Protein 1TV0 (pdb70)

Secondary structure (DSSP, 8-state):
----EEEES--SS-EE-SS-SSSSEEEE----

Sequence (32 aa):
GLLCYCRKGHCKRGERVRGTCGIRFLYCCPRRGLLCYCRKGHCKRGERVRGTCGIRFLYCCPRRGLLCYCRKGHCKRGERVRGTCGIRFLYCCPRRGLLCYCRKGHCKRGERVRGTCGIRFLYCCPRRGLLCYCRKGHCKRGERVRGTCGIRFLYCCPRRGLLCYCRKGHCKRGERVRGTCGIRFLYCCPRRGLLCYCRKGHCKRGERVRGTCGIRFLYCCPRRGLLCYCRKGHCKRGERVRGTCGIRFLYCCPRRGLLCYCRKGHCKRGERVRGTCGIRFLYCCPRRGLLCYCRKGHCKRGERVRGTCGIRFLYCCPRRGLLCYCRKGHCKRGERVRGTCGIRFLYCCPRRGLLCYCRKGHCKRGERVRGTCGIRFLYCCPRRGLLCYCRKGHCKRGERVRGTCGIRFLYCCPRRGLLCYCRKGHCKRGERVRGTCGIRFLYCCPRRGLLCYCRKGHCKRGERVRGTCGIRFLYCCPRRGLLCYCRKGHCKRGERVRGTCGIRFLYCCPRRGLLCYCRKGHCKRGERVRGTCGIRFLYCCPRRGLLCYCRKGHCKRGERVRGTCGIRFLYCCPRRGLLCYCRKGHCKRGERVRGTCGIRFLYCCPRRGLLCYCRKGHCKRGERVRGTCGIRFLYCCPRR

Radius of gyration: 8.49 Å; Cα contacts (8 Å, |Δi|>4): 56; chains: 1; bounding box: 18×26×10 Å

Nearest PDB structures (foldseek):
  1tv0-assembly1_A  TM=8.802E-01  e=4.789E-04  Mus musculus
  2gw9-assembly1_A  TM=6.509E-01  e=2.465E-03  Mus musculus
  7rc8-assembly1_A  TM=6.996E-01  e=4.346E-03  Mus musculus
  2gwp-assembly1_A  TM=5.949E-01  e=1.799E-03  Mus musculus
  7rc7-assembly1_A  TM=6.716E-01  e=7.195E-03  Mus musculus

Solvent-accessible surface area: 3096 Å² total; per-residue (Å²): 112,152,87,23,127,61,88,115,58,132,18,163,174,27,103,110,109,157,35,85,55,36,180,162,84,22,55,4,17,42,245,259

InterPro domains:
  IPR002366 Alpha-defensin, N-terminal [PF00879] (1-50)
  IPR002366 Alpha-defensin, N-terminal [SM01418] (1-51)
  IPR006080 Beta/alpha-defensin, C-terminal [SM00048] (64-89)
  IPR016327 Alpha-defensin [PIRSF001875] (1-89)
  IPR016327 Alpha-defensin [PTHR11876] (1-90)

Structure (mmCIF, N/CA/C/O backbone):
data_1TV0
#
_entry.id   1TV0
#
loop_
_atom_site.group_PDB
_atom_site.id
_atom_site.type_symbol
_atom_site.label_atom_id
_atom_site.label_alt_id
_atom_site.label_comp_id
_atom_site.label_asym_id
_atom_site.label_entity_id
_atom_site.label_seq_id
_atom_site.pdbx_PDB_ins_code
_atom_site.Cartn_x
_atom_site.Cartn_y
_atom_site.Cartn_z
_atom_site.occupancy
_atom_site.B_iso_or_equiv
_atom_site.auth_seq_id
_atom_site.auth_comp_id
_atom_site.auth_asym_id
_atom_site.auth_atom_id
_atom_site.pdbx_PDB_model_num
ATOM 1 N N . GLY A 1 1 ? -10.444 10.452 -3.625 1.00 0.00 1 GLY A N 1
ATOM 2 C CA . GLY A 1 1 ? -10.153 10.137 -2.199 1.00 0.00 1 GLY A CA 1
ATOM 3 C C . GLY A 1 1 ? -9.422 8.818 -2.034 1.00 0.00 1 GLY A C 1
ATOM 4 O O . GLY A 1 1 ? -8.392 8.751 -1.361 1.00 0.00 1 GLY A O 1
ATOM 10 N N . LEU A 1 2 ? -9.957 7.767 -2.648 1.00 0.00 2 LEU A N 1
ATOM 11 C CA . LEU A 1 2 ? -9.351 6.443 -2.568 1.00 0.00 2 LEU A CA 1
ATOM 12 C C . LEU A 1 2 ? -8.177 6.326 -3.537 1.00 0.00 2 LEU A C 1
ATOM 13 O O . LEU A 1 2 ? -8.313 5.772 -4.629 1.00 0.00 2 LEU A O 1
ATOM 29 N N . LEU A 1 3 ? -7.026 6.850 -3.129 1.00 0.00 3 LEU A N 1
ATOM 30 C CA . LEU A 1 3 ? -5.828 6.811 -3.960 1.00 0.00 3 LEU A CA 1
ATOM 31 C C . LEU A 1 3 ? -4.887 5.696 -3.510 1.00 0.00 3 LEU A C 1
ATOM 32 O O . LEU A 1 3 ? -3.697 5.923 -3.291 1.00 0.00 3 LEU A O 1
ATOM 48 N N . CYS A 1 4 ? -5.429 4.489 -3.374 1.00 0.00 4 CYS A N 1
ATOM 49 C CA . CYS A 1 4 ? -4.641 3.339 -2.949 1.00 0.00 4 CYS A CA 1
ATOM 50 C C . CYS A 1 4 ? -4.224 2.489 -4.149 1.00 0.00 4 CYS A C 1
ATOM 51 O O . CYS A 1 4 ? -4.871 2.520 -5.196 1.00 0.00 4 CYS A O 1
ATOM 58 N N . TYR A 1 5 ? -3.143 1.729 -3.988 1.00 0.00 5 TYR A N 1
ATOM 59 C CA . TYR A 1 5 ? -2.637 0.871 -5.057 1.00 0.00 5 TYR A CA 1
ATOM 60 C C . TYR A 1 5 ? -2.031 -0.410 -4.489 1.00 0.00 5 TYR A C 1
ATOM 61 O O . TYR A 1 5 ? -1.497 -0.417 -3.381 1.00 0.00 5 TYR A O 1
ATOM 79 N N . CYS A 1 6 ? -2.116 -1.492 -5.259 1.00 0.00 6 CYS A N 1
ATOM 80 C CA . CYS A 1 6 ? -1.564 -2.776 -4.838 1.00 0.00 6 CYS A CA 1
ATOM 81 C C . CYS A 1 6 ? -0.064 -2.830 -5.108 1.00 0.00 6 CYS A C 1
ATOM 82 O O . CYS A 1 6 ? 0.385 -2.559 -6.221 1.00 0.00 6 CYS A O 1
ATOM 89 N N . ARG A 1 7 ? 0.704 -3.183 -4.083 1.00 0.00 7 ARG A N 1
ATOM 90 C CA . ARG A 1 7 ? 2.154 -3.271 -4.209 1.00 0.00 7 ARG A CA 1
ATOM 91 C C . ARG A 1 7 ? 2.652 -4.667 -3.851 1.00 0.00 7 ARG A C 1
ATOM 92 O O . ARG A 1 7 ? 1.915 -5.474 -3.284 1.00 0.00 7 ARG A O 1
ATOM 113 N N . LYS A 1 8 ? 3.908 -4.943 -4.190 1.00 0.00 8 LYS A N 1
ATOM 114 C CA . LYS A 1 8 ? 4.514 -6.240 -3.906 1.00 0.00 8 LYS A CA 1
ATOM 115 C C . LYS A 1 8 ? 5.755 -6.077 -3.035 1.00 0.00 8 LYS A C 1
ATOM 116 O O . LYS A 1 8 ? 6.726 -5.437 -3.435 1.00 0.00 8 LYS A O 1
ATOM 135 N N . GLY A 1 9 ? 5.714 -6.663 -1.842 1.00 0.00 9 GLY A N 1
ATOM 136 C CA . GLY A 1 9 ? 6.839 -6.571 -0.930 1.00 0.00 9 GLY A CA 1
ATOM 137 C C . GLY A 1 9 ? 6.825 -5.287 -0.124 1.00 0.00 9 GLY A C 1
ATOM 138 O O . GLY A 1 9 ? 6.705 -5.318 1.101 1.00 0.00 9 GLY A O 1
ATOM 142 N N . HIS A 1 10 ? 6.948 -4.155 -0.812 1.00 0.00 10 HIS A N 1
ATOM 143 C CA . HIS A 1 10 ? 6.949 -2.855 -0.153 1.00 0.00 10 HIS A CA 1
ATOM 144 C C . HIS A 1 10 ? 6.485 -1.756 -1.105 1.00 0.00 10 HIS A C 1
ATOM 145 O O . HIS A 1 10 ? 6.264 -2.001 -2.290 1.00 0.00 10 HIS A O 1
ATOM 160 N N . CYS A 1 11 ? 6.336 -0.546 -0.573 1.00 0.00 11 CYS A N 1
ATOM 161 C CA . CYS A 1 11 ? 5.897 0.594 -1.370 1.00 0.00 11 CYS A CA 1
ATOM 162 C C . CYS A 1 11 ? 6.841 1.779 -1.179 1.00 0.00 11 CYS A C 1
ATOM 163 O O . CYS A 1 11 ? 7.651 1.794 -0.253 1.00 0.00 11 CYS A O 1
ATOM 170 N N . LYS A 1 12 ? 6.728 2.768 -2.059 1.00 0.00 12 LYS A N 1
ATOM 171 C CA . LYS A 1 12 ? 7.575 3.955 -1.987 1.00 0.00 12 LYS A CA 1
ATOM 172 C C . LYS A 1 12 ? 7.122 4.878 -0.865 1.00 0.00 12 LYS A C 1
ATOM 173 O O . LYS A 1 12 ? 7.935 5.561 -0.244 1.00 0.00 12 LYS A O 1
ATOM 192 N N . ARG A 1 13 ? 5.819 4.886 -0.607 1.00 0.00 13 ARG A N 1
ATOM 193 C CA . ARG A 1 13 ? 5.258 5.725 0.442 1.00 0.00 13 ARG A CA 1
ATOM 194 C C . ARG A 1 13 ? 3.780 5.412 0.656 1.00 0.00 13 ARG A C 1
ATOM 195 O O . ARG A 1 13 ? 2.975 5.489 -0.274 1.00 0.00 13 ARG A O 1
ATOM 216 N N . GLY A 1 14 ? 3.430 5.048 1.886 1.00 0.00 14 GLY A N 1
ATOM 217 C CA . GLY A 1 14 ? 2.050 4.727 2.200 1.00 0.00 14 GLY A CA 1
ATOM 218 C C . GLY A 1 14 ? 1.836 3.244 2.435 1.00 0.00 14 GLY A C 1
ATOM 219 O O . GLY A 1 14 ? 0.727 2.736 2.265 1.00 0.00 14 GLY A O 1
ATOM 223 N N . GLU A 1 15 ? 2.901 2.548 2.824 1.00 0.00 15 GLU A N 1
ATOM 224 C CA . GLU A 1 15 ? 2.828 1.114 3.086 1.00 0.00 15 GLU A CA 1
ATOM 225 C C . GLU A 1 15 ? 1.808 0.811 4.179 1.00 0.00 15 GLU A C 1
ATOM 226 O O . GLU A 1 15 ? 1.980 1.212 5.330 1.00 0.00 15 GLU A O 1
ATOM 238 N N . ARG A 1 16 ? 0.743 0.099 3.814 1.00 0.00 16 ARG A N 1
ATOM 239 C CA . ARG A 1 16 ? -0.306 -0.254 4.766 1.00 0.00 16 ARG A CA 1
ATOM 240 C C . ARG A 1 16 ? -0.799 -1.683 4.538 1.00 0.00 16 ARG A C 1
ATOM 241 O O . ARG A 1 16 ? -0.471 -2.314 3.531 1.00 0.00 16 ARG A O 1
ATOM 262 N N . VAL A 1 17 ? -1.588 -2.186 5.484 1.00 0.00 17 VAL A N 1
ATOM 263 C CA . VAL A 1 17 ? -2.129 -3.535 5.389 1.00 0.00 17 VAL A CA 1
ATOM 264 C C . VAL A 1 17 ? -3.612 -3.554 5.744 1.00 0.00 17 VAL A C 1
ATOM 265 O O . VAL A 1 17 ? -4.073 -4.414 6.497 1.00 0.00 17 VAL A O 1
ATOM 278 N N . ARG A 1 18 ? -4.357 -2.596 5.204 1.00 0.00 18 ARG A N 1
ATOM 279 C CA . ARG A 1 18 ? -5.790 -2.511 5.458 1.00 0.00 18 ARG A CA 1
ATOM 280 C C . ARG A 1 18 ? -6.511 -3.662 4.770 1.00 0.00 18 ARG A C 1
ATOM 281 O O . ARG A 1 18 ? -7.203 -4.452 5.412 1.00 0.00 18 ARG A O 1
ATOM 302 N N . GLY A 1 19 ? -6.336 -3.746 3.457 1.00 0.00 19 GLY A N 1
ATOM 303 C CA . GLY A 1 19 ? -6.954 -4.804 2.682 1.00 0.00 19 GLY A CA 1
ATOM 304 C C . GLY A 1 19 ? -5.949 -5.503 1.791 1.00 0.00 19 GLY A C 1
ATOM 305 O O . GLY A 1 19 ? -5.751 -5.106 0.644 1.00 0.00 19 GLY A O 1
ATOM 309 N N . THR A 1 20 ? -5.312 -6.542 2.325 1.00 0.00 20 THR A N 1
ATOM 310 C CA . THR A 1 20 ? -4.306 -7.298 1.585 1.00 0.00 20 THR A CA 1
ATOM 311 C C . THR A 1 20 ? -4.752 -7.582 0.155 1.00 0.00 20 THR A C 1
ATOM 312 O O . THR A 1 20 ? -5.792 -8.201 -0.074 1.00 0.00 20 THR A O 1
ATOM 323 N N . CYS A 1 21 ? -3.954 -7.121 -0.803 1.00 0.00 21 CYS A N 1
ATOM 324 C CA . CYS A 1 21 ? -4.255 -7.315 -2.216 1.00 0.00 21 CYS A CA 1
ATOM 325 C C . CYS A 1 21 ? -3.765 -8.681 -2.691 1.00 0.00 21 CYS A C 1
ATOM 326 O O . CYS A 1 21 ? -3.694 -8.944 -3.892 1.00 0.00 21 CYS A O 1
ATOM 333 N N . GLY A 1 22 ? -3.428 -9.544 -1.738 1.00 0.00 22 GLY A N 1
ATOM 334 C CA . GLY A 1 22 ? -2.950 -10.873 -2.070 1.00 0.00 22 GLY A CA 1
ATOM 335 C C . GLY A 1 22 ? -2.185 -11.512 -0.928 1.00 0.00 22 GLY A C 1
ATOM 336 O O . GLY A 1 22 ? -2.363 -11.138 0.232 1.00 0.00 22 GLY A O 1
ATOM 340 N N . ILE A 1 23 ? -1.333 -12.477 -1.255 1.00 0.00 23 ILE A N 1
ATOM 341 C CA . ILE A 1 23 ? -0.537 -13.170 -0.247 1.00 0.00 23 ILE A CA 1
ATOM 342 C C . ILE A 1 23 ? 0.810 -12.483 -0.050 1.00 0.00 23 ILE A C 1
ATOM 343 O O . ILE A 1 23 ? 1.119 -12.000 1.040 1.00 0.00 23 ILE A O 1
ATOM 359 N N . ARG A 1 24 ? 1.607 -12.443 -1.113 1.00 0.00 24 ARG A N 1
ATOM 360 C CA . ARG A 1 24 ? 2.922 -11.813 -1.063 1.00 0.00 24 ARG A CA 1
ATOM 361 C C . ARG A 1 24 ? 2.823 -10.329 -1.405 1.00 0.00 24 ARG A C 1
ATOM 362 O O . ARG A 1 24 ? 3.832 -9.672 -1.663 1.00 0.00 24 ARG A O 1
ATOM 383 N N . PHE A 1 25 ? 1.598 -9.809 -1.405 1.00 0.00 25 PHE A N 1
ATOM 384 C CA . PHE A 1 25 ? 1.364 -8.405 -1.720 1.00 0.00 25 PHE A CA 1
ATOM 385 C C . PHE A 1 25 ? 0.801 -7.655 -0.516 1.00 0.00 25 PHE A C 1
ATOM 386 O O . PHE A 1 25 ? 0.532 -8.246 0.530 1.00 0.00 25 PHE A O 1
ATOM 403 N N . LEU A 1 26 ? 0.627 -6.347 -0.678 1.00 0.00 26 LEU A N 1
ATOM 404 C CA . LEU A 1 26 ? 0.090 -5.496 0.377 1.00 0.00 26 LEU A CA 1
ATOM 405 C C . LEU A 1 26 ? -0.674 -4.327 -0.228 1.00 0.00 26 LEU A C 1
ATOM 406 O O . LEU A 1 26 ? -0.826 -4.244 -1.447 1.00 0.00 26 LEU A O 1
ATOM 422 N N . TYR A 1 27 ? -1.155 -3.423 0.621 1.00 0.00 27 TYR A N 1
ATOM 423 C CA . TYR A 1 27 ? -1.903 -2.269 0.145 1.00 0.00 27 TYR A CA 1
ATOM 424 C C . TYR A 1 27 ? -1.185 -0.970 0.490 1.00 0.00 27 TYR A C 1
ATOM 425 O O . TYR A 1 27 ? -0.908 -0.688 1.655 1.00 0.00 27 TYR A O 1
ATOM 443 N N . CYS A 1 28 ? -0.895 -0.177 -0.535 1.00 0.00 28 CYS A N 1
ATOM 444 C CA . CYS A 1 28 ? -0.199 1.092 -0.351 1.00 0.00 28 CYS A CA 1
ATOM 445 C C . CYS A 1 28 ? -1.109 2.268 -0.684 1.00 0.00 28 CYS A C 1
ATOM 446 O O . CYS A 1 28 ? -1.427 2.508 -1.848 1.00 0.00 28 CYS A O 1
ATOM 453 N N . CYS A 1 29 ? -1.522 3.001 0.345 1.00 0.00 29 CYS A N 1
ATOM 454 C CA . CYS A 1 29 ? -2.401 4.149 0.157 1.00 0.00 29 CYS A CA 1
ATOM 455 C C . CYS A 1 29 ? -1.846 5.385 0.867 1.00 0.00 29 CYS A C 1
ATOM 456 O O . CYS A 1 29 ? -1.981 5.518 2.083 1.00 0.00 29 CYS A O 1
ATOM 463 N N . PRO A 1 30 ? -1.208 6.307 0.117 1.00 0.00 30 PRO A N 1
ATOM 464 C CA . PRO A 1 30 ? -0.631 7.530 0.691 1.00 0.00 30 PRO A CA 1
ATOM 465 C C . PRO A 1 30 ? -1.684 8.427 1.334 1.00 0.00 30 PRO A C 1
ATOM 466 O O . PRO A 1 30 ? -2.885 8.194 1.192 1.00 0.00 30 PRO A O 1
ATOM 477 N N . ARG A 1 31 ? -1.222 9.456 2.040 1.00 0.00 31 ARG A N 1
ATOM 478 C CA . ARG A 1 31 ? -2.119 10.392 2.708 1.00 0.00 31 ARG A CA 1
ATOM 479 C C . ARG A 1 31 ? -2.230 11.694 1.920 1.00 0.00 31 ARG A C 1
ATOM 480 O O . ARG A 1 31 ? -2.757 12.691 2.415 1.00 0.00 31 ARG A O 1
ATOM 501 N N . ARG A 1 32 ? -1.729 11.678 0.688 1.00 0.00 32 ARG A N 1
ATOM 502 C CA . ARG A 1 32 ? -1.768 12.856 -0.171 1.00 0.00 32 ARG A CA 1
ATOM 503 C C . ARG A 1 32 ? -1.532 12.472 -1.629 1.00 0.00 32 ARG A C 1
ATOM 504 O O . ARG A 1 32 ? -0.354 12.371 -2.031 1.00 0.00 32 ARG A O 1
ATOM 526 N N . GLY A 1 1 ? -13.034 9.679 -2.987 1.00 0.00 1 GLY A N 2
ATOM 527 C CA . GLY A 1 1 ? -12.322 8.576 -2.284 1.00 0.00 1 GLY A CA 2
ATOM 528 C C . GLY A 1 1 ? -10.825 8.612 -2.518 1.00 0.00 1 GLY A C 2
ATOM 529 O O . GLY A 1 1 ? -10.321 9.487 -3.222 1.00 0.00 1 GLY A O 2
ATOM 535 N N . LEU A 1 2 ? -10.111 7.660 -1.926 1.00 0.00 2 LEU A N 2
ATOM 536 C CA . LEU A 1 2 ? -8.662 7.587 -2.075 1.00 0.00 2 LEU A CA 2
ATOM 537 C C . LEU A 1 2 ? -8.281 6.568 -3.144 1.00 0.00 2 LEU A C 2
ATOM 538 O O . LEU A 1 2 ? -8.944 5.543 -3.303 1.00 0.00 2 LEU A O 2
ATOM 554 N N . LEU A 1 3 ? -7.210 6.860 -3.874 1.00 0.00 3 LEU A N 2
ATOM 555 C CA . LEU A 1 3 ? -6.736 5.972 -4.929 1.00 0.00 3 LEU A CA 2
ATOM 556 C C . LEU A 1 3 ? -5.415 5.317 -4.535 1.00 0.00 3 LEU A C 2
ATOM 557 O O . LEU A 1 3 ? -4.340 5.810 -4.878 1.00 0.00 3 LEU A O 2
ATOM 573 N N . CYS A 1 4 ? -5.502 4.205 -3.811 1.00 0.00 4 CYS A N 2
ATOM 574 C CA . CYS A 1 4 ? -4.312 3.484 -3.375 1.00 0.00 4 CYS A CA 2
ATOM 575 C C . CYS A 1 4 ? -3.728 2.668 -4.524 1.00 0.00 4 CYS A C 2
ATOM 576 O O . CYS A 1 4 ? -4.225 2.725 -5.649 1.00 0.00 4 CYS A O 2
ATOM 583 N N . TYR A 1 5 ? -2.674 1.909 -4.237 1.00 0.00 5 TYR A N 2
ATOM 584 C CA . TYR A 1 5 ? -2.023 1.092 -5.257 1.00 0.00 5 TYR A CA 2
ATOM 585 C C . TYR A 1 5 ? -1.543 -0.237 -4.679 1.00 0.00 5 TYR A C 2
ATOM 586 O O . TYR A 1 5 ? -0.939 -0.279 -3.607 1.00 0.00 5 TYR A O 2
ATOM 604 N N . CYS A 1 6 ? -1.815 -1.319 -5.401 1.00 0.00 6 CYS A N 2
ATOM 605 C CA . CYS A 1 6 ? -1.405 -2.653 -4.975 1.00 0.00 6 CYS A CA 2
ATOM 606 C C . CYS A 1 6 ? 0.029 -2.937 -5.411 1.00 0.00 6 CYS A C 2
ATOM 607 O O . CYS A 1 6 ? 0.379 -2.747 -6.577 1.00 0.00 6 CYS A O 2
ATOM 614 N N . ARG A 1 7 ? 0.859 -3.389 -4.474 1.00 0.00 7 ARG A N 2
ATOM 615 C CA . ARG A 1 7 ? 2.256 -3.689 -4.778 1.00 0.00 7 ARG A CA 2
ATOM 616 C C . ARG A 1 7 ? 2.668 -5.050 -4.230 1.00 0.00 7 ARG A C 2
ATOM 617 O O . ARG A 1 7 ? 1.885 -5.731 -3.568 1.00 0.00 7 ARG A O 2
ATOM 638 N N . LYS A 1 8 ? 3.909 -5.439 -4.514 1.00 0.00 8 LYS A N 2
ATOM 639 C CA . LYS A 1 8 ? 4.443 -6.719 -4.061 1.00 0.00 8 LYS A CA 2
ATOM 640 C C . LYS A 1 8 ? 5.709 -6.518 -3.234 1.00 0.00 8 LYS A C 2
ATOM 641 O O . LYS A 1 8 ? 6.782 -6.260 -3.780 1.00 0.00 8 LYS A O 2
ATOM 660 N N . GLY A 1 9 ? 5.578 -6.638 -1.917 1.00 0.00 9 GLY A N 2
ATOM 661 C CA . GLY A 1 9 ? 6.723 -6.470 -1.042 1.00 0.00 9 GLY A CA 2
ATOM 662 C C . GLY A 1 9 ? 6.667 -5.183 -0.243 1.00 0.00 9 GLY A C 2
ATOM 663 O O . GLY A 1 9 ? 5.833 -5.035 0.650 1.00 0.00 9 GLY A O 2
ATOM 667 N N . HIS A 1 10 ? 7.557 -4.250 -0.566 1.00 0.00 10 HIS A N 2
ATOM 668 C CA . HIS A 1 10 ? 7.610 -2.973 0.134 1.00 0.00 10 HIS A CA 2
ATOM 669 C C . HIS A 1 10 ? 7.359 -1.813 -0.824 1.00 0.00 10 HIS A C 2
ATOM 670 O O . HIS A 1 10 ? 7.996 -1.711 -1.873 1.00 0.00 10 HIS A O 2
ATOM 685 N N . CYS A 1 11 ? 6.426 -0.940 -0.455 1.00 0.00 11 CYS A N 2
ATOM 686 C CA . CYS A 1 11 ? 6.087 0.216 -1.278 1.00 0.00 11 CYS A CA 2
ATOM 687 C C . CYS A 1 11 ? 7.107 1.335 -1.089 1.00 0.00 11 CYS A C 2
ATOM 688 O O . CYS A 1 11 ? 7.975 1.255 -0.221 1.00 0.00 11 CYS A O 2
ATOM 695 N N . LYS A 1 12 ? 6.997 2.377 -1.906 1.00 0.00 12 LYS A N 2
ATOM 696 C CA . LYS A 1 12 ? 7.912 3.510 -1.830 1.00 0.00 12 LYS A CA 2
ATOM 697 C C . LYS A 1 12 ? 7.594 4.388 -0.624 1.00 0.00 12 LYS A C 2
ATOM 698 O O . LYS A 1 12 ? 8.499 4.864 0.062 1.00 0.00 12 LYS A O 2
ATOM 717 N N . ARG A 1 13 ? 6.305 4.594 -0.368 1.00 0.00 13 ARG A N 2
ATOM 718 C CA . ARG A 1 13 ? 5.877 5.420 0.755 1.00 0.00 13 ARG A CA 2
ATOM 719 C C . ARG A 1 13 ? 4.376 5.278 0.999 1.00 0.00 13 ARG A C 2
ATOM 720 O O . ARG A 1 13 ? 3.594 5.145 0.057 1.00 0.00 13 ARG A O 2
ATOM 741 N N . GLY A 1 14 ? 3.982 5.310 2.269 1.00 0.00 14 GLY A N 2
ATOM 742 C CA . GLY A 1 14 ? 2.578 5.188 2.616 1.00 0.00 14 GLY A CA 2
ATOM 743 C C . GLY A 1 14 ? 2.072 3.761 2.514 1.00 0.00 14 GLY A C 2
ATOM 744 O O . GLY A 1 14 ? 1.085 3.493 1.826 1.00 0.00 14 GLY A O 2
ATOM 748 N N . GLU A 1 15 ? 2.747 2.845 3.204 1.00 0.00 15 GLU A N 2
ATOM 749 C CA . GLU A 1 15 ? 2.359 1.439 3.189 1.00 0.00 15 GLU A CA 2
ATOM 750 C C . GLU A 1 15 ? 1.231 1.187 4.183 1.00 0.00 15 GLU A C 2
ATOM 751 O O . GLU A 1 15 ? 1.037 1.962 5.120 1.00 0.00 15 GLU A O 2
ATOM 763 N N . ARG A 1 16 ? 0.490 0.104 3.976 1.00 0.00 16 ARG A N 2
ATOM 764 C CA . ARG A 1 16 ? -0.617 -0.236 4.862 1.00 0.00 16 ARG A CA 2
ATOM 765 C C . ARG A 1 16 ? -1.104 -1.661 4.618 1.00 0.00 16 ARG A C 2
ATOM 766 O O . ARG A 1 16 ? -0.909 -2.224 3.538 1.00 0.00 16 ARG A O 2
ATOM 787 N N . VAL A 1 17 ? -1.740 -2.238 5.634 1.00 0.00 17 VAL A N 2
ATOM 788 C CA . VAL A 1 17 ? -2.265 -3.594 5.537 1.00 0.00 17 VAL A CA 2
ATOM 789 C C . VAL A 1 17 ? -3.719 -3.642 6.000 1.00 0.00 17 VAL A C 2
ATOM 790 O O . VAL A 1 17 ? -4.127 -4.546 6.731 1.00 0.00 17 VAL A O 2
ATOM 803 N N . ARG A 1 18 ? -4.495 -2.655 5.568 1.00 0.00 18 ARG A N 2
ATOM 804 C CA . ARG A 1 18 ? -5.907 -2.576 5.926 1.00 0.00 18 ARG A CA 2
ATOM 805 C C . ARG A 1 18 ? -6.745 -3.360 4.923 1.00 0.00 18 ARG A C 2
ATOM 806 O O . ARG A 1 18 ? -7.836 -3.836 5.239 1.00 0.00 18 ARG A O 2
ATOM 827 N N . GLY A 1 19 ? -6.217 -3.485 3.711 1.00 0.00 19 GLY A N 2
ATOM 828 C CA . GLY A 1 19 ? -6.901 -4.216 2.664 1.00 0.00 19 GLY A CA 2
ATOM 829 C C . GLY A 1 19 ? -5.929 -5.000 1.808 1.00 0.00 19 GLY A C 2
ATOM 830 O O . GLY A 1 19 ? -5.678 -4.642 0.658 1.00 0.00 19 GLY A O 2
ATOM 834 N N . THR A 1 20 ? -5.379 -6.069 2.381 1.00 0.00 20 THR A N 2
ATOM 835 C CA . THR A 1 20 ? -4.411 -6.911 1.683 1.00 0.00 20 THR A CA 2
ATOM 836 C C . THR A 1 20 ? -4.819 -7.161 0.235 1.00 0.00 20 THR A C 2
ATOM 837 O O . THR A 1 20 ? -5.956 -7.537 -0.050 1.00 0.00 20 THR A O 2
ATOM 848 N N . CYS A 1 21 ? -3.874 -6.945 -0.675 1.00 0.00 21 CYS A N 2
ATOM 849 C CA . CYS A 1 21 ? -4.115 -7.136 -2.099 1.00 0.00 21 CYS A CA 2
ATOM 850 C C . CYS A 1 21 ? -3.965 -8.603 -2.490 1.00 0.00 21 CYS A C 2
ATOM 851 O O . CYS A 1 21 ? -4.563 -9.060 -3.464 1.00 0.00 21 CYS A O 2
ATOM 858 N N . GLY A 1 22 ? -3.165 -9.337 -1.723 1.00 0.00 22 GLY A N 2
ATOM 859 C CA . GLY A 1 22 ? -2.952 -10.744 -2.009 1.00 0.00 22 GLY A CA 2
ATOM 860 C C . GLY A 1 22 ? -2.137 -11.442 -0.937 1.00 0.00 22 GLY A C 2
ATOM 861 O O . GLY A 1 22 ? -2.024 -10.949 0.185 1.00 0.00 22 GLY A O 2
ATOM 865 N N . ILE A 1 23 ? -1.568 -12.591 -1.285 1.00 0.00 23 ILE A N 2
ATOM 866 C CA . ILE A 1 23 ? -0.760 -13.360 -0.346 1.00 0.00 23 ILE A CA 2
ATOM 867 C C . ILE A 1 23 ? 0.516 -12.608 0.024 1.00 0.00 23 ILE A C 2
ATOM 868 O O . ILE A 1 23 ? 0.719 -12.244 1.183 1.00 0.00 23 ILE A O 2
ATOM 884 N N . ARG A 1 24 ? 1.370 -12.380 -0.969 1.00 0.00 24 ARG A N 2
ATOM 885 C CA . ARG A 1 24 ? 2.628 -11.675 -0.752 1.00 0.00 24 ARG A CA 2
ATOM 886 C C . ARG A 1 24 ? 2.510 -10.209 -1.160 1.00 0.00 24 ARG A C 2
ATOM 887 O O . ARG A 1 24 ? 3.513 -9.501 -1.266 1.00 0.00 24 ARG A O 2
ATOM 908 N N . PHE A 1 25 ? 1.280 -9.759 -1.385 1.00 0.00 25 PHE A N 2
ATOM 909 C CA . PHE A 1 25 ? 1.029 -8.377 -1.783 1.00 0.00 25 PHE A CA 2
ATOM 910 C C . PHE A 1 25 ? 0.610 -7.530 -0.586 1.00 0.00 25 PHE A C 2
ATOM 911 O O . PHE A 1 25 ? 0.388 -8.050 0.508 1.00 0.00 25 PHE A O 2
ATOM 928 N N . LEU A 1 26 ? 0.504 -6.222 -0.802 1.00 0.00 26 LEU A N 2
ATOM 929 C CA . LEU A 1 26 ? 0.105 -5.299 0.255 1.00 0.00 26 LEU A CA 2
ATOM 930 C C . LEU A 1 26 ? -0.583 -4.073 -0.331 1.00 0.00 26 LEU A C 2
ATOM 931 O O . LEU A 1 26 ? -0.615 -3.889 -1.550 1.00 0.00 26 LEU A O 2
ATOM 947 N N . TYR A 1 27 ? -1.121 -3.231 0.547 1.00 0.00 27 TYR A N 2
ATOM 948 C CA . TYR A 1 27 ? -1.820 -2.030 0.117 1.00 0.00 27 TYR A CA 2
ATOM 949 C C . TYR A 1 27 ? -1.005 -0.779 0.426 1.00 0.00 27 TYR A C 2
ATOM 950 O O . TYR A 1 27 ? -0.587 -0.561 1.562 1.00 0.00 27 TYR A O 2
ATOM 968 N N . CYS A 1 28 ? -0.787 0.040 -0.597 1.00 0.00 28 CYS A N 2
ATOM 969 C CA . CYS A 1 28 ? -0.018 1.269 -0.444 1.00 0.00 28 CYS A CA 2
ATOM 970 C C . CYS A 1 28 ? -0.831 2.476 -0.904 1.00 0.00 28 CYS A C 2
ATOM 971 O O . CYS A 1 28 ? -1.040 2.675 -2.100 1.00 0.00 28 CYS A O 2
ATOM 978 N N . CYS A 1 29 ? -1.280 3.281 0.054 1.00 0.00 29 CYS A N 2
ATOM 979 C CA . CYS A 1 29 ? -2.079 4.462 -0.255 1.00 0.00 29 CYS A CA 2
ATOM 980 C C . CYS A 1 29 ? -1.229 5.730 -0.209 1.00 0.00 29 CYS A C 2
ATOM 981 O O . CYS A 1 29 ? -0.196 5.766 0.461 1.00 0.00 29 CYS A O 2
ATOM 988 N N . PRO A 1 30 ? -1.650 6.787 -0.931 1.00 0.00 30 PRO A N 2
ATOM 989 C CA . PRO A 1 30 ? -0.928 8.066 -0.966 1.00 0.00 30 PRO A CA 2
ATOM 990 C C . PRO A 1 30 ? -0.718 8.663 0.425 1.00 0.00 30 PRO A C 2
ATOM 991 O O . PRO A 1 30 ? -0.975 8.015 1.440 1.00 0.00 30 PRO A O 2
ATOM 1002 N N . ARG A 1 31 ? -0.253 9.908 0.461 1.00 0.00 31 ARG A N 2
ATOM 1003 C CA . ARG A 1 31 ? -0.002 10.598 1.723 1.00 0.00 31 ARG A CA 2
ATOM 1004 C C . ARG A 1 31 ? -1.295 10.784 2.515 1.00 0.00 31 ARG A C 2
ATOM 1005 O O . ARG A 1 31 ? -1.563 10.045 3.461 1.00 0.00 31 ARG A O 2
ATOM 1026 N N . ARG A 1 32 ? -2.091 11.775 2.122 1.00 0.00 32 ARG A N 2
ATOM 1027 C CA . ARG A 1 32 ? -3.353 12.057 2.798 1.00 0.00 32 ARG A CA 2
ATOM 1028 C C . ARG A 1 32 ? -4.420 12.489 1.797 1.00 0.00 32 ARG A C 2
ATOM 1029 O O . ARG A 1 32 ? -4.495 13.698 1.496 1.00 0.00 32 ARG A O 2
ATOM 1051 N N . GLY A 1 1 ? -8.298 10.775 -5.303 1.00 0.00 1 GLY A N 3
ATOM 1052 C CA . GLY A 1 1 ? -6.819 10.826 -5.142 1.00 0.00 1 GLY A CA 3
ATOM 1053 C C . GLY A 1 1 ? -6.351 10.141 -3.873 1.00 0.00 1 GLY A C 3
ATOM 1054 O O . GLY A 1 1 ? -5.159 10.132 -3.567 1.00 0.00 1 GLY A O 3
ATOM 1060 N N . LEU A 1 2 ? -7.294 9.564 -3.134 1.00 0.00 2 LEU A N 3
ATOM 1061 C CA . LEU A 1 2 ? -6.979 8.872 -1.889 1.00 0.00 2 LEU A CA 3
ATOM 1062 C C . LEU A 1 2 ? -7.184 7.366 -2.032 1.00 0.00 2 LEU A C 3
ATOM 1063 O O . LEU A 1 2 ? -7.503 6.678 -1.061 1.00 0.00 2 LEU A O 3
ATOM 1079 N N . LEU A 1 3 ? -6.998 6.864 -3.247 1.00 0.00 3 LEU A N 3
ATOM 1080 C CA . LEU A 1 3 ? -7.159 5.441 -3.523 1.00 0.00 3 LEU A CA 3
ATOM 1081 C C . LEU A 1 3 ? -5.833 4.705 -3.364 1.00 0.00 3 LEU A C 3
ATOM 1082 O O . LEU A 1 3 ? -4.792 5.176 -3.822 1.00 0.00 3 LEU A O 3
ATOM 1098 N N . CYS A 1 4 ? -5.879 3.547 -2.712 1.00 0.00 4 CYS A N 3
ATOM 1099 C CA . CYS A 1 4 ? -4.681 2.748 -2.489 1.00 0.00 4 CYS A CA 3
ATOM 1100 C C . CYS A 1 4 ? -4.297 1.981 -3.751 1.00 0.00 4 CYS A C 3
ATOM 1101 O O . CYS A 1 4 ? -5.033 1.984 -4.739 1.00 0.00 4 CYS A O 3
ATOM 1108 N N . TYR A 1 5 ? -3.141 1.323 -3.712 1.00 0.00 5 TYR A N 3
ATOM 1109 C CA . TYR A 1 5 ? -2.660 0.548 -4.852 1.00 0.00 5 TYR A CA 3
ATOM 1110 C C . TYR A 1 5 ? -2.012 -0.753 -4.390 1.00 0.00 5 TYR A C 3
ATOM 1111 O O . TYR A 1 5 ? -1.308 -0.782 -3.380 1.00 0.00 5 TYR A O 3
ATOM 1129 N N . CYS A 1 6 ? -2.254 -1.825 -5.137 1.00 0.00 6 CYS A N 3
ATOM 1130 C CA . CYS A 1 6 ? -1.692 -3.131 -4.808 1.00 0.00 6 CYS A CA 3
ATOM 1131 C C . CYS A 1 6 ? -0.235 -3.215 -5.251 1.00 0.00 6 CYS A C 3
ATOM 1132 O O . CYS A 1 6 ? 0.072 -3.050 -6.431 1.00 0.00 6 CYS A O 3
ATOM 1139 N N . ARG A 1 7 ? 0.658 -3.475 -4.300 1.00 0.00 7 ARG A N 3
ATOM 1140 C CA . ARG A 1 7 ? 2.082 -3.577 -4.606 1.00 0.00 7 ARG A CA 3
ATOM 1141 C C . ARG A 1 7 ? 2.742 -4.683 -3.790 1.00 0.00 7 ARG A C 3
ATOM 1142 O O . ARG A 1 7 ? 2.102 -5.322 -2.956 1.00 0.00 7 ARG A O 3
ATOM 1163 N N . LYS A 1 8 ? 4.030 -4.903 -4.041 1.00 0.00 8 LYS A N 3
ATOM 1164 C CA . LYS A 1 8 ? 4.785 -5.929 -3.333 1.00 0.00 8 LYS A CA 3
ATOM 1165 C C . LYS A 1 8 ? 6.221 -5.474 -3.089 1.00 0.00 8 LYS A C 3
ATOM 1166 O O . LYS A 1 8 ? 6.931 -5.099 -4.023 1.00 0.00 8 LYS A O 3
ATOM 1185 N N . GLY A 1 9 ? 6.640 -5.511 -1.828 1.00 0.00 9 GLY A N 3
ATOM 1186 C CA . GLY A 1 9 ? 7.988 -5.098 -1.480 1.00 0.00 9 GLY A CA 3
ATOM 1187 C C . GLY A 1 9 ? 8.004 -3.831 -0.648 1.00 0.00 9 GLY A C 3
ATOM 1188 O O . GLY A 1 9 ? 7.979 -3.888 0.583 1.00 0.00 9 GLY A O 3
ATOM 1192 N N . HIS A 1 10 ? 8.049 -2.686 -1.319 1.00 0.00 10 HIS A N 3
ATOM 1193 C CA . HIS A 1 10 ? 8.063 -1.397 -0.636 1.00 0.00 10 HIS A CA 3
ATOM 1194 C C . HIS A 1 10 ? 7.442 -0.310 -1.508 1.00 0.00 10 HIS A C 3
ATOM 1195 O O . HIS A 1 10 ? 7.995 0.066 -2.542 1.00 0.00 10 HIS A O 3
ATOM 1210 N N . CYS A 1 11 ? 6.285 0.188 -1.085 1.00 0.00 11 CYS A N 3
ATOM 1211 C CA . CYS A 1 11 ? 5.583 1.231 -1.826 1.00 0.00 11 CYS A CA 3
ATOM 1212 C C . CYS A 1 11 ? 6.281 2.578 -1.662 1.00 0.00 11 CYS A C 3
ATOM 1213 O O . CYS A 1 11 ? 7.237 2.704 -0.894 1.00 0.00 11 CYS A O 3
ATOM 1220 N N . LYS A 1 12 ? 5.801 3.581 -2.387 1.00 0.00 12 LYS A N 3
ATOM 1221 C CA . LYS A 1 12 ? 6.377 4.918 -2.323 1.00 0.00 12 LYS A CA 3
ATOM 1222 C C . LYS A 1 12 ? 6.010 5.605 -1.014 1.00 0.00 12 LYS A C 3
ATOM 1223 O O . LYS A 1 12 ? 6.833 6.300 -0.416 1.00 0.00 12 LYS A O 3
ATOM 1242 N N . ARG A 1 13 ? 4.774 5.399 -0.570 1.00 0.00 13 ARG A N 3
ATOM 1243 C CA . ARG A 1 13 ? 4.297 6.002 0.667 1.00 0.00 13 ARG A CA 3
ATOM 1244 C C . ARG A 1 13 ? 2.897 5.500 1.012 1.00 0.00 13 ARG A C 3
ATOM 1245 O O . ARG A 1 13 ? 1.954 5.674 0.240 1.00 0.00 13 ARG A O 3
ATOM 1266 N N . GLY A 1 14 ? 2.770 4.872 2.177 1.00 0.00 14 GLY A N 3
ATOM 1267 C CA . GLY A 1 14 ? 1.482 4.357 2.605 1.00 0.00 14 GLY A CA 3
ATOM 1268 C C . GLY A 1 14 ? 1.462 2.846 2.721 1.00 0.00 14 GLY A C 3
ATOM 1269 O O . GLY A 1 14 ? 0.402 2.225 2.631 1.00 0.00 14 GLY A O 3
ATOM 1273 N N . GLU A 1 15 ? 2.636 2.251 2.920 1.00 0.00 15 GLU A N 3
ATOM 1274 C CA . GLU A 1 15 ? 2.747 0.802 3.052 1.00 0.00 15 GLU A CA 3
ATOM 1275 C C . GLU A 1 15 ? 1.973 0.309 4.271 1.00 0.00 15 GLU A C 3
ATOM 1276 O O . GLU A 1 15 ? 2.404 0.497 5.409 1.00 0.00 15 GLU A O 3
ATOM 1288 N N . ARG A 1 16 ? 0.829 -0.324 4.024 1.00 0.00 16 ARG A N 3
ATOM 1289 C CA . ARG A 1 16 ? -0.008 -0.841 5.101 1.00 0.00 16 ARG A CA 3
ATOM 1290 C C . ARG A 1 16 ? -0.593 -2.204 4.740 1.00 0.00 16 ARG A C 3
ATOM 1291 O O . ARG A 1 16 ? -0.449 -2.677 3.610 1.00 0.00 16 ARG A O 3
ATOM 1312 N N . VAL A 1 17 ? -1.250 -2.832 5.710 1.00 0.00 17 VAL A N 3
ATOM 1313 C CA . VAL A 1 17 ? -1.864 -4.137 5.499 1.00 0.00 17 VAL A CA 3
ATOM 1314 C C . VAL A 1 17 ? -3.267 -4.171 6.103 1.00 0.00 17 VAL A C 3
ATOM 1315 O O . VAL A 1 17 ? -3.634 -5.111 6.807 1.00 0.00 17 VAL A O 3
ATOM 1328 N N . ARG A 1 18 ? -4.043 -3.129 5.825 1.00 0.00 18 ARG A N 3
ATOM 1329 C CA . ARG A 1 18 ? -5.406 -3.033 6.335 1.00 0.00 18 ARG A CA 3
ATOM 1330 C C . ARG A 1 18 ? -6.355 -3.844 5.460 1.00 0.00 18 ARG A C 3
ATOM 1331 O O . ARG A 1 18 ? -7.464 -4.184 5.870 1.00 0.00 18 ARG A O 3
ATOM 1352 N N . GLY A 1 19 ? -5.900 -4.148 4.249 1.00 0.00 19 GLY A N 3
ATOM 1353 C CA . GLY A 1 19 ? -6.702 -4.919 3.320 1.00 0.00 19 GLY A CA 3
ATOM 1354 C C . GLY A 1 19 ? -5.851 -5.586 2.258 1.00 0.00 19 GLY A C 3
ATOM 1355 O O . GLY A 1 19 ? -5.681 -5.047 1.165 1.00 0.00 19 GLY A O 3
ATOM 1359 N N . THR A 1 20 ? -5.312 -6.758 2.585 1.00 0.00 20 THR A N 3
ATOM 1360 C CA . THR A 1 20 ? -4.464 -7.503 1.660 1.00 0.00 20 THR A CA 3
ATOM 1361 C C . THR A 1 20 ? -5.091 -7.585 0.272 1.00 0.00 20 THR A C 3
ATOM 1362 O O . THR A 1 20 ? -6.297 -7.792 0.134 1.00 0.00 20 THR A O 3
ATOM 1373 N N . CYS A 1 21 ? -4.261 -7.419 -0.752 1.00 0.00 21 CYS A N 3
ATOM 1374 C CA . CYS A 1 21 ? -4.727 -7.467 -2.133 1.00 0.00 21 CYS A CA 3
ATOM 1375 C C . CYS A 1 21 ? -4.517 -8.852 -2.736 1.00 0.00 21 CYS A C 3
ATOM 1376 O O . CYS A 1 21 ? -5.054 -9.164 -3.799 1.00 0.00 21 CYS A O 3
ATOM 1383 N N . GLY A 1 22 ? -3.734 -9.681 -2.050 1.00 0.00 22 GLY A N 3
ATOM 1384 C CA . GLY A 1 22 ? -3.469 -11.024 -2.537 1.00 0.00 22 GLY A CA 3
ATOM 1385 C C . GLY A 1 22 ? -2.853 -11.918 -1.480 1.00 0.00 22 GLY A C 3
ATOM 1386 O O . GLY A 1 22 ? -3.342 -11.985 -0.352 1.00 0.00 22 GLY A O 3
ATOM 1390 N N . ILE A 1 23 ? -1.777 -12.609 -1.847 1.00 0.00 23 ILE A N 3
ATOM 1391 C CA . ILE A 1 23 ? -1.093 -13.508 -0.925 1.00 0.00 23 ILE A CA 3
ATOM 1392 C C . ILE A 1 23 ? 0.066 -12.804 -0.227 1.00 0.00 23 ILE A C 3
ATOM 1393 O O . ILE A 1 23 ? 0.006 -12.527 0.972 1.00 0.00 23 ILE A O 3
ATOM 1409 N N . ARG A 1 24 ? 1.119 -12.516 -0.985 1.00 0.00 24 ARG A N 3
ATOM 1410 C CA . ARG A 1 24 ? 2.295 -11.847 -0.440 1.00 0.00 24 ARG A CA 3
ATOM 1411 C C . ARG A 1 24 ? 2.227 -10.342 -0.679 1.00 0.00 24 ARG A C 3
ATOM 1412 O O . ARG A 1 24 ? 3.006 -9.577 -0.111 1.00 0.00 24 ARG A O 3
ATOM 1433 N N . PHE A 1 25 ? 1.289 -9.923 -1.522 1.00 0.00 25 PHE A N 3
ATOM 1434 C CA . PHE A 1 25 ? 1.117 -8.509 -1.834 1.00 0.00 25 PHE A CA 3
ATOM 1435 C C . PHE A 1 25 ? 0.511 -7.758 -0.654 1.00 0.00 25 PHE A C 3
ATOM 1436 O O . PHE A 1 25 ? -0.095 -8.360 0.233 1.00 0.00 25 PHE A O 3
ATOM 1453 N N . LEU A 1 26 ? 0.675 -6.440 -0.655 1.00 0.00 26 LEU A N 3
ATOM 1454 C CA . LEU A 1 26 ? 0.143 -5.600 0.412 1.00 0.00 26 LEU A CA 3
ATOM 1455 C C . LEU A 1 26 ? -0.643 -4.430 -0.164 1.00 0.00 26 LEU A C 3
ATOM 1456 O O . LEU A 1 26 ? -0.699 -4.243 -1.382 1.00 0.00 26 LEU A O 3
ATOM 1472 N N . TYR A 1 27 ? -1.240 -3.640 0.722 1.00 0.00 27 TYR A N 3
ATOM 1473 C CA . TYR A 1 27 ? -2.036 -2.494 0.308 1.00 0.00 27 TYR A CA 3
ATOM 1474 C C . TYR A 1 27 ? -1.319 -1.188 0.630 1.00 0.00 27 TYR A C 3
ATOM 1475 O O . TYR A 1 27 ? -0.895 -0.964 1.763 1.00 0.00 27 TYR A O 3
ATOM 1493 N N . CYS A 1 28 ? -1.192 -0.327 -0.373 1.00 0.00 28 CYS A N 3
ATOM 1494 C CA . CYS A 1 28 ? -0.513 0.953 -0.199 1.00 0.00 28 CYS A CA 3
ATOM 1495 C C . CYS A 1 28 ? -1.477 2.120 -0.370 1.00 0.00 28 CYS A C 3
ATOM 1496 O O . CYS A 1 28 ? -1.777 2.532 -1.491 1.00 0.00 28 CYS A O 3
ATOM 1503 N N . CYS A 1 29 ? -1.957 2.656 0.748 1.00 0.00 29 CYS A N 3
ATOM 1504 C CA . CYS A 1 29 ? -2.883 3.781 0.718 1.00 0.00 29 CYS A CA 3
ATOM 1505 C C . CYS A 1 29 ? -2.137 5.100 0.919 1.00 0.00 29 CYS A C 3
ATOM 1506 O O . CYS A 1 29 ? -1.497 5.302 1.951 1.00 0.00 29 CYS A O 3
ATOM 1513 N N . PRO A 1 30 ? -2.207 6.022 -0.063 1.00 0.00 30 PRO A N 3
ATOM 1514 C CA . PRO A 1 30 ? -1.530 7.319 0.029 1.00 0.00 30 PRO A CA 3
ATOM 1515 C C . PRO A 1 30 ? -2.211 8.259 1.017 1.00 0.00 30 PRO A C 3
ATOM 1516 O O . PRO A 1 30 ? -3.438 8.358 1.051 1.00 0.00 30 PRO A O 3
ATOM 1527 N N . ARG A 1 31 ? -1.404 8.948 1.819 1.00 0.00 31 ARG A N 3
ATOM 1528 C CA . ARG A 1 31 ? -1.925 9.885 2.808 1.00 0.00 31 ARG A CA 3
ATOM 1529 C C . ARG A 1 31 ? -2.439 11.151 2.131 1.00 0.00 31 ARG A C 3
ATOM 1530 O O . ARG A 1 31 ? -3.286 11.859 2.677 1.00 0.00 31 ARG A O 3
ATOM 1551 N N . ARG A 1 32 ? -1.922 11.429 0.937 1.00 0.00 32 ARG A N 3
ATOM 1552 C CA . ARG A 1 32 ? -2.329 12.609 0.183 1.00 0.00 32 ARG A CA 3
ATOM 1553 C C . ARG A 1 32 ? -3.719 12.413 -0.416 1.00 0.00 32 ARG A C 3
ATOM 1554 O O . ARG A 1 32 ? -3.810 11.855 -1.530 1.00 0.00 32 ARG A O 3
ATOM 1576 N N . GLY A 1 1 ? -8.682 13.948 -3.421 1.00 0.00 1 GLY A N 4
ATOM 1577 C CA . GLY A 1 1 ? -9.034 12.609 -3.967 1.00 0.00 1 GLY A CA 4
ATOM 1578 C C . GLY A 1 1 ? -7.870 11.639 -3.922 1.00 0.00 1 GLY A C 4
ATOM 1579 O O . GLY A 1 1 ? -6.799 11.920 -4.462 1.00 0.00 1 GLY A O 4
ATOM 1585 N N . LEU A 1 2 ? -8.080 10.496 -3.278 1.00 0.00 2 LEU A N 4
ATOM 1586 C CA . LEU A 1 2 ? -7.039 9.481 -3.161 1.00 0.00 2 LEU A CA 4
ATOM 1587 C C . LEU A 1 2 ? -7.573 8.107 -3.553 1.00 0.00 2 LEU A C 4
ATOM 1588 O O . LEU A 1 2 ? -8.776 7.853 -3.479 1.00 0.00 2 LEU A O 4
ATOM 1604 N N . LEU A 1 3 ? -6.671 7.226 -3.970 1.00 0.00 3 LEU A N 4
ATOM 1605 C CA . LEU A 1 3 ? -7.045 5.877 -4.373 1.00 0.00 3 LEU A CA 4
ATOM 1606 C C . LEU A 1 3 ? -5.951 4.881 -4.001 1.00 0.00 3 LEU A C 4
ATOM 1607 O O . LEU A 1 3 ? -4.868 4.888 -4.585 1.00 0.00 3 LEU A O 4
ATOM 1623 N N . CYS A 1 4 ? -6.241 4.029 -3.023 1.00 0.00 4 CYS A N 4
ATOM 1624 C CA . CYS A 1 4 ? -5.284 3.028 -2.570 1.00 0.00 4 CYS A CA 4
ATOM 1625 C C . CYS A 1 4 ? -4.917 2.075 -3.704 1.00 0.00 4 CYS A C 4
ATOM 1626 O O . CYS A 1 4 ? -5.771 1.693 -4.505 1.00 0.00 4 CYS A O 4
ATOM 1633 N N . TYR A 1 5 ? -3.644 1.695 -3.768 1.00 0.00 5 TYR A N 4
ATOM 1634 C CA . TYR A 1 5 ? -3.168 0.788 -4.808 1.00 0.00 5 TYR A CA 4
ATOM 1635 C C . TYR A 1 5 ? -2.499 -0.442 -4.204 1.00 0.00 5 TYR A C 4
ATOM 1636 O O . TYR A 1 5 ? -2.066 -0.426 -3.052 1.00 0.00 5 TYR A O 4
ATOM 1654 N N . CYS A 1 6 ? -2.421 -1.506 -4.997 1.00 0.00 6 CYS A N 4
ATOM 1655 C CA . CYS A 1 6 ? -1.796 -2.751 -4.564 1.00 0.00 6 CYS A CA 4
ATOM 1656 C C . CYS A 1 6 ? -0.310 -2.745 -4.899 1.00 0.00 6 CYS A C 4
ATOM 1657 O O . CYS A 1 6 ? 0.081 -2.390 -6.012 1.00 0.00 6 CYS A O 4
ATOM 1664 N N . ARG A 1 7 ? 0.513 -3.141 -3.935 1.00 0.00 7 ARG A N 4
ATOM 1665 C CA . ARG A 1 7 ? 1.957 -3.174 -4.136 1.00 0.00 7 ARG A CA 4
ATOM 1666 C C . ARG A 1 7 ? 2.544 -4.509 -3.692 1.00 0.00 7 ARG A C 4
ATOM 1667 O O . ARG A 1 7 ? 2.000 -5.176 -2.811 1.00 0.00 7 ARG A O 4
ATOM 1688 N N . LYS A 1 8 ? 3.657 -4.891 -4.309 1.00 0.00 8 LYS A N 4
ATOM 1689 C CA . LYS A 1 8 ? 4.319 -6.147 -3.984 1.00 0.00 8 LYS A CA 4
ATOM 1690 C C . LYS A 1 8 ? 5.636 -5.895 -3.257 1.00 0.00 8 LYS A C 4
ATOM 1691 O O . LYS A 1 8 ? 6.585 -5.363 -3.835 1.00 0.00 8 LYS A O 4
ATOM 1710 N N . GLY A 1 9 ? 5.685 -6.279 -1.985 1.00 0.00 9 GLY A N 4
ATOM 1711 C CA . GLY A 1 9 ? 6.891 -6.091 -1.201 1.00 0.00 9 GLY A CA 4
ATOM 1712 C C . GLY A 1 9 ? 6.884 -4.789 -0.424 1.00 0.00 9 GLY A C 4
ATOM 1713 O O . GLY A 1 9 ? 6.618 -4.777 0.778 1.00 0.00 9 GLY A O 4
ATOM 1717 N N . HIS A 1 10 ? 7.175 -3.688 -1.112 1.00 0.00 10 HIS A N 4
ATOM 1718 C CA . HIS A 1 10 ? 7.209 -2.376 -0.477 1.00 0.00 10 HIS A CA 4
ATOM 1719 C C . HIS A 1 10 ? 6.634 -1.301 -1.395 1.00 0.00 10 HIS A C 4
ATOM 1720 O O . HIS A 1 10 ? 6.791 -1.362 -2.614 1.00 0.00 10 HIS A O 4
ATOM 1735 N N . CYS A 1 11 ? 5.968 -0.318 -0.797 1.00 0.00 11 CYS A N 4
ATOM 1736 C CA . CYS A 1 11 ? 5.368 0.776 -1.551 1.00 0.00 11 CYS A CA 4
ATOM 1737 C C . CYS A 1 11 ? 6.229 2.032 -1.459 1.00 0.00 11 CYS A C 4
ATOM 1738 O O . CYS A 1 11 ? 7.130 2.122 -0.625 1.00 0.00 11 CYS A O 4
ATOM 1745 N N . LYS A 1 12 ? 5.940 2.999 -2.324 1.00 0.00 12 LYS A N 4
ATOM 1746 C CA . LYS A 1 12 ? 6.680 4.254 -2.351 1.00 0.00 12 LYS A CA 4
ATOM 1747 C C . LYS A 1 12 ? 6.216 5.185 -1.240 1.00 0.00 12 LYS A C 4
ATOM 1748 O O . LYS A 1 12 ? 6.979 6.026 -0.764 1.00 0.00 12 LYS A O 4
ATOM 1767 N N . ARG A 1 13 ? 4.963 5.030 -0.830 1.00 0.00 13 ARG A N 4
ATOM 1768 C CA . ARG A 1 13 ? 4.401 5.863 0.223 1.00 0.00 13 ARG A CA 4
ATOM 1769 C C . ARG A 1 13 ? 3.004 5.382 0.615 1.00 0.00 13 ARG A C 4
ATOM 1770 O O . ARG A 1 13 ? 2.074 5.418 -0.190 1.00 0.00 13 ARG A O 4
ATOM 1791 N N . GLY A 1 14 ? 2.868 4.927 1.858 1.00 0.00 14 GLY A N 4
ATOM 1792 C CA . GLY A 1 14 ? 1.583 4.449 2.333 1.00 0.00 14 GLY A CA 4
ATOM 1793 C C . GLY A 1 14 ? 1.556 2.946 2.540 1.00 0.00 14 GLY A C 4
ATOM 1794 O O . GLY A 1 14 ? 0.510 2.314 2.394 1.00 0.00 14 GLY A O 4
ATOM 1798 N N . GLU A 1 15 ? 2.707 2.373 2.881 1.00 0.00 15 GLU A N 4
ATOM 1799 C CA . GLU A 1 15 ? 2.809 0.936 3.113 1.00 0.00 15 GLU A CA 4
ATOM 1800 C C . GLU A 1 15 ? 1.947 0.516 4.299 1.00 0.00 15 GLU A C 4
ATOM 1801 O O . GLU A 1 15 ? 2.286 0.796 5.450 1.00 0.00 15 GLU A O 4
ATOM 1813 N N . ARG A 1 16 ? 0.832 -0.154 4.017 1.00 0.00 16 ARG A N 4
ATOM 1814 C CA . ARG A 1 16 ? -0.068 -0.603 5.073 1.00 0.00 16 ARG A CA 4
ATOM 1815 C C . ARG A 1 16 ? -0.649 -1.981 4.768 1.00 0.00 16 ARG A C 4
ATOM 1816 O O . ARG A 1 16 ? -0.447 -2.536 3.684 1.00 0.00 16 ARG A O 4
ATOM 1837 N N . VAL A 1 17 ? -1.368 -2.528 5.741 1.00 0.00 17 VAL A N 4
ATOM 1838 C CA . VAL A 1 17 ? -1.993 -3.835 5.593 1.00 0.00 17 VAL A CA 4
ATOM 1839 C C . VAL A 1 17 ? -3.439 -3.791 6.078 1.00 0.00 17 VAL A C 4
ATOM 1840 O O . VAL A 1 17 ? -3.857 -4.603 6.904 1.00 0.00 17 VAL A O 4
ATOM 1853 N N . ARG A 1 18 ? -4.199 -2.830 5.559 1.00 0.00 18 ARG A N 4
ATOM 1854 C CA . ARG A 1 18 ? -5.600 -2.679 5.935 1.00 0.00 18 ARG A CA 4
ATOM 1855 C C . ARG A 1 18 ? -6.393 -3.872 5.430 1.00 0.00 18 ARG A C 4
ATOM 1856 O O . ARG A 1 18 ? -7.453 -4.209 5.957 1.00 0.00 18 ARG A O 4
ATOM 1877 N N . GLY A 1 19 ? -5.852 -4.501 4.397 1.00 0.00 19 GLY A N 4
ATOM 1878 C CA . GLY A 1 19 ? -6.472 -5.665 3.809 1.00 0.00 19 GLY A CA 4
ATOM 1879 C C . GLY A 1 19 ? -5.434 -6.601 3.236 1.00 0.00 19 GLY A C 4
ATOM 1880 O O . GLY A 1 19 ? -4.650 -7.193 3.978 1.00 0.00 19 GLY A O 4
ATOM 1884 N N . THR A 1 20 ? -5.421 -6.727 1.915 1.00 0.00 20 THR A N 4
ATOM 1885 C CA . THR A 1 20 ? -4.458 -7.585 1.240 1.00 0.00 20 THR A CA 4
ATOM 1886 C C . THR A 1 20 ? -4.665 -7.561 -0.269 1.00 0.00 20 THR A C 4
ATOM 1887 O O . THR A 1 20 ? -5.705 -7.120 -0.757 1.00 0.00 20 THR A O 4
ATOM 1898 N N . CYS A 1 21 ? -3.666 -8.040 -1.001 1.00 0.00 21 CYS A N 4
ATOM 1899 C CA . CYS A 1 21 ? -3.730 -8.074 -2.456 1.00 0.00 21 CYS A CA 4
ATOM 1900 C C . CYS A 1 21 ? -3.313 -9.444 -2.985 1.00 0.00 21 CYS A C 4
ATOM 1901 O O . CYS A 1 21 ? -3.504 -9.751 -4.162 1.00 0.00 21 CYS A O 4
ATOM 1908 N N . GLY A 1 22 ? -2.744 -10.264 -2.104 1.00 0.00 22 GLY A N 4
ATOM 1909 C CA . GLY A 1 22 ? -2.309 -11.592 -2.499 1.00 0.00 22 GLY A CA 4
ATOM 1910 C C . GLY A 1 22 ? -1.537 -12.302 -1.404 1.00 0.00 22 GLY A C 4
ATOM 1911 O O . GLY A 1 22 ? -1.802 -12.102 -0.218 1.00 0.00 22 GLY A O 4
ATOM 1915 N N . ILE A 1 23 ? -0.581 -13.135 -1.804 1.00 0.00 23 ILE A N 4
ATOM 1916 C CA . ILE A 1 23 ? 0.234 -13.882 -0.852 1.00 0.00 23 ILE A CA 4
ATOM 1917 C C . ILE A 1 23 ? 1.089 -12.942 -0.008 1.00 0.00 23 ILE A C 4
ATOM 1918 O O . ILE A 1 23 ? 0.777 -12.678 1.153 1.00 0.00 23 ILE A O 4
ATOM 1934 N N . ARG A 1 24 ? 2.167 -12.439 -0.602 1.00 0.00 24 ARG A N 4
ATOM 1935 C CA . ARG A 1 24 ? 3.065 -11.524 0.092 1.00 0.00 24 ARG A CA 4
ATOM 1936 C C . ARG A 1 24 ? 2.714 -10.076 -0.234 1.00 0.00 24 ARG A C 4
ATOM 1937 O O . ARG A 1 24 ? 3.318 -9.145 0.299 1.00 0.00 24 ARG A O 4
ATOM 1958 N N . PHE A 1 25 ? 1.733 -9.898 -1.111 1.00 0.00 25 PHE A N 4
ATOM 1959 C CA . PHE A 1 25 ? 1.296 -8.567 -1.514 1.00 0.00 25 PHE A CA 4
ATOM 1960 C C . PHE A 1 25 ? 0.656 -7.826 -0.346 1.00 0.00 25 PHE A C 4
ATOM 1961 O O . PHE A 1 25 ? 0.141 -8.443 0.587 1.00 0.00 25 PHE A O 4
ATOM 1978 N N . LEU A 1 26 ? 0.692 -6.499 -0.406 1.00 0.00 26 LEU A N 4
ATOM 1979 C CA . LEU A 1 26 ? 0.112 -5.668 0.641 1.00 0.00 26 LEU A CA 4
ATOM 1980 C C . LEU A 1 26 ? -0.716 -4.546 0.038 1.00 0.00 26 LEU A C 4
ATOM 1981 O O . LEU A 1 26 ? -0.796 -4.408 -1.184 1.00 0.00 26 LEU A O 4
ATOM 1997 N N . TYR A 1 27 ? -1.330 -3.740 0.900 1.00 0.00 27 TYR A N 4
ATOM 1998 C CA . TYR A 1 27 ? -2.165 -2.646 0.435 1.00 0.00 27 TYR A CA 4
ATOM 1999 C C . TYR A 1 27 ? -1.550 -1.290 0.759 1.00 0.00 27 TYR A C 4
ATOM 2000 O O . TYR A 1 27 ? -1.317 -0.955 1.920 1.00 0.00 27 TYR A O 4
ATOM 2018 N N . CYS A 1 28 ? -1.294 -0.514 -0.288 1.00 0.00 28 CYS A N 4
ATOM 2019 C CA . CYS A 1 28 ? -0.709 0.810 -0.138 1.00 0.00 28 CYS A CA 4
ATOM 2020 C C . CYS A 1 28 ? -1.748 1.885 -0.431 1.00 0.00 28 CYS A C 4
ATOM 2021 O O . CYS A 1 28 ? -2.723 1.640 -1.141 1.00 0.00 28 CYS A O 4
ATOM 2028 N N . CYS A 1 29 ? -1.538 3.074 0.121 1.00 0.00 29 CYS A N 4
ATOM 2029 C CA . CYS A 1 29 ? -2.464 4.179 -0.090 1.00 0.00 29 CYS A CA 4
ATOM 2030 C C . CYS A 1 29 ? -1.799 5.514 0.247 1.00 0.00 29 CYS A C 4
ATOM 2031 O O . CYS A 1 29 ? -1.199 5.661 1.311 1.00 0.00 29 CYS A O 4
ATOM 2038 N N . PRO A 1 30 ? -1.899 6.511 -0.656 1.00 0.00 30 PRO A N 4
ATOM 2039 C CA . PRO A 1 30 ? -1.298 7.831 -0.439 1.00 0.00 30 PRO A CA 4
ATOM 2040 C C . PRO A 1 30 ? -1.788 8.483 0.849 1.00 0.00 30 PRO A C 4
ATOM 2041 O O . PRO A 1 30 ? -2.989 8.665 1.045 1.00 0.00 30 PRO A O 4
ATOM 2052 N N . ARG A 1 31 ? -0.848 8.834 1.720 1.00 0.00 31 ARG A N 4
ATOM 2053 C CA . ARG A 1 31 ? -1.181 9.466 2.992 1.00 0.00 31 ARG A CA 4
ATOM 2054 C C . ARG A 1 31 ? -1.362 10.971 2.824 1.00 0.00 31 ARG A C 4
ATOM 2055 O O . ARG A 1 31 ? -1.053 11.749 3.727 1.00 0.00 31 ARG A O 4
ATOM 2076 N N . ARG A 1 32 ? -1.868 11.375 1.662 1.00 0.00 32 ARG A N 4
ATOM 2077 C CA . ARG A 1 32 ? -2.093 12.787 1.373 1.00 0.00 32 ARG A CA 4
ATOM 2078 C C . ARG A 1 32 ? -3.017 12.953 0.172 1.00 0.00 32 ARG A C 4
ATOM 2079 O O . ARG A 1 32 ? -4.243 13.070 0.382 1.00 0.00 32 ARG A O 4
ATOM 2101 N N . GLY A 1 1 ? -10.867 11.161 -6.090 1.00 0.00 1 GLY A N 5
ATOM 2102 C CA . GLY A 1 1 ? -9.545 11.646 -5.607 1.00 0.00 1 GLY A CA 5
ATOM 2103 C C . GLY A 1 1 ? -8.497 10.551 -5.581 1.00 0.00 1 GLY A C 5
ATOM 2104 O O . GLY A 1 1 ? -8.445 9.709 -6.478 1.00 0.00 1 GLY A O 5
ATOM 2110 N N . LEU A 1 2 ? -7.662 10.561 -4.546 1.00 0.00 2 LEU A N 5
ATOM 2111 C CA . LEU A 1 2 ? -6.610 9.563 -4.401 1.00 0.00 2 LEU A CA 5
ATOM 2112 C C . LEU A 1 2 ? -7.025 8.476 -3.415 1.00 0.00 2 LEU A C 5
ATOM 2113 O O . LEU A 1 2 ? -7.198 8.739 -2.224 1.00 0.00 2 LEU A O 5
ATOM 2129 N N . LEU A 1 3 ? -7.185 7.256 -3.918 1.00 0.00 3 LEU A N 5
ATOM 2130 C CA . LEU A 1 3 ? -7.577 6.131 -3.077 1.00 0.00 3 LEU A CA 5
ATOM 2131 C C . LEU A 1 3 ? -6.411 5.165 -2.886 1.00 0.00 3 LEU A C 5
ATOM 2132 O O . LEU A 1 3 ? -5.369 5.302 -3.528 1.00 0.00 3 LEU A O 5
ATOM 2148 N N . CYS A 1 4 ? -6.595 4.190 -2.003 1.00 0.00 4 CYS A N 5
ATOM 2149 C CA . CYS A 1 4 ? -5.557 3.203 -1.725 1.00 0.00 4 CYS A CA 5
ATOM 2150 C C . CYS A 1 4 ? -5.259 2.359 -2.962 1.00 0.00 4 CYS A C 5
ATOM 2151 O O . CYS A 1 4 ? -6.085 2.260 -3.869 1.00 0.00 4 CYS A O 5
ATOM 2158 N N . TYR A 1 5 ? -4.073 1.756 -2.991 1.00 0.00 5 TYR A N 5
ATOM 2159 C CA . TYR A 1 5 ? -3.667 0.924 -4.121 1.00 0.00 5 TYR A CA 5
ATOM 2160 C C . TYR A 1 5 ? -3.072 -0.400 -3.648 1.00 0.00 5 TYR A C 5
ATOM 2161 O O . TYR A 1 5 ? -2.992 -0.666 -2.448 1.00 0.00 5 TYR A O 5
ATOM 2179 N N . CYS A 1 6 ? -2.653 -1.221 -4.606 1.00 0.00 6 CYS A N 5
ATOM 2180 C CA . CYS A 1 6 ? -2.067 -2.525 -4.311 1.00 0.00 6 CYS A CA 5
ATOM 2181 C C . CYS A 1 6 ? -0.678 -2.655 -4.930 1.00 0.00 6 CYS A C 5
ATOM 2182 O O . CYS A 1 6 ? -0.490 -2.391 -6.117 1.00 0.00 6 CYS A O 5
ATOM 2189 N N . ARG A 1 7 ? 0.290 -3.067 -4.116 1.00 0.00 7 ARG A N 5
ATOM 2190 C CA . ARG A 1 7 ? 1.663 -3.238 -4.583 1.00 0.00 7 ARG A CA 5
ATOM 2191 C C . ARG A 1 7 ? 2.262 -4.529 -4.035 1.00 0.00 7 ARG A C 5
ATOM 2192 O O . ARG A 1 7 ? 1.575 -5.309 -3.375 1.00 0.00 7 ARG A O 5
ATOM 2213 N N . LYS A 1 8 ? 3.543 -4.751 -4.311 1.00 0.00 8 LYS A N 5
ATOM 2214 C CA . LYS A 1 8 ? 4.223 -5.955 -3.847 1.00 0.00 8 LYS A CA 5
ATOM 2215 C C . LYS A 1 8 ? 5.560 -5.618 -3.192 1.00 0.00 8 LYS A C 5
ATOM 2216 O O . LYS A 1 8 ? 6.437 -5.020 -3.818 1.00 0.00 8 LYS A O 5
ATOM 2235 N N . GLY A 1 9 ? 5.706 -6.007 -1.928 1.00 0.00 9 GLY A N 5
ATOM 2236 C CA . GLY A 1 9 ? 6.939 -5.750 -1.206 1.00 0.00 9 GLY A CA 5
ATOM 2237 C C . GLY A 1 9 ? 7.109 -4.296 -0.816 1.00 0.00 9 GLY A C 5
ATOM 2238 O O . GLY A 1 9 ? 6.695 -3.884 0.268 1.00 0.00 9 GLY A O 5
ATOM 2242 N N . HIS A 1 10 ? 7.722 -3.517 -1.702 1.00 0.00 10 HIS A N 5
ATOM 2243 C CA . HIS A 1 10 ? 7.959 -2.102 -1.443 1.00 0.00 10 HIS A CA 5
ATOM 2244 C C . HIS A 1 10 ? 6.852 -1.237 -2.040 1.00 0.00 10 HIS A C 5
ATOM 2245 O O . HIS A 1 10 ? 6.165 -1.648 -2.975 1.00 0.00 10 HIS A O 5
ATOM 2260 N N . CYS A 1 11 ? 6.689 -0.036 -1.492 1.00 0.00 11 CYS A N 5
ATOM 2261 C CA . CYS A 1 11 ? 5.671 0.895 -1.965 1.00 0.00 11 CYS A CA 5
ATOM 2262 C C . CYS A 1 11 ? 6.243 2.300 -2.116 1.00 0.00 11 CYS A C 5
ATOM 2263 O O . CYS A 1 11 ? 7.444 2.512 -1.949 1.00 0.00 11 CYS A O 5
ATOM 2270 N N . LYS A 1 12 ? 5.377 3.256 -2.432 1.00 0.00 12 LYS A N 5
ATOM 2271 C CA . LYS A 1 12 ? 5.799 4.641 -2.600 1.00 0.00 12 LYS A CA 5
ATOM 2272 C C . LYS A 1 12 ? 5.763 5.387 -1.272 1.00 0.00 12 LYS A C 5
ATOM 2273 O O . LYS A 1 12 ? 6.711 6.091 -0.921 1.00 0.00 12 LYS A O 5
ATOM 2292 N N . ARG A 1 13 ? 4.669 5.223 -0.533 1.00 0.00 13 ARG A N 5
ATOM 2293 C CA . ARG A 1 13 ? 4.513 5.888 0.754 1.00 0.00 13 ARG A CA 5
ATOM 2294 C C . ARG A 1 13 ? 3.250 5.415 1.470 1.00 0.00 13 ARG A C 5
ATOM 2295 O O . ARG A 1 13 ? 2.175 5.344 0.874 1.00 0.00 13 ARG A O 5
ATOM 2316 N N . GLY A 1 14 ? 3.391 5.085 2.751 1.00 0.00 14 GLY A N 5
ATOM 2317 C CA . GLY A 1 14 ? 2.254 4.629 3.531 1.00 0.00 14 GLY A CA 5
ATOM 2318 C C . GLY A 1 14 ? 1.885 3.185 3.253 1.00 0.00 14 GLY A C 5
ATOM 2319 O O . GLY A 1 14 ? 0.948 2.912 2.502 1.00 0.00 14 GLY A O 5
ATOM 2323 N N . GLU A 1 15 ? 2.620 2.258 3.861 1.00 0.00 15 GLU A N 5
ATOM 2324 C CA . GLU A 1 15 ? 2.358 0.833 3.680 1.00 0.00 15 GLU A CA 5
ATOM 2325 C C . GLU A 1 15 ? 1.496 0.295 4.818 1.00 0.00 15 GLU A C 5
ATOM 2326 O O . GLU A 1 15 ? 1.738 0.596 5.988 1.00 0.00 15 GLU A O 5
ATOM 2338 N N . ARG A 1 16 ? 0.491 -0.504 4.470 1.00 0.00 16 ARG A N 5
ATOM 2339 C CA . ARG A 1 16 ? -0.413 -1.075 5.464 1.00 0.00 16 ARG A CA 5
ATOM 2340 C C . ARG A 1 16 ? -0.831 -2.495 5.086 1.00 0.00 16 ARG A C 5
ATOM 2341 O O . ARG A 1 16 ? -0.625 -2.940 3.954 1.00 0.00 16 ARG A O 5
ATOM 2362 N N . VAL A 1 17 ? -1.421 -3.201 6.047 1.00 0.00 17 VAL A N 5
ATOM 2363 C CA . VAL A 1 17 ? -1.878 -4.568 5.826 1.00 0.00 17 VAL A CA 5
ATOM 2364 C C . VAL A 1 17 ? -3.314 -4.742 6.316 1.00 0.00 17 VAL A C 5
ATOM 2365 O O . VAL A 1 17 ? -3.629 -5.690 7.038 1.00 0.00 17 VAL A O 5
ATOM 2378 N N . ARG A 1 18 ? -4.184 -3.815 5.925 1.00 0.00 18 ARG A N 5
ATOM 2379 C CA . ARG A 1 18 ? -5.586 -3.868 6.321 1.00 0.00 18 ARG A CA 5
ATOM 2380 C C . ARG A 1 18 ? -6.390 -4.673 5.307 1.00 0.00 18 ARG A C 5
ATOM 2381 O O . ARG A 1 18 ? -7.401 -5.290 5.644 1.00 0.00 18 ARG A O 5
ATOM 2402 N N . GLY A 1 19 ? -5.928 -4.657 4.063 1.00 0.00 19 GLY A N 5
ATOM 2403 C CA . GLY A 1 19 ? -6.595 -5.391 3.005 1.00 0.00 19 GLY A CA 5
ATOM 2404 C C . GLY A 1 19 ? -5.604 -6.011 2.042 1.00 0.00 19 GLY A C 5
ATOM 2405 O O . GLY A 1 19 ? -5.390 -5.494 0.946 1.00 0.00 19 GLY A O 5
ATOM 2409 N N . THR A 1 20 ? -4.996 -7.118 2.461 1.00 0.00 20 THR A N 5
ATOM 2410 C CA . THR A 1 20 ? -4.007 -7.813 1.643 1.00 0.00 20 THR A CA 5
ATOM 2411 C C . THR A 1 20 ? -4.472 -7.949 0.197 1.00 0.00 20 THR A C 5
ATOM 2412 O O . THR A 1 20 ? -5.616 -8.316 -0.070 1.00 0.00 20 THR A O 5
ATOM 2423 N N . CYS A 1 21 ? -3.568 -7.649 -0.729 1.00 0.00 21 CYS A N 5
ATOM 2424 C CA . CYS A 1 21 ? -3.869 -7.719 -2.153 1.00 0.00 21 CYS A CA 5
ATOM 2425 C C . CYS A 1 21 ? -3.591 -9.114 -2.707 1.00 0.00 21 CYS A C 5
ATOM 2426 O O . CYS A 1 21 ? -4.115 -9.491 -3.756 1.00 0.00 21 CYS A O 5
ATOM 2433 N N . GLY A 1 22 ? -2.765 -9.876 -1.997 1.00 0.00 22 GLY A N 5
ATOM 2434 C CA . GLY A 1 22 ? -2.434 -11.221 -2.432 1.00 0.00 22 GLY A CA 5
ATOM 2435 C C . GLY A 1 22 ? -1.759 -12.032 -1.345 1.00 0.00 22 GLY A C 5
ATOM 2436 O O . GLY A 1 22 ? -1.977 -11.792 -0.157 1.00 0.00 22 GLY A O 5
ATOM 2440 N N . ILE A 1 23 ? -0.936 -12.994 -1.750 1.00 0.00 23 ILE A N 5
ATOM 2441 C CA . ILE A 1 23 ? -0.225 -13.842 -0.801 1.00 0.00 23 ILE A CA 5
ATOM 2442 C C . ILE A 1 23 ? 0.978 -13.112 -0.209 1.00 0.00 23 ILE A C 5
ATOM 2443 O O . ILE A 1 23 ? 1.160 -13.083 1.008 1.00 0.00 23 ILE A O 5
ATOM 2459 N N . ARG A 1 24 ? 1.795 -12.526 -1.079 1.00 0.00 24 ARG A N 5
ATOM 2460 C CA . ARG A 1 24 ? 2.981 -11.795 -0.645 1.00 0.00 24 ARG A CA 5
ATOM 2461 C C . ARG A 1 24 ? 2.829 -10.302 -0.915 1.00 0.00 24 ARG A C 5
ATOM 2462 O O . ARG A 1 24 ? 3.740 -9.516 -0.649 1.00 0.00 24 ARG A O 5
ATOM 2483 N N . PHE A 1 25 ? 1.673 -9.918 -1.446 1.00 0.00 25 PHE A N 5
ATOM 2484 C CA . PHE A 1 25 ? 1.395 -8.518 -1.751 1.00 0.00 25 PHE A CA 5
ATOM 2485 C C . PHE A 1 25 ? 0.942 -7.773 -0.500 1.00 0.00 25 PHE A C 5
ATOM 2486 O O . PHE A 1 25 ? 0.876 -8.349 0.586 1.00 0.00 25 PHE A O 5
ATOM 2503 N N . LEU A 1 26 ? 0.634 -6.489 -0.658 1.00 0.00 26 LEU A N 5
ATOM 2504 C CA . LEU A 1 26 ? 0.183 -5.670 0.459 1.00 0.00 26 LEU A CA 5
ATOM 2505 C C . LEU A 1 26 ? -0.629 -4.481 -0.027 1.00 0.00 26 LEU A C 5
ATOM 2506 O O . LEU A 1 26 ? -0.741 -4.242 -1.231 1.00 0.00 26 LEU A O 5
ATOM 2522 N N . TYR A 1 27 ? -1.189 -3.733 0.918 1.00 0.00 27 TYR A N 5
ATOM 2523 C CA . TYR A 1 27 ? -2.002 -2.575 0.584 1.00 0.00 27 TYR A CA 5
ATOM 2524 C C . TYR A 1 27 ? -1.349 -1.287 1.066 1.00 0.00 27 TYR A C 5
ATOM 2525 O O . TYR A 1 27 ? -1.074 -1.124 2.253 1.00 0.00 27 TYR A O 5
ATOM 2543 N N . CYS A 1 28 ? -1.115 -0.369 0.136 1.00 0.00 28 CYS A N 5
ATOM 2544 C CA . CYS A 1 28 ? -0.487 0.906 0.464 1.00 0.00 28 CYS A CA 5
ATOM 2545 C C . CYS A 1 28 ? -1.367 2.070 0.028 1.00 0.00 28 CYS A C 5
ATOM 2546 O O . CYS A 1 28 ? -1.787 2.147 -1.127 1.00 0.00 28 CYS A O 5
ATOM 2553 N N . CYS A 1 29 ? -1.642 2.976 0.962 1.00 0.00 29 CYS A N 5
ATOM 2554 C CA . CYS A 1 29 ? -2.489 4.129 0.682 1.00 0.00 29 CYS A CA 5
ATOM 2555 C C . CYS A 1 29 ? -1.696 5.434 0.791 1.00 0.00 29 CYS A C 5
ATOM 2556 O O . CYS A 1 29 ? -1.137 5.736 1.845 1.00 0.00 29 CYS A O 5
ATOM 2563 N N . PRO A 1 30 ? -1.632 6.230 -0.299 1.00 0.00 30 PRO A N 5
ATOM 2564 C CA . PRO A 1 30 ? -0.908 7.505 -0.300 1.00 0.00 30 PRO A CA 5
ATOM 2565 C C . PRO A 1 30 ? -1.646 8.586 0.483 1.00 0.00 30 PRO A C 5
ATOM 2566 O O . PRO A 1 30 ? -2.782 8.932 0.160 1.00 0.00 30 PRO A O 5
ATOM 2577 N N . ARG A 1 31 ? -0.994 9.116 1.513 1.00 0.00 31 ARG A N 5
ATOM 2578 C CA . ARG A 1 31 ? -1.595 10.156 2.343 1.00 0.00 31 ARG A CA 5
ATOM 2579 C C . ARG A 1 31 ? -1.438 11.530 1.699 1.00 0.00 31 ARG A C 5
ATOM 2580 O O . ARG A 1 31 ? -2.029 12.509 2.154 1.00 0.00 31 ARG A O 5
ATOM 2601 N N . ARG A 1 32 ? -0.639 11.596 0.638 1.00 0.00 32 ARG A N 5
ATOM 2602 C CA . ARG A 1 32 ? -0.407 12.853 -0.067 1.00 0.00 32 ARG A CA 5
ATOM 2603 C C . ARG A 1 32 ? -0.598 12.677 -1.570 1.00 0.00 32 ARG A C 5
ATOM 2604 O O . ARG A 1 32 ? -1.722 12.923 -2.055 1.00 0.00 32 ARG A O 5
ATOM 2626 N N . GLY A 1 1 ? -4.821 9.126 -6.784 1.00 0.00 1 GLY A N 6
ATOM 2627 C CA . GLY A 1 1 ? -6.215 9.648 -6.777 1.00 0.00 1 GLY A CA 6
ATOM 2628 C C . GLY A 1 1 ? -6.837 9.623 -5.395 1.00 0.00 1 GLY A C 6
ATOM 2629 O O . GLY A 1 1 ? -6.188 9.976 -4.410 1.00 0.00 1 GLY A O 6
ATOM 2635 N N . LEU A 1 2 ? -8.097 9.207 -5.323 1.00 0.00 2 LEU A N 6
ATOM 2636 C CA . LEU A 1 2 ? -8.807 9.137 -4.051 1.00 0.00 2 LEU A CA 6
ATOM 2637 C C . LEU A 1 2 ? -8.979 7.687 -3.606 1.00 0.00 2 LEU A C 6
ATOM 2638 O O . LEU A 1 2 ? -9.859 7.374 -2.804 1.00 0.00 2 LEU A O 6
ATOM 2654 N N . LEU A 1 3 ? -8.130 6.810 -4.132 1.00 0.00 3 LEU A N 6
ATOM 2655 C CA . LEU A 1 3 ? -8.180 5.392 -3.794 1.00 0.00 3 LEU A CA 6
ATOM 2656 C C . LEU A 1 3 ? -6.776 4.843 -3.563 1.00 0.00 3 LEU A C 6
ATOM 2657 O O . LEU A 1 3 ? -5.794 5.402 -4.052 1.00 0.00 3 LEU A O 6
ATOM 2673 N N . CYS A 1 4 ? -6.687 3.749 -2.814 1.00 0.00 4 CYS A N 6
ATOM 2674 C CA . CYS A 1 4 ? -5.400 3.128 -2.523 1.00 0.00 4 CYS A CA 6
ATOM 2675 C C . CYS A 1 4 ? -5.011 2.144 -3.621 1.00 0.00 4 CYS A C 6
ATOM 2676 O O . CYS A 1 4 ? -5.846 1.737 -4.430 1.00 0.00 4 CYS A O 6
ATOM 2683 N N . TYR A 1 5 ? -3.738 1.766 -3.641 1.00 0.00 5 TYR A N 6
ATOM 2684 C CA . TYR A 1 5 ? -3.230 0.824 -4.632 1.00 0.00 5 TYR A CA 6
ATOM 2685 C C . TYR A 1 5 ? -2.328 -0.208 -3.970 1.00 0.00 5 TYR A C 6
ATOM 2686 O O . TYR A 1 5 ? -1.394 0.146 -3.249 1.00 0.00 5 TYR A O 6
ATOM 2704 N N . CYS A 1 6 ? -2.607 -1.483 -4.212 1.00 0.00 6 CYS A N 6
ATOM 2705 C CA . CYS A 1 6 ? -1.805 -2.551 -3.634 1.00 0.00 6 CYS A CA 6
ATOM 2706 C C . CYS A 1 6 ? -0.610 -2.866 -4.523 1.00 0.00 6 CYS A C 6
ATOM 2707 O O . CYS A 1 6 ? -0.762 -3.156 -5.710 1.00 0.00 6 CYS A O 6
ATOM 2714 N N . ARG A 1 7 ? 0.581 -2.806 -3.937 1.00 0.00 7 ARG A N 6
ATOM 2715 C CA . ARG A 1 7 ? 1.812 -3.068 -4.673 1.00 0.00 7 ARG A CA 6
ATOM 2716 C C . ARG A 1 7 ? 2.500 -4.330 -4.160 1.00 0.00 7 ARG A C 6
ATOM 2717 O O . ARG A 1 7 ? 1.990 -5.011 -3.272 1.00 0.00 7 ARG A O 6
ATOM 2738 N N . LYS A 1 8 ? 3.663 -4.633 -4.731 1.00 0.00 8 LYS A N 6
ATOM 2739 C CA . LYS A 1 8 ? 4.426 -5.812 -4.336 1.00 0.00 8 LYS A CA 6
ATOM 2740 C C . LYS A 1 8 ? 5.712 -5.411 -3.619 1.00 0.00 8 LYS A C 6
ATOM 2741 O O . LYS A 1 8 ? 6.480 -4.587 -4.117 1.00 0.00 8 LYS A O 6
ATOM 2760 N N . GLY A 1 9 ? 5.939 -6.001 -2.450 1.00 0.00 9 GLY A N 6
ATOM 2761 C CA . GLY A 1 9 ? 7.133 -5.696 -1.683 1.00 0.00 9 GLY A CA 6
ATOM 2762 C C . GLY A 1 9 ? 6.992 -4.426 -0.868 1.00 0.00 9 GLY A C 6
ATOM 2763 O O . GLY A 1 9 ? 6.398 -4.435 0.210 1.00 0.00 9 GLY A O 6
ATOM 2767 N N . HIS A 1 10 ? 7.542 -3.331 -1.383 1.00 0.00 10 HIS A N 6
ATOM 2768 C CA . HIS A 1 10 ? 7.474 -2.044 -0.698 1.00 0.00 10 HIS A CA 6
ATOM 2769 C C . HIS A 1 10 ? 6.879 -0.974 -1.607 1.00 0.00 10 HIS A C 6
ATOM 2770 O O . HIS A 1 10 ? 7.039 -1.021 -2.826 1.00 0.00 10 HIS A O 6
ATOM 2785 N N . CYS A 1 11 ? 6.193 -0.008 -1.002 1.00 0.00 11 CYS A N 6
ATOM 2786 C CA . CYS A 1 11 ? 5.571 1.076 -1.755 1.00 0.00 11 CYS A CA 6
ATOM 2787 C C . CYS A 1 11 ? 6.326 2.385 -1.545 1.00 0.00 11 CYS A C 6
ATOM 2788 O O . CYS A 1 11 ? 7.228 2.465 -0.709 1.00 0.00 11 CYS A O 6
ATOM 2795 N N . LYS A 1 12 ? 5.952 3.409 -2.306 1.00 0.00 12 LYS A N 6
ATOM 2796 C CA . LYS A 1 12 ? 6.596 4.714 -2.201 1.00 0.00 12 LYS A CA 6
ATOM 2797 C C . LYS A 1 12 ? 6.148 5.453 -0.945 1.00 0.00 12 LYS A C 6
ATOM 2798 O O . LYS A 1 12 ? 6.932 6.176 -0.330 1.00 0.00 12 LYS A O 6
ATOM 2817 N N . ARG A 1 13 ? 4.888 5.265 -0.562 1.00 0.00 13 ARG A N 6
ATOM 2818 C CA . ARG A 1 13 ? 4.349 5.924 0.622 1.00 0.00 13 ARG A CA 6
ATOM 2819 C C . ARG A 1 13 ? 2.965 5.386 0.976 1.00 0.00 13 ARG A C 6
ATOM 2820 O O . ARG A 1 13 ? 2.074 5.327 0.128 1.00 0.00 13 ARG A O 6
ATOM 2841 N N . GLY A 1 14 ? 2.790 4.993 2.235 1.00 0.00 14 GLY A N 6
ATOM 2842 C CA . GLY A 1 14 ? 1.511 4.470 2.681 1.00 0.00 14 GLY A CA 6
ATOM 2843 C C . GLY A 1 14 ? 1.510 2.959 2.825 1.00 0.00 14 GLY A C 6
ATOM 2844 O O . GLY A 1 14 ? 0.455 2.326 2.757 1.00 0.00 14 GLY A O 6
ATOM 2848 N N . GLU A 1 15 ? 2.690 2.383 3.030 1.00 0.00 15 GLU A N 6
ATOM 2849 C CA . GLU A 1 15 ? 2.823 0.937 3.185 1.00 0.00 15 GLU A CA 6
ATOM 2850 C C . GLU A 1 15 ? 2.080 0.446 4.424 1.00 0.00 15 GLU A C 6
ATOM 2851 O O . GLU A 1 15 ? 2.527 0.657 5.551 1.00 0.00 15 GLU A O 6
ATOM 2863 N N . ARG A 1 16 ? 0.943 -0.210 4.206 1.00 0.00 16 ARG A N 6
ATOM 2864 C CA . ARG A 1 16 ? 0.135 -0.733 5.305 1.00 0.00 16 ARG A CA 6
ATOM 2865 C C . ARG A 1 16 ? -0.481 -2.082 4.940 1.00 0.00 16 ARG A C 6
ATOM 2866 O O . ARG A 1 16 ? -0.428 -2.513 3.785 1.00 0.00 16 ARG A O 6
ATOM 2887 N N . VAL A 1 17 ? -1.067 -2.746 5.933 1.00 0.00 17 VAL A N 6
ATOM 2888 C CA . VAL A 1 17 ? -1.691 -4.044 5.716 1.00 0.00 17 VAL A CA 6
ATOM 2889 C C . VAL A 1 17 ? -3.068 -4.113 6.383 1.00 0.00 17 VAL A C 6
ATOM 2890 O O . VAL A 1 17 ? -3.441 -5.119 6.987 1.00 0.00 17 VAL A O 6
ATOM 2903 N N . ARG A 1 18 ? -3.825 -3.030 6.253 1.00 0.00 18 ARG A N 6
ATOM 2904 C CA . ARG A 1 18 ? -5.162 -2.960 6.834 1.00 0.00 18 ARG A CA 6
ATOM 2905 C C . ARG A 1 18 ? -6.156 -3.715 5.959 1.00 0.00 18 ARG A C 6
ATOM 2906 O O . ARG A 1 18 ? -7.226 -4.121 6.414 1.00 0.00 18 ARG A O 6
ATOM 2927 N N . GLY A 1 19 ? -5.785 -3.899 4.697 1.00 0.00 19 GLY A N 6
ATOM 2928 C CA . GLY A 1 19 ? -6.632 -4.611 3.758 1.00 0.00 19 GLY A CA 6
ATOM 2929 C C . GLY A 1 19 ? -5.817 -5.293 2.678 1.00 0.00 19 GLY A C 6
ATOM 2930 O O . GLY A 1 19 ? -5.662 -4.758 1.581 1.00 0.00 19 GLY A O 6
ATOM 2934 N N . THR A 1 20 ? -5.295 -6.476 2.994 1.00 0.00 20 THR A N 6
ATOM 2935 C CA . THR A 1 20 ? -4.474 -7.237 2.057 1.00 0.00 20 THR A CA 6
ATOM 2936 C C . THR A 1 20 ? -5.083 -7.267 0.658 1.00 0.00 20 THR A C 6
ATOM 2937 O O . THR A 1 20 ? -6.301 -7.193 0.493 1.00 0.00 20 THR A O 6
ATOM 2948 N N . CYS A 1 21 ? -4.217 -7.381 -0.344 1.00 0.00 21 CYS A N 6
ATOM 2949 C CA . CYS A 1 21 ? -4.643 -7.411 -1.737 1.00 0.00 21 CYS A CA 6
ATOM 2950 C C . CYS A 1 21 ? -4.297 -8.749 -2.383 1.00 0.00 21 CYS A C 6
ATOM 2951 O O . CYS A 1 21 ? -4.832 -9.099 -3.436 1.00 0.00 21 CYS A O 6
ATOM 2958 N N . GLY A 1 22 ? -3.397 -9.488 -1.744 1.00 0.00 22 GLY A N 6
ATOM 2959 C CA . GLY A 1 22 ? -2.989 -10.780 -2.263 1.00 0.00 22 GLY A CA 6
ATOM 2960 C C . GLY A 1 22 ? -2.166 -11.570 -1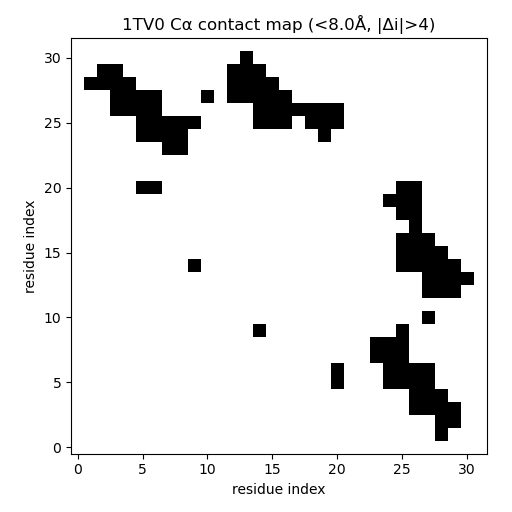.266 1.00 0.00 22 GLY A C 6
ATOM 2961 O O . GLY A 1 22 ? -2.386 -11.477 -0.058 1.00 0.00 22 GLY A O 6
ATOM 2965 N N . ILE A 1 23 ? -1.213 -12.348 -1.770 1.00 0.00 23 ILE A N 6
ATOM 2966 C CA . ILE A 1 23 ? -0.354 -13.158 -0.915 1.00 0.00 23 ILE A CA 6
ATOM 2967 C C . ILE A 1 23 ? 0.858 -12.360 -0.442 1.00 0.00 23 ILE A C 6
ATOM 2968 O O . ILE A 1 23 ? 0.977 -12.038 0.740 1.00 0.00 23 ILE A O 6
ATOM 2984 N N . ARG A 1 24 ? 1.753 -12.045 -1.372 1.00 0.00 24 ARG A N 6
ATOM 2985 C CA . ARG A 1 24 ? 2.954 -11.282 -1.049 1.00 0.00 24 ARG A CA 6
ATOM 2986 C C . ARG A 1 24 ? 2.744 -9.797 -1.323 1.00 0.00 24 ARG A C 6
ATOM 2987 O O . ARG A 1 24 ? 3.683 -9.004 -1.252 1.00 0.00 24 ARG A O 6
ATOM 3008 N N . PHE A 1 25 ? 1.506 -9.429 -1.636 1.00 0.00 25 PHE A N 6
ATOM 3009 C CA . PHE A 1 25 ? 1.171 -8.039 -1.922 1.00 0.00 25 PHE A CA 6
ATOM 3010 C C . PHE A 1 25 ? 0.662 -7.336 -0.668 1.00 0.00 25 PHE A C 6
ATOM 3011 O O . PHE A 1 25 ? 0.144 -7.976 0.247 1.00 0.00 25 PHE A O 6
ATOM 3028 N N . LEU A 1 26 ? 0.815 -6.017 -0.633 1.00 0.00 26 LEU A N 6
ATOM 3029 C CA . LEU A 1 26 ? 0.366 -5.225 0.506 1.00 0.00 26 LEU A CA 6
ATOM 3030 C C . LEU A 1 26 ? -0.421 -4.011 0.036 1.00 0.00 26 LEU A C 6
ATOM 3031 O O . LEU A 1 26 ? -0.356 -3.631 -1.135 1.00 0.00 26 LEU A O 6
ATOM 3047 N N . TYR A 1 27 ? -1.156 -3.401 0.959 1.00 0.00 27 TYR A N 6
ATOM 3048 C CA . TYR A 1 27 ? -1.975 -2.246 0.630 1.00 0.00 27 TYR A CA 6
ATOM 3049 C C . TYR A 1 27 ? -1.231 -0.943 0.884 1.00 0.00 27 TYR A C 6
ATOM 3050 O O . TYR A 1 27 ? -0.772 -0.681 1.993 1.00 0.00 27 TYR A O 6
ATOM 3068 N N . CYS A 1 28 ? -1.128 -0.126 -0.158 1.00 0.00 28 CYS A N 6
ATOM 3069 C CA . CYS A 1 28 ? -0.436 1.151 -0.065 1.00 0.00 28 CYS A CA 6
ATOM 3070 C C . CYS A 1 28 ? -1.366 2.306 -0.416 1.00 0.00 28 CYS A C 6
ATOM 3071 O O . CYS A 1 28 ? -1.737 2.485 -1.576 1.00 0.00 28 CYS A O 6
ATOM 3078 N N . CYS A 1 29 ? -1.738 3.090 0.592 1.00 0.00 29 CYS A N 6
ATOM 3079 C CA . CYS A 1 29 ? -2.621 4.232 0.382 1.00 0.00 29 CYS A CA 6
ATOM 3080 C C . CYS A 1 29 ? -1.812 5.520 0.220 1.00 0.00 29 CYS A C 6
ATOM 3081 O O . CYS A 1 29 ? -0.974 5.838 1.063 1.00 0.00 29 CYS A O 6
ATOM 3088 N N . PRO A 1 30 ? -2.048 6.284 -0.866 1.00 0.00 30 PRO A N 6
ATOM 3089 C CA . PRO A 1 30 ? -1.331 7.535 -1.116 1.00 0.00 30 PRO A CA 6
ATOM 3090 C C . PRO A 1 30 ? -1.910 8.704 -0.325 1.00 0.00 30 PRO A C 6
ATOM 3091 O O . PRO A 1 30 ? -2.116 9.792 -0.865 1.00 0.00 30 PRO A O 6
ATOM 3102 N N . ARG A 1 31 ? -2.169 8.473 0.959 1.00 0.00 31 ARG A N 6
ATOM 3103 C CA . ARG A 1 31 ? -2.724 9.504 1.828 1.00 0.00 31 ARG A CA 6
ATOM 3104 C C . ARG A 1 31 ? -1.675 10.003 2.817 1.00 0.00 31 ARG A C 6
ATOM 3105 O O . ARG A 1 31 ? -1.751 11.134 3.300 1.00 0.00 31 ARG A O 6
ATOM 3126 N N . ARG A 1 32 ? -0.697 9.152 3.113 1.00 0.00 32 ARG A N 6
ATOM 3127 C CA . ARG A 1 32 ? 0.369 9.502 4.045 1.00 0.00 32 ARG A CA 6
ATOM 3128 C C . ARG A 1 32 ? 1.742 9.286 3.414 1.00 0.00 32 ARG A C 6
ATOM 3129 O O . ARG A 1 32 ? 2.382 10.290 3.037 1.00 0.00 32 ARG A O 6
ATOM 3151 N N . GLY A 1 1 ? -9.232 12.634 -3.323 1.00 0.00 1 GLY A N 7
ATOM 3152 C CA . GLY A 1 1 ? -9.591 11.270 -3.800 1.00 0.00 1 GLY A CA 7
ATOM 3153 C C . GLY A 1 1 ? -8.436 10.293 -3.685 1.00 0.00 1 GLY A C 7
ATOM 3154 O O . GLY A 1 1 ? -7.641 10.151 -4.615 1.00 0.00 1 GLY A O 7
ATOM 3160 N N . LEU A 1 2 ? -8.343 9.622 -2.542 1.00 0.00 2 LEU A N 7
ATOM 3161 C CA . LEU A 1 2 ? -7.277 8.653 -2.308 1.00 0.00 2 LEU A CA 7
ATOM 3162 C C . LEU A 1 2 ? -7.423 7.451 -3.238 1.00 0.00 2 LEU A C 7
ATOM 3163 O O . LEU A 1 2 ? -8.532 6.982 -3.493 1.00 0.00 2 LEU A O 7
ATOM 3179 N N . LEU A 1 3 ? -6.295 6.962 -3.743 1.00 0.00 3 LEU A N 7
ATOM 3180 C CA . LEU A 1 3 ? -6.292 5.815 -4.645 1.00 0.00 3 LEU A CA 7
ATOM 3181 C C . LEU A 1 3 ? -5.230 4.803 -4.230 1.00 0.00 3 LEU A C 7
ATOM 3182 O O . LEU A 1 3 ? -4.033 5.049 -4.380 1.00 0.00 3 LEU A O 7
ATOM 3198 N N . CYS A 1 4 ? -5.674 3.663 -3.709 1.00 0.00 4 CYS A N 7
ATOM 3199 C CA . CYS A 1 4 ? -4.761 2.617 -3.268 1.00 0.00 4 CYS A CA 7
ATOM 3200 C C . CYS A 1 4 ? -4.300 1.762 -4.446 1.00 0.00 4 CYS A C 7
ATOM 3201 O O . CYS A 1 4 ? -5.025 1.596 -5.427 1.00 0.00 4 CYS A O 7
ATOM 3208 N N . TYR A 1 5 ? -3.089 1.219 -4.340 1.00 0.00 5 TYR A N 7
ATOM 3209 C CA . TYR A 1 5 ? -2.528 0.379 -5.392 1.00 0.00 5 TYR A CA 7
ATOM 3210 C C . TYR A 1 5 ? -1.904 -0.882 -4.805 1.00 0.00 5 TYR A C 7
ATOM 3211 O O . TYR A 1 5 ? -1.416 -0.876 -3.675 1.00 0.00 5 TYR A O 7
ATOM 3229 N N . CYS A 1 6 ? -1.922 -1.962 -5.581 1.00 0.00 6 CYS A N 7
ATOM 3230 C CA . CYS A 1 6 ? -1.358 -3.232 -5.137 1.00 0.00 6 CYS A CA 7
ATOM 3231 C C . CYS A 1 6 ? 0.142 -3.289 -5.413 1.00 0.00 6 CYS A C 7
ATOM 3232 O O . CYS A 1 6 ? 0.578 -3.181 -6.560 1.00 0.00 6 CYS A O 7
ATOM 3239 N N . ARG A 1 7 ? 0.923 -3.460 -4.352 1.00 0.00 7 ARG A N 7
ATOM 3240 C CA . ARG A 1 7 ? 2.376 -3.533 -4.469 1.00 0.00 7 ARG A CA 7
ATOM 3241 C C . ARG A 1 7 ? 2.932 -4.657 -3.601 1.00 0.00 7 ARG A C 7
ATOM 3242 O O . ARG A 1 7 ? 2.641 -4.732 -2.406 1.00 0.00 7 ARG A O 7
ATOM 3263 N N . LYS A 1 8 ? 3.735 -5.527 -4.206 1.00 0.00 8 LYS A N 7
ATOM 3264 C CA . LYS A 1 8 ? 4.328 -6.649 -3.487 1.00 0.00 8 LYS A CA 7
ATOM 3265 C C . LYS A 1 8 ? 5.663 -6.256 -2.865 1.00 0.00 8 LYS A C 7
ATOM 3266 O O . LYS A 1 8 ? 6.506 -5.640 -3.518 1.00 0.00 8 LYS A O 7
ATOM 3285 N N . GLY A 1 9 ? 5.848 -6.619 -1.600 1.00 0.00 9 GLY A N 7
ATOM 3286 C CA . GLY A 1 9 ? 7.084 -6.302 -0.907 1.00 0.00 9 GLY A CA 7
ATOM 3287 C C . GLY A 1 9 ? 6.987 -5.029 -0.090 1.00 0.00 9 GLY A C 7
ATOM 3288 O O . GLY A 1 9 ? 6.610 -5.061 1.082 1.00 0.00 9 GLY A O 7
ATOM 3292 N N . HIS A 1 10 ? 7.329 -3.904 -0.710 1.00 0.00 10 HIS A N 7
ATOM 3293 C CA . HIS A 1 10 ? 7.285 -2.610 -0.035 1.00 0.00 10 HIS A CA 7
ATOM 3294 C C . HIS A 1 10 ? 6.894 -1.499 -1.003 1.00 0.00 10 HIS A C 7
ATOM 3295 O O . HIS A 1 10 ? 7.289 -1.511 -2.169 1.00 0.00 10 HIS A O 7
ATOM 3310 N N . CYS A 1 11 ? 6.113 -0.540 -0.513 1.00 0.00 11 CYS A N 7
ATOM 3311 C CA . CYS A 1 11 ? 5.678 0.585 -1.333 1.00 0.00 11 CYS A CA 7
ATOM 3312 C C . CYS A 1 11 ? 6.513 1.825 -1.031 1.00 0.00 11 CYS A C 7
ATOM 3313 O O . CYS A 1 11 ? 7.133 1.925 0.027 1.00 0.00 11 CYS A O 7
ATOM 3320 N N . LYS A 1 12 ? 6.523 2.767 -1.967 1.00 0.00 12 LYS A N 7
ATOM 3321 C CA . LYS A 1 12 ? 7.280 4.002 -1.803 1.00 0.00 12 LYS A CA 7
ATOM 3322 C C . LYS A 1 12 ? 6.353 5.212 -1.795 1.00 0.00 12 LYS A C 7
ATOM 3323 O O . LYS A 1 12 ? 6.749 6.313 -2.176 1.00 0.00 12 LYS A O 7
ATOM 3342 N N . ARG A 1 13 ? 5.116 5.000 -1.355 1.00 0.00 13 ARG A N 7
ATOM 3343 C CA . ARG A 1 13 ? 4.130 6.074 -1.310 1.00 0.00 13 ARG A CA 7
ATOM 3344 C C . ARG A 1 13 ? 3.098 5.822 -0.214 1.00 0.00 13 ARG A C 7
ATOM 3345 O O . ARG A 1 13 ? 1.893 5.946 -0.440 1.00 0.00 13 ARG A O 7
ATOM 3366 N N . GLY A 1 14 ? 3.578 5.466 0.975 1.00 0.00 14 GLY A N 7
ATOM 3367 C CA . GLY A 1 14 ? 2.684 5.201 2.089 1.00 0.00 14 GLY A CA 7
ATOM 3368 C C . GLY A 1 14 ? 2.268 3.744 2.165 1.00 0.00 14 GLY A C 7
ATOM 3369 O O . GLY A 1 14 ? 1.163 3.386 1.757 1.00 0.00 14 GLY A O 7
ATOM 3373 N N . GLU A 1 15 ? 3.154 2.905 2.695 1.00 0.00 15 GLU A N 7
ATOM 3374 C CA . GLU A 1 15 ? 2.876 1.479 2.820 1.00 0.00 15 GLU A CA 7
ATOM 3375 C C . GLU A 1 15 ? 1.772 1.238 3.843 1.00 0.00 15 GLU A C 7
ATOM 3376 O O . GLU A 1 15 ? 1.608 2.012 4.786 1.00 0.00 15 GLU A O 7
ATOM 3388 N N . ARG A 1 16 ? 1.018 0.161 3.654 1.00 0.00 16 ARG A N 7
ATOM 3389 C CA . ARG A 1 16 ? -0.070 -0.172 4.563 1.00 0.00 16 ARG A CA 7
ATOM 3390 C C . ARG A 1 16 ? -0.425 -1.653 4.471 1.00 0.00 16 ARG A C 7
ATOM 3391 O O . ARG A 1 16 ? -0.146 -2.310 3.467 1.00 0.00 16 ARG A O 7
ATOM 3412 N N . VAL A 1 17 ? -1.038 -2.173 5.528 1.00 0.00 17 VAL A N 7
ATOM 3413 C CA . VAL A 1 17 ? -1.436 -3.572 5.569 1.00 0.00 17 VAL A CA 7
ATOM 3414 C C . VAL A 1 17 ? -2.849 -3.719 6.143 1.00 0.00 17 VAL A C 7
ATOM 3415 O O . VAL A 1 17 ? -3.113 -4.572 6.991 1.00 0.00 17 VAL A O 7
ATOM 3428 N N . ARG A 1 18 ? -3.761 -2.879 5.663 1.00 0.00 18 ARG A N 7
ATOM 3429 C CA . ARG A 1 18 ? -5.144 -2.912 6.126 1.00 0.00 18 ARG A CA 7
ATOM 3430 C C . ARG A 1 18 ? -5.962 -3.904 5.308 1.00 0.00 18 ARG A C 7
ATOM 3431 O O . ARG A 1 18 ? -6.984 -4.412 5.770 1.00 0.00 18 ARG A O 7
ATOM 3452 N N . GLY A 1 19 ? -5.504 -4.175 4.090 1.00 0.00 19 GLY A N 7
ATOM 3453 C CA . GLY A 1 19 ? -6.201 -5.106 3.222 1.00 0.00 19 GLY A CA 7
ATOM 3454 C C . GLY A 1 19 ? -5.311 -5.649 2.124 1.00 0.00 19 GLY A C 7
ATOM 3455 O O . GLY A 1 19 ? -5.244 -5.083 1.034 1.00 0.00 19 GLY A O 7
ATOM 3459 N N . THR A 1 20 ? -4.623 -6.751 2.416 1.00 0.00 20 THR A N 7
ATOM 3460 C CA . THR A 1 20 ? -3.727 -7.382 1.451 1.00 0.00 20 THR A CA 7
ATOM 3461 C C . THR A 1 20 ? -4.408 -7.573 0.099 1.00 0.00 20 THR A C 7
ATOM 3462 O O . THR A 1 20 ? -5.570 -7.976 0.028 1.00 0.00 20 THR A O 7
ATOM 3473 N N . CYS A 1 21 ? -3.675 -7.279 -0.971 1.00 0.00 21 CYS A N 7
ATOM 3474 C CA . CYS A 1 21 ? -4.203 -7.414 -2.324 1.00 0.00 21 CYS A CA 7
ATOM 3475 C C . CYS A 1 21 ? -4.078 -8.854 -2.814 1.00 0.00 21 CYS A C 7
ATOM 3476 O O . CYS A 1 21 ? -4.430 -9.168 -3.951 1.00 0.00 21 CYS A O 7
ATOM 3483 N N . GLY A 1 22 ? -3.575 -9.727 -1.946 1.00 0.00 22 GLY A N 7
ATOM 3484 C CA . GLY A 1 22 ? -3.413 -11.123 -2.305 1.00 0.00 22 GLY A CA 7
ATOM 3485 C C . GLY A 1 22 ? -2.887 -11.959 -1.154 1.00 0.00 22 GLY A C 7
ATOM 3486 O O . GLY A 1 22 ? -3.399 -11.881 -0.037 1.00 0.00 22 GLY A O 7
ATOM 3490 N N . ILE A 1 23 ? -1.860 -12.757 -1.427 1.00 0.00 23 ILE A N 7
ATOM 3491 C CA . ILE A 1 23 ? -1.263 -13.610 -0.408 1.00 0.00 23 ILE A CA 7
ATOM 3492 C C . ILE A 1 23 ? -0.041 -12.943 0.215 1.00 0.00 23 ILE A C 7
ATOM 3493 O O . ILE A 1 23 ? 0.063 -12.832 1.437 1.00 0.00 23 ILE A O 7
ATOM 3509 N N . ARG A 1 24 ? 0.881 -12.501 -0.634 1.00 0.00 24 ARG A N 7
ATOM 3510 C CA . ARG A 1 24 ? 2.098 -11.844 -0.170 1.00 0.00 24 ARG A CA 7
ATOM 3511 C C . ARG A 1 24 ? 2.137 -10.391 -0.633 1.00 0.00 24 ARG A C 7
ATOM 3512 O O . ARG A 1 24 ? 3.153 -9.711 -0.491 1.00 0.00 24 ARG A O 7
ATOM 3533 N N . PHE A 1 25 ? 1.023 -9.922 -1.186 1.00 0.00 25 PHE A N 7
ATOM 3534 C CA . PHE A 1 25 ? 0.929 -8.551 -1.673 1.00 0.00 25 PHE A CA 7
ATOM 3535 C C . PHE A 1 25 ? 0.485 -7.605 -0.563 1.00 0.00 25 PHE A C 7
ATOM 3536 O O . PHE A 1 25 ? -0.272 -7.989 0.329 1.00 0.00 25 PHE A O 7
ATOM 3553 N N . LEU A 1 26 ? 0.964 -6.368 -0.625 1.00 0.00 26 LEU A N 7
ATOM 3554 C CA . LEU A 1 26 ? 0.616 -5.360 0.370 1.00 0.00 26 LEU A CA 7
ATOM 3555 C C . LEU A 1 26 ? -0.253 -4.272 -0.247 1.00 0.00 26 LEU A C 7
ATOM 3556 O O . LEU A 1 26 ? -0.406 -4.206 -1.466 1.00 0.00 26 LEU A O 7
ATOM 3572 N N . TYR A 1 27 ? -0.818 -3.422 0.603 1.00 0.00 27 TYR A N 7
ATOM 3573 C CA . TYR A 1 27 ? -1.674 -2.342 0.137 1.00 0.00 27 TYR A CA 7
ATOM 3574 C C . TYR A 1 27 ? -1.049 -0.984 0.426 1.00 0.00 27 TYR A C 7
ATOM 3575 O O . TYR A 1 27 ? -0.656 -0.695 1.555 1.00 0.00 27 TYR A O 7
ATOM 3593 N N . CYS A 1 28 ? -0.965 -0.154 -0.604 1.00 0.00 28 CYS A N 7
ATOM 3594 C CA . CYS A 1 28 ? -0.386 1.176 -0.471 1.00 0.00 28 CYS A CA 7
ATOM 3595 C C . CYS A 1 28 ? -1.421 2.242 -0.808 1.00 0.00 28 CYS A C 7
ATOM 3596 O O . CYS A 1 28 ? -2.106 2.147 -1.825 1.00 0.00 28 CYS A O 7
ATOM 3603 N N . CYS A 1 29 ? -1.536 3.256 0.042 1.00 0.00 29 CYS A N 7
ATOM 3604 C CA . CYS A 1 29 ? -2.504 4.323 -0.186 1.00 0.00 29 CYS A CA 7
ATOM 3605 C C . CYS A 1 29 ? -2.068 5.626 0.485 1.00 0.00 29 CYS A C 7
ATOM 3606 O O . CYS A 1 29 ? -1.592 5.616 1.620 1.00 0.00 29 CYS A O 7
ATOM 3613 N N . PRO A 1 30 ? -2.225 6.773 -0.210 1.00 0.00 30 PRO A N 7
ATOM 3614 C CA . PRO A 1 30 ? -1.852 8.079 0.328 1.00 0.00 30 PRO A CA 7
ATOM 3615 C C . PRO A 1 30 ? -2.960 8.694 1.179 1.00 0.00 30 PRO A C 7
ATOM 3616 O O . PRO A 1 30 ? -4.045 8.993 0.678 1.00 0.00 30 PRO A O 7
ATOM 3627 N N . ARG A 1 31 ? -2.680 8.880 2.464 1.00 0.00 31 ARG A N 7
ATOM 3628 C CA . ARG A 1 31 ? -3.656 9.460 3.381 1.00 0.00 31 ARG A CA 7
ATOM 3629 C C . ARG A 1 31 ? -3.307 10.909 3.703 1.00 0.00 31 ARG A C 7
ATOM 3630 O O . ARG A 1 31 ? -3.826 11.484 4.660 1.00 0.00 31 ARG A O 7
ATOM 3651 N N . ARG A 1 32 ? -2.428 11.495 2.897 1.00 0.00 32 ARG A N 7
ATOM 3652 C CA . ARG A 1 32 ? -2.009 12.877 3.099 1.00 0.00 32 ARG A CA 7
ATOM 3653 C C . ARG A 1 32 ? -1.362 13.441 1.837 1.00 0.00 32 ARG A C 7
ATOM 3654 O O . ARG A 1 32 ? -2.081 14.086 1.043 1.00 0.00 32 ARG A O 7
ATOM 3676 N N . GLY A 1 1 ? -9.872 11.183 -4.449 1.00 0.00 1 GLY A N 8
ATOM 3677 C CA . GLY A 1 1 ? -8.520 11.383 -5.039 1.00 0.00 1 GLY A CA 8
ATOM 3678 C C . GLY A 1 1 ? -7.463 10.519 -4.380 1.00 0.00 1 GLY A C 8
ATOM 3679 O O . GLY A 1 1 ? -6.363 10.361 -4.911 1.00 0.00 1 GLY A O 8
ATOM 3685 N N . LEU A 1 2 ? -7.795 9.959 -3.221 1.00 0.00 2 LEU A N 8
ATOM 3686 C CA . LEU A 1 2 ? -6.864 9.107 -2.489 1.00 0.00 2 LEU A CA 8
ATOM 3687 C C . LEU A 1 2 ? -7.208 7.632 -2.684 1.00 0.00 2 LEU A C 8
ATOM 3688 O O . LEU A 1 2 ? -7.743 6.984 -1.783 1.00 0.00 2 LEU A O 8
ATOM 3704 N N . LEU A 1 3 ? -6.895 7.108 -3.866 1.00 0.00 3 LEU A N 8
ATOM 3705 C CA . LEU A 1 3 ? -7.169 5.711 -4.183 1.00 0.00 3 LEU A CA 8
ATOM 3706 C C . LEU A 1 3 ? -5.978 4.828 -3.822 1.00 0.00 3 LEU A C 8
ATOM 3707 O O . LEU A 1 3 ? -4.826 5.249 -3.930 1.00 0.00 3 LEU A O 8
ATOM 3723 N N . CYS A 1 4 ? -6.265 3.601 -3.394 1.00 0.00 4 CYS A N 8
ATOM 3724 C CA . CYS A 1 4 ? -5.216 2.660 -3.015 1.00 0.00 4 CYS A CA 8
ATOM 3725 C C . CYS A 1 4 ? -4.826 1.774 -4.196 1.00 0.00 4 CYS A C 8
ATOM 3726 O O . CYS A 1 4 ? -5.546 1.701 -5.192 1.00 0.00 4 CYS A O 8
ATOM 3733 N N . TYR A 1 5 ? -3.683 1.101 -4.076 1.00 0.00 5 TYR A N 8
ATOM 3734 C CA . TYR A 1 5 ? -3.194 0.222 -5.135 1.00 0.00 5 TYR A CA 8
ATOM 3735 C C . TYR A 1 5 ? -2.519 -1.017 -4.551 1.00 0.00 5 TYR A C 8
ATOM 3736 O O . TYR A 1 5 ? -1.963 -0.974 -3.453 1.00 0.00 5 TYR A O 8
ATOM 3754 N N . CYS A 1 6 ? -2.573 -2.117 -5.296 1.00 0.00 6 CYS A N 8
ATOM 3755 C CA . CYS A 1 6 ? -1.965 -3.372 -4.864 1.00 0.00 6 CYS A CA 8
ATOM 3756 C C . CYS A 1 6 ? -0.481 -3.404 -5.217 1.00 0.00 6 CYS A C 8
ATOM 3757 O O . CYS A 1 6 ? -0.115 -3.590 -6.378 1.00 0.00 6 CYS A O 8
ATOM 3764 N N . ARG A 1 7 ? 0.369 -3.222 -4.211 1.00 0.00 7 ARG A N 8
ATOM 3765 C CA . ARG A 1 7 ? 1.814 -3.228 -4.420 1.00 0.00 7 ARG A CA 8
ATOM 3766 C C . ARG A 1 7 ? 2.402 -4.609 -4.149 1.00 0.00 7 ARG A C 8
ATOM 3767 O O . ARG A 1 7 ? 1.739 -5.477 -3.579 1.00 0.00 7 ARG A O 8
ATOM 3788 N N . LYS A 1 8 ? 3.651 -4.805 -4.563 1.00 0.00 8 LYS A N 8
ATOM 3789 C CA . LYS A 1 8 ? 4.333 -6.081 -4.370 1.00 0.00 8 LYS A CA 8
ATOM 3790 C C . LYS A 1 8 ? 5.731 -5.872 -3.795 1.00 0.00 8 LYS A C 8
ATOM 3791 O O . LYS A 1 8 ? 6.687 -5.634 -4.535 1.00 0.00 8 LYS A O 8
ATOM 3810 N N . GLY A 1 9 ? 5.843 -5.960 -2.473 1.00 0.00 9 GLY A N 8
ATOM 3811 C CA . GLY A 1 9 ? 7.131 -5.785 -1.827 1.00 0.00 9 GLY A CA 8
ATOM 3812 C C . GLY A 1 9 ? 7.203 -4.520 -0.992 1.00 0.00 9 GLY A C 8
ATOM 3813 O O . GLY A 1 9 ? 7.046 -4.566 0.227 1.00 0.00 9 GLY A O 8
ATOM 3817 N N . HIS A 1 10 ? 7.440 -3.389 -1.652 1.00 0.00 10 HIS A N 8
ATOM 3818 C CA . HIS A 1 10 ? 7.544 -2.110 -0.959 1.00 0.00 10 HIS A CA 8
ATOM 3819 C C . HIS A 1 10 ? 6.911 -0.990 -1.783 1.00 0.00 10 HIS A C 8
ATOM 3820 O O . HIS A 1 10 ? 7.147 -0.885 -2.987 1.00 0.00 10 HIS A O 8
ATOM 3835 N N . CYS A 1 11 ? 6.109 -0.156 -1.125 1.00 0.00 11 CYS A N 8
ATOM 3836 C CA . CYS A 1 11 ? 5.443 0.956 -1.797 1.00 0.00 11 CYS A CA 8
ATOM 3837 C C . CYS A 1 11 ? 6.175 2.271 -1.536 1.00 0.00 11 CYS A C 8
ATOM 3838 O O . CYS A 1 11 ? 7.090 2.332 -0.715 1.00 0.00 11 CYS A O 8
ATOM 3845 N N . LYS A 1 12 ? 5.764 3.321 -2.239 1.00 0.00 12 LYS A N 8
ATOM 3846 C CA . LYS A 1 12 ? 6.377 4.636 -2.085 1.00 0.00 12 LYS A CA 8
ATOM 3847 C C . LYS A 1 12 ? 6.129 5.199 -0.688 1.00 0.00 12 LYS A C 8
ATOM 3848 O O . LYS A 1 12 ? 6.958 5.033 0.208 1.00 0.00 12 LYS A O 8
ATOM 3867 N N . ARG A 1 13 ? 4.992 5.863 -0.500 1.00 0.00 13 ARG A N 8
ATOM 3868 C CA . ARG A 1 13 ? 4.660 6.441 0.795 1.00 0.00 13 ARG A CA 8
ATOM 3869 C C . ARG A 1 13 ? 3.219 6.122 1.185 1.00 0.00 13 ARG A C 8
ATOM 3870 O O . ARG A 1 13 ? 2.285 6.800 0.753 1.00 0.00 13 ARG A O 8
ATOM 3891 N N . GLY A 1 14 ? 3.046 5.088 2.004 1.00 0.00 14 GLY A N 8
ATOM 3892 C CA . GLY A 1 14 ? 1.716 4.702 2.441 1.00 0.00 14 GLY A CA 8
ATOM 3893 C C . GLY A 1 14 ? 1.513 3.199 2.444 1.00 0.00 14 GLY A C 8
ATOM 3894 O O . GLY A 1 14 ? 0.535 2.698 1.893 1.00 0.00 14 GLY A O 8
ATOM 3898 N N . GLU A 1 15 ? 2.440 2.479 3.070 1.00 0.00 15 GLU A N 8
ATOM 3899 C CA . GLU A 1 15 ? 2.357 1.023 3.145 1.00 0.00 15 GLU A CA 8
ATOM 3900 C C . GLU A 1 15 ? 1.476 0.587 4.311 1.00 0.00 15 GLU A C 8
ATOM 3901 O O . GLU A 1 15 ? 1.754 0.911 5.465 1.00 0.00 15 GLU A O 8
ATOM 3913 N N . ARG A 1 16 ? 0.410 -0.150 4.001 1.00 0.00 16 ARG A N 8
ATOM 3914 C CA . ARG A 1 16 ? -0.513 -0.628 5.026 1.00 0.00 16 ARG A CA 8
ATOM 3915 C C . ARG A 1 16 ? -1.052 -2.013 4.679 1.00 0.00 16 ARG A C 8
ATOM 3916 O O . ARG A 1 16 ? -0.819 -2.531 3.584 1.00 0.00 16 ARG A O 8
ATOM 3937 N N . VAL A 1 17 ? -1.775 -2.609 5.622 1.00 0.00 17 VAL A N 8
ATOM 3938 C CA . VAL A 1 17 ? -2.352 -3.930 5.420 1.00 0.00 17 VAL A CA 8
ATOM 3939 C C . VAL A 1 17 ? -3.827 -3.948 5.825 1.00 0.00 17 VAL A C 8
ATOM 3940 O O . VAL A 1 17 ? -4.331 -4.925 6.379 1.00 0.00 17 VAL A O 8
ATOM 3953 N N . ARG A 1 18 ? -4.513 -2.855 5.527 1.00 0.00 18 ARG A N 8
ATOM 3954 C CA . ARG A 1 18 ? -5.932 -2.734 5.843 1.00 0.00 18 ARG A CA 8
ATOM 3955 C C . ARG A 1 18 ? -6.733 -3.733 5.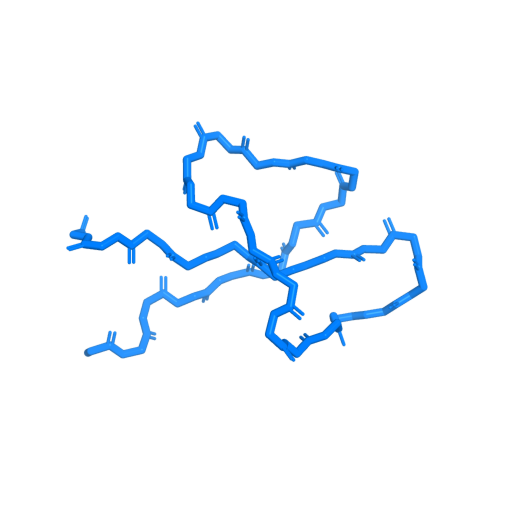019 1.00 0.00 18 ARG A C 8
ATOM 3956 O O . ARG A 1 18 ? -7.773 -4.228 5.451 1.00 0.00 18 ARG A O 8
ATOM 3977 N N . GLY A 1 19 ? -6.227 -4.021 3.825 1.00 0.00 19 GLY A N 8
ATOM 3978 C CA . GLY A 1 19 ? -6.877 -4.965 2.939 1.00 0.00 19 GLY A CA 8
ATOM 3979 C C . GLY A 1 19 ? -5.872 -5.721 2.095 1.00 0.00 19 GLY A C 8
ATOM 3980 O O . GLY A 1 19 ? -5.681 -5.405 0.921 1.00 0.00 19 GLY A O 8
ATOM 3984 N N . THR A 1 20 ? -5.225 -6.714 2.702 1.00 0.00 20 THR A N 8
ATOM 3985 C CA . THR A 1 20 ? -4.218 -7.517 2.016 1.00 0.00 20 THR A CA 8
ATOM 3986 C C . THR A 1 20 ? -4.645 -7.865 0.592 1.00 0.00 20 THR A C 8
ATOM 3987 O O . THR A 1 20 ? -5.782 -8.272 0.351 1.00 0.00 20 THR A O 8
ATOM 3998 N N . CYS A 1 21 ? -3.718 -7.695 -0.346 1.00 0.00 21 CYS A N 8
ATOM 3999 C CA . CYS A 1 21 ? -3.978 -7.976 -1.753 1.00 0.00 21 CYS A CA 8
ATOM 4000 C C . CYS A 1 21 ? -3.651 -9.429 -2.090 1.00 0.00 21 CYS A C 8
ATOM 4001 O O . CYS A 1 21 ? -4.071 -9.946 -3.125 1.00 0.00 21 CYS A O 8
ATOM 4008 N N . GLY A 1 22 ? -2.899 -10.081 -1.207 1.00 0.00 22 GLY A N 8
ATOM 4009 C CA . GLY A 1 22 ? -2.528 -11.467 -1.428 1.00 0.00 22 GLY A CA 8
ATOM 4010 C C . GLY A 1 22 ? -1.662 -12.020 -0.313 1.00 0.00 22 GLY A C 8
ATOM 4011 O O . GLY A 1 22 ? -1.863 -11.695 0.857 1.00 0.00 22 GLY A O 8
ATOM 4015 N N . ILE A 1 23 ? -0.698 -12.860 -0.676 1.00 0.00 23 ILE A N 8
ATOM 4016 C CA . ILE A 1 23 ? 0.204 -13.458 0.303 1.00 0.00 23 ILE A CA 8
ATOM 4017 C C . ILE A 1 23 ? 1.504 -12.666 0.391 1.00 0.00 23 ILE A C 8
ATOM 4018 O O . ILE A 1 23 ? 2.012 -12.402 1.480 1.00 0.00 23 ILE A O 8
ATOM 4034 N N . ARG A 1 24 ? 2.035 -12.290 -0.769 1.00 0.00 24 ARG A N 8
ATOM 4035 C CA . ARG A 1 24 ? 3.273 -11.525 -0.835 1.00 0.00 24 ARG A CA 8
ATOM 4036 C C . ARG A 1 24 ? 2.990 -10.075 -1.213 1.00 0.00 24 ARG A C 8
ATOM 4037 O O . ARG A 1 24 ? 3.907 -9.263 -1.342 1.00 0.00 24 ARG A O 8
ATOM 4058 N N . PHE A 1 25 ? 1.709 -9.758 -1.389 1.00 0.00 25 PHE A N 8
ATOM 4059 C CA . PHE A 1 25 ? 1.297 -8.406 -1.754 1.00 0.00 25 PHE A CA 8
ATOM 4060 C C . PHE A 1 25 ? 0.826 -7.629 -0.530 1.00 0.00 25 PHE A C 8
ATOM 4061 O O . PHE A 1 25 ? 0.755 -8.170 0.575 1.00 0.00 25 PHE A O 8
ATOM 4078 N N . LEU A 1 26 ? 0.507 -6.355 -0.736 1.00 0.00 26 LEU A N 8
ATOM 4079 C CA . LEU A 1 26 ? 0.036 -5.493 0.343 1.00 0.00 26 LEU A CA 8
ATOM 4080 C C . LEU A 1 26 ? -0.789 -4.340 -0.215 1.00 0.00 26 LEU A C 8
ATOM 4081 O O . LEU A 1 26 ? -0.851 -4.140 -1.429 1.00 0.00 26 LEU A O 8
ATOM 4097 N N . TYR A 1 27 ? -1.417 -3.580 0.678 1.00 0.00 27 TYR A N 8
ATOM 4098 C CA . TYR A 1 27 ? -2.247 -2.459 0.263 1.00 0.00 27 TYR A CA 8
ATOM 4099 C C . TYR A 1 27 ? -1.564 -1.132 0.563 1.00 0.00 27 TYR A C 8
ATOM 4100 O O . TYR A 1 27 ? -1.159 -0.870 1.694 1.00 0.00 27 TYR A O 8
ATOM 4118 N N . CYS A 1 28 ? -1.447 -0.296 -0.461 1.00 0.00 28 CYS A N 8
ATOM 4119 C CA . CYS A 1 28 ? -0.801 1.002 -0.318 1.00 0.00 28 CYS A CA 8
ATOM 4120 C C . CYS A 1 28 ? -1.743 2.129 -0.722 1.00 0.00 28 CYS A C 8
ATOM 4121 O O . CYS A 1 28 ? -2.454 2.029 -1.720 1.00 0.00 28 CYS A O 8
ATOM 4128 N N . CYS A 1 29 ? -1.744 3.203 0.061 1.00 0.00 29 CYS A N 8
ATOM 4129 C CA . CYS A 1 29 ? -2.600 4.348 -0.219 1.00 0.00 29 CYS A CA 8
ATOM 4130 C C . CYS A 1 29 ? -1.905 5.651 0.176 1.00 0.00 29 CYS A C 8
ATOM 4131 O O . CYS A 1 29 ? -1.175 5.692 1.166 1.00 0.00 29 CYS A O 8
ATOM 4138 N N . PRO A 1 30 ? -2.121 6.736 -0.594 1.00 0.00 30 PRO A N 8
ATOM 4139 C CA . PRO A 1 30 ? -1.505 8.038 -0.309 1.00 0.00 30 PRO A CA 8
ATOM 4140 C C . PRO A 1 30 ? -1.981 8.626 1.015 1.00 0.00 30 PRO A C 8
ATOM 4141 O O . PRO A 1 30 ? -3.013 9.293 1.075 1.00 0.00 30 PRO A O 8
ATOM 4152 N N . ARG A 1 31 ? -1.218 8.372 2.075 1.00 0.00 31 ARG A N 8
ATOM 4153 C CA . ARG A 1 31 ? -1.554 8.874 3.401 1.00 0.00 31 ARG A CA 8
ATOM 4154 C C . ARG A 1 31 ? -1.307 10.376 3.494 1.00 0.00 31 ARG A C 8
ATOM 4155 O O . ARG A 1 31 ? -1.874 11.057 4.348 1.00 0.00 31 ARG A O 8
ATOM 4176 N N . ARG A 1 32 ? -0.457 10.884 2.608 1.00 0.00 32 ARG A N 8
ATOM 4177 C CA . ARG A 1 32 ? -0.131 12.306 2.587 1.00 0.00 32 ARG A CA 8
ATOM 4178 C C . ARG A 1 32 ? -1.249 13.110 1.929 1.00 0.00 32 ARG A C 8
ATOM 4179 O O . ARG A 1 32 ? -1.209 13.276 0.692 1.00 0.00 32 ARG A O 8
ATOM 4201 N N . GLY A 1 1 ? -3.702 11.521 -3.124 1.00 0.00 1 GLY A N 9
ATOM 4202 C CA . GLY A 1 1 ? -4.216 11.886 -4.473 1.00 0.00 1 GLY A CA 9
ATOM 4203 C C . GLY A 1 1 ? -5.434 11.076 -4.870 1.00 0.00 1 GLY A C 9
ATOM 4204 O O . GLY A 1 1 ? -6.557 11.579 -4.842 1.00 0.00 1 GLY A O 9
ATOM 4210 N N . LEU A 1 2 ? -5.212 9.819 -5.240 1.00 0.00 2 LEU A N 9
ATOM 4211 C CA . LEU A 1 2 ? -6.300 8.938 -5.647 1.00 0.00 2 LEU A CA 9
ATOM 4212 C C . LEU A 1 2 ? -6.536 7.847 -4.605 1.00 0.00 2 LEU A C 9
ATOM 4213 O O . LEU A 1 2 ? -6.025 7.923 -3.487 1.00 0.00 2 LEU A O 9
ATOM 4229 N N . LEU A 1 3 ? -7.312 6.835 -4.980 1.00 0.00 3 LEU A N 9
ATOM 4230 C CA . LEU A 1 3 ? -7.617 5.728 -4.079 1.00 0.00 3 LEU A CA 9
ATOM 4231 C C . LEU A 1 3 ? -6.363 4.913 -3.773 1.00 0.00 3 LEU A C 9
ATOM 4232 O O . LEU A 1 3 ? -5.268 5.246 -4.227 1.00 0.00 3 LEU A O 9
ATOM 4248 N N . CYS A 1 4 ? -6.528 3.845 -2.997 1.00 0.00 4 CYS A N 9
ATOM 4249 C CA . CYS A 1 4 ? -5.410 2.984 -2.631 1.00 0.00 4 CYS A CA 9
ATOM 4250 C C . CYS A 1 4 ? -4.898 2.218 -3.848 1.00 0.00 4 CYS A C 9
ATOM 4251 O O . CYS A 1 4 ? -5.441 2.345 -4.946 1.00 0.00 4 CYS A O 9
ATOM 4258 N N . TYR A 1 5 ? -3.847 1.424 -3.649 1.00 0.00 5 TYR A N 9
ATOM 4259 C CA . TYR A 1 5 ? -3.264 0.645 -4.737 1.00 0.00 5 TYR A CA 9
ATOM 4260 C C . TYR A 1 5 ? -2.739 -0.700 -4.243 1.00 0.00 5 TYR A C 9
ATOM 4261 O O . TYR A 1 5 ? -2.264 -0.816 -3.114 1.00 0.00 5 TYR A O 9
ATOM 4279 N N . CYS A 1 6 ? -2.829 -1.711 -5.100 1.00 0.00 6 CYS A N 9
ATOM 4280 C CA . CYS A 1 6 ? -2.356 -3.051 -4.768 1.00 0.00 6 CYS A CA 9
ATOM 4281 C C . CYS A 1 6 ? -0.956 -3.272 -5.329 1.00 0.00 6 CYS A C 9
ATOM 4282 O O . CYS A 1 6 ? -0.782 -3.436 -6.538 1.00 0.00 6 CYS A O 9
ATOM 4289 N N . ARG A 1 7 ? 0.038 -3.277 -4.448 1.00 0.00 7 ARG A N 9
ATOM 4290 C CA . ARG A 1 7 ? 1.424 -3.468 -4.861 1.00 0.00 7 ARG A CA 9
ATOM 4291 C C . ARG A 1 7 ? 1.998 -4.757 -4.284 1.00 0.00 7 ARG A C 9
ATOM 4292 O O . ARG A 1 7 ? 1.295 -5.521 -3.624 1.00 0.00 7 ARG A O 9
ATOM 4313 N N . LYS A 1 8 ? 3.282 -4.992 -4.541 1.00 0.00 8 LYS A N 9
ATOM 4314 C CA . LYS A 1 8 ? 3.954 -6.191 -4.052 1.00 0.00 8 LYS A CA 9
ATOM 4315 C C . LYS A 1 8 ? 5.319 -5.854 -3.462 1.00 0.00 8 LYS A C 9
ATOM 4316 O O . LYS A 1 8 ? 6.146 -5.213 -4.111 1.00 0.00 8 LYS A O 9
ATOM 4335 N N . GLY A 1 9 ? 5.547 -6.291 -2.227 1.00 0.00 9 GLY A N 9
ATOM 4336 C CA . GLY A 1 9 ? 6.814 -6.031 -1.569 1.00 0.00 9 GLY A CA 9
ATOM 4337 C C . GLY A 1 9 ? 6.767 -4.814 -0.666 1.00 0.00 9 GLY A C 9
ATOM 4338 O O . GLY A 1 9 ? 6.337 -4.903 0.485 1.00 0.00 9 GLY A O 9
ATOM 4342 N N . HIS A 1 10 ? 7.211 -3.674 -1.188 1.00 0.00 10 HIS A N 9
ATOM 4343 C CA . HIS A 1 10 ? 7.223 -2.433 -0.423 1.00 0.00 10 HIS A CA 9
ATOM 4344 C C . HIS A 1 10 ? 6.809 -1.255 -1.300 1.00 0.00 10 HIS A C 9
ATOM 4345 O O . HIS A 1 10 ? 7.352 -1.060 -2.388 1.00 0.00 10 HIS A O 9
ATOM 4360 N N . CYS A 1 11 ? 5.844 -0.472 -0.823 1.00 0.00 11 CYS A N 9
ATOM 4361 C CA . CYS A 1 11 ? 5.361 0.684 -1.571 1.00 0.00 11 CYS A CA 9
ATOM 4362 C C . CYS A 1 11 ? 6.294 1.877 -1.392 1.00 0.00 11 CYS A C 9
ATOM 4363 O O . CYS A 1 11 ? 7.104 1.915 -0.467 1.00 0.00 11 CYS A O 9
ATOM 4370 N N . LYS A 1 12 ? 6.170 2.852 -2.286 1.00 0.00 12 LYS A N 9
ATOM 4371 C CA . LYS A 1 12 ? 7.004 4.049 -2.244 1.00 0.00 12 LYS A CA 9
ATOM 4372 C C . LYS A 1 12 ? 6.492 5.047 -1.215 1.00 0.00 12 LYS A C 9
ATOM 4373 O O . LYS A 1 12 ? 7.254 5.876 -0.716 1.00 0.00 12 LYS A O 9
ATOM 4392 N N . ARG A 1 13 ? 5.205 4.964 -0.898 1.00 0.00 13 ARG A N 9
ATOM 4393 C CA . ARG A 1 13 ? 4.607 5.869 0.073 1.00 0.00 13 ARG A CA 9
ATOM 4394 C C . ARG A 1 13 ? 3.174 5.458 0.407 1.00 0.00 13 ARG A C 9
ATOM 4395 O O . ARG A 1 13 ? 2.291 5.485 -0.450 1.00 0.00 13 ARG A O 9
ATOM 4416 N N . GLY A 1 14 ? 2.954 5.071 1.660 1.00 0.00 14 GLY A N 9
ATOM 4417 C CA . GLY A 1 14 ? 1.629 4.662 2.089 1.00 0.00 14 GLY A CA 9
ATOM 4418 C C . GLY A 1 14 ? 1.532 3.173 2.359 1.00 0.00 14 GLY A C 9
ATOM 4419 O O . GLY A 1 14 ? 0.454 2.587 2.251 1.00 0.00 14 GLY A O 9
ATOM 4423 N N . GLU A 1 15 ? 2.658 2.559 2.716 1.00 0.00 15 GLU A N 9
ATOM 4424 C CA . GLU A 1 15 ? 2.690 1.129 3.003 1.00 0.00 15 GLU A CA 9
ATOM 4425 C C . GLU A 1 15 ? 1.724 0.786 4.135 1.00 0.00 15 GLU A C 9
ATOM 4426 O O . GLU A 1 15 ? 1.892 1.245 5.265 1.00 0.00 15 GLU A O 9
ATOM 4438 N N . ARG A 1 16 ? 0.715 -0.024 3.825 1.00 0.00 16 ARG A N 9
ATOM 4439 C CA . ARG A 1 16 ? -0.281 -0.418 4.817 1.00 0.00 16 ARG A CA 9
ATOM 4440 C C . ARG A 1 16 ? -0.677 -1.884 4.658 1.00 0.00 16 ARG A C 9
ATOM 4441 O O . ARG A 1 16 ? -0.549 -2.465 3.577 1.00 0.00 16 ARG A O 9
ATOM 4462 N N . VAL A 1 17 ? -1.159 -2.477 5.747 1.00 0.00 17 VAL A N 9
ATOM 4463 C CA . VAL A 1 17 ? -1.575 -3.873 5.736 1.00 0.00 17 VAL A CA 9
ATOM 4464 C C . VAL A 1 17 ? -2.921 -4.046 6.436 1.00 0.00 17 VAL A C 9
ATOM 4465 O O . VAL A 1 17 ? -3.102 -4.952 7.251 1.00 0.00 17 VAL A O 9
ATOM 4478 N N . ARG A 1 18 ? -3.863 -3.166 6.115 1.00 0.00 18 ARG A N 9
ATOM 4479 C CA . ARG A 1 18 ? -5.197 -3.222 6.703 1.00 0.00 18 ARG A CA 9
ATOM 4480 C C . ARG A 1 18 ? -6.120 -4.058 5.825 1.00 0.00 18 ARG A C 9
ATOM 4481 O O . ARG A 1 18 ? -7.145 -4.566 6.280 1.00 0.00 18 ARG A O 9
ATOM 4502 N N . GLY A 1 19 ? -5.737 -4.191 4.561 1.00 0.00 19 GLY A N 9
ATOM 4503 C CA . GLY A 1 19 ? -6.510 -4.970 3.614 1.00 0.00 19 GLY A CA 9
ATOM 4504 C C . GLY A 1 19 ? -5.618 -5.659 2.602 1.00 0.00 19 GLY A C 9
ATOM 4505 O O . GLY A 1 19 ? -5.542 -5.241 1.446 1.00 0.00 19 GLY A O 9
ATOM 4509 N N . THR A 1 20 ? -4.935 -6.712 3.048 1.00 0.00 20 THR A N 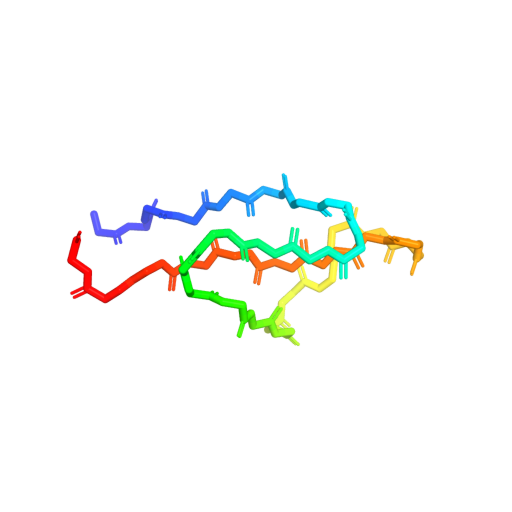9
ATOM 4510 C CA . THR A 1 20 ? -4.023 -7.464 2.190 1.00 0.00 20 THR A CA 9
ATOM 4511 C C . THR A 1 20 ? -4.633 -7.739 0.820 1.00 0.00 20 THR A C 9
ATOM 4512 O O . THR A 1 20 ? -5.799 -8.118 0.708 1.00 0.00 20 THR A O 9
ATOM 4523 N N . CYS A 1 21 ? -3.828 -7.541 -0.218 1.00 0.00 21 CYS A N 9
ATOM 4524 C CA . CYS A 1 21 ? -4.271 -7.756 -1.589 1.00 0.00 21 CYS A CA 9
ATOM 4525 C C . CYS A 1 21 ? -3.878 -9.149 -2.075 1.00 0.00 21 CYS A C 9
ATOM 4526 O O . CYS A 1 21 ? -4.391 -9.632 -3.083 1.00 0.00 21 CYS A O 9
ATOM 4533 N N . GLY A 1 22 ? -2.966 -9.787 -1.348 1.00 0.00 22 GLY A N 9
ATOM 4534 C CA . GLY A 1 22 ? -2.517 -11.118 -1.717 1.00 0.00 22 GLY A CA 9
ATOM 4535 C C . GLY A 1 22 ? -1.578 -11.719 -0.690 1.00 0.00 22 GLY A C 9
ATOM 4536 O O . GLY A 1 22 ? -1.601 -11.335 0.479 1.00 0.00 22 GLY A O 9
ATOM 4540 N N . ILE A 1 23 ? -0.750 -12.664 -1.126 1.00 0.00 23 ILE A N 9
ATOM 4541 C CA . ILE A 1 23 ? 0.202 -13.317 -0.235 1.00 0.00 23 ILE A CA 9
ATOM 4542 C C . ILE A 1 23 ? 1.450 -12.459 -0.049 1.00 0.00 23 ILE A C 9
ATOM 4543 O O . ILE A 1 23 ? 1.781 -12.062 1.068 1.00 0.00 23 ILE A O 9
ATOM 4559 N N . ARG A 1 24 ? 2.136 -12.178 -1.152 1.00 0.00 24 ARG A N 9
ATOM 4560 C CA . ARG A 1 24 ? 3.345 -11.362 -1.115 1.00 0.00 24 ARG A CA 9
ATOM 4561 C C . ARG A 1 24 ? 3.019 -9.908 -1.436 1.00 0.00 24 ARG A C 9
ATOM 4562 O O . ARG A 1 24 ? 3.902 -9.051 -1.457 1.00 0.00 24 ARG A O 9
ATOM 4583 N N . PHE A 1 25 ? 1.741 -9.641 -1.687 1.00 0.00 25 PHE A N 9
ATOM 4584 C CA . PHE A 1 25 ? 1.285 -8.294 -2.010 1.00 0.00 25 PHE A CA 9
ATOM 4585 C C . PHE A 1 25 ? 0.917 -7.524 -0.746 1.00 0.00 25 PHE A C 9
ATOM 4586 O O . PHE A 1 25 ? 1.015 -8.048 0.364 1.00 0.00 25 PHE A O 9
ATOM 4603 N N . LEU A 1 26 ? 0.491 -6.278 -0.925 1.00 0.00 26 LEU A N 9
ATOM 4604 C CA . LEU A 1 26 ? 0.105 -5.430 0.197 1.00 0.00 26 LEU A CA 9
ATOM 4605 C C . LEU A 1 26 ? -0.753 -4.264 -0.278 1.00 0.00 26 LEU A C 9
ATOM 4606 O O . LEU A 1 26 ? -0.940 -4.067 -1.480 1.00 0.00 26 LEU A O 9
ATOM 4622 N N . TYR A 1 27 ? -1.262 -3.486 0.672 1.00 0.00 27 TYR A N 9
ATOM 4623 C CA . TYR A 1 27 ? -2.111 -2.351 0.347 1.00 0.00 27 TYR A CA 9
ATOM 4624 C C . TYR A 1 27 ? -1.392 -1.034 0.607 1.00 0.00 27 TYR A C 9
ATOM 4625 O O . TYR A 1 27 ? -0.908 -0.786 1.711 1.00 0.00 27 TYR A O 9
ATOM 4643 N N . CYS A 1 28 ? -1.332 -0.189 -0.415 1.00 0.00 28 CYS A N 9
ATOM 4644 C CA . CYS A 1 28 ? -0.665 1.102 -0.298 1.00 0.00 28 CYS A CA 9
ATOM 4645 C C . CYS A 1 28 ? -1.625 2.242 -0.608 1.00 0.00 28 CYS A C 9
ATOM 4646 O O . CYS A 1 28 ? -2.019 2.440 -1.757 1.00 0.00 28 CYS A O 9
ATOM 4653 N N . CYS A 1 29 ? -1.994 2.990 0.424 1.00 0.00 29 CYS A N 9
ATOM 4654 C CA . CYS A 1 29 ? -2.911 4.110 0.266 1.00 0.00 29 CYS A CA 9
ATOM 4655 C C . CYS A 1 29 ? -2.260 5.410 0.742 1.00 0.00 29 CYS A C 9
ATOM 4656 O O . CYS A 1 29 ? -1.736 5.471 1.855 1.00 0.00 29 CYS A O 9
ATOM 4663 N N . PRO A 1 30 ? -2.281 6.469 -0.091 1.00 0.00 30 PRO A N 9
ATOM 4664 C CA . PRO A 1 30 ? -1.682 7.761 0.266 1.00 0.00 30 PRO A CA 9
ATOM 4665 C C . PRO A 1 30 ? -2.376 8.410 1.459 1.00 0.00 30 PRO A C 9
ATOM 4666 O O . PRO A 1 30 ? -3.590 8.609 1.451 1.00 0.00 30 PRO A O 9
ATOM 4677 N N . ARG A 1 31 ? -1.593 8.736 2.484 1.00 0.00 31 ARG A N 9
ATOM 4678 C CA . ARG A 1 31 ? -2.130 9.366 3.685 1.00 0.00 31 ARG A CA 9
ATOM 4679 C C . ARG A 1 31 ? -2.661 10.761 3.375 1.00 0.00 31 ARG A C 9
ATOM 4680 O O . ARG A 1 31 ? -1.918 11.743 3.407 1.00 0.00 31 ARG A O 9
ATOM 4701 N N . ARG A 1 32 ? -3.954 10.840 3.074 1.00 0.00 32 ARG A N 9
ATOM 4702 C CA . ARG A 1 32 ? -4.589 12.115 2.758 1.00 0.00 32 ARG A CA 9
ATOM 4703 C C . ARG A 1 32 ? -5.177 12.758 4.012 1.00 0.00 32 ARG A C 9
ATOM 4704 O O . ARG A 1 32 ? -6.219 12.272 4.500 1.00 0.00 32 ARG A O 9
ATOM 4726 N N . GLY A 1 1 ? -8.801 11.899 -1.965 1.00 0.00 1 GLY A N 10
ATOM 4727 C CA . GLY A 1 1 ? -7.610 11.037 -2.201 1.00 0.00 1 GLY A CA 10
ATOM 4728 C C . GLY A 1 1 ? -7.799 9.632 -1.667 1.00 0.00 1 GLY A C 10
ATOM 4729 O O . GLY A 1 1 ? -7.065 9.194 -0.780 1.00 0.00 1 GLY A O 10
ATOM 4735 N N . LEU A 1 2 ? -8.785 8.923 -2.207 1.00 0.00 2 LEU A N 10
ATOM 4736 C CA . LEU A 1 2 ? -9.071 7.559 -1.780 1.00 0.00 2 LEU A CA 10
ATOM 4737 C C . LEU A 1 2 ? -8.705 6.560 -2.874 1.00 0.00 2 LEU A C 10
ATOM 4738 O O . LEU A 1 2 ? -9.427 5.592 -3.115 1.00 0.00 2 LEU A O 10
ATOM 4754 N N . LEU A 1 3 ? -7.576 6.802 -3.534 1.00 0.00 3 LEU A N 10
ATOM 4755 C CA . LEU A 1 3 ? -7.107 5.927 -4.602 1.00 0.00 3 LEU A CA 10
ATOM 4756 C C . LEU A 1 3 ? -5.938 5.069 -4.128 1.00 0.00 3 LEU A C 10
ATOM 4757 O O . LEU A 1 3 ? -4.781 5.482 -4.209 1.00 0.00 3 LEU A O 10
ATOM 4773 N N . CYS A 1 4 ? -6.247 3.874 -3.637 1.00 0.00 4 CYS A N 10
ATOM 4774 C CA . CYS A 1 4 ? -5.220 2.961 -3.148 1.00 0.00 4 CYS A CA 10
ATOM 4775 C C . CYS A 1 4 ? -4.716 2.061 -4.273 1.00 0.00 4 CYS A C 10
ATOM 4776 O O . CYS A 1 4 ? -5.481 1.665 -5.153 1.00 0.00 4 CYS A O 10
ATOM 4783 N N . TYR A 1 5 ? -3.424 1.741 -4.240 1.00 0.00 5 TYR A N 10
ATOM 4784 C CA . TYR A 1 5 ? -2.819 0.890 -5.260 1.00 0.00 5 TYR A CA 10
ATOM 4785 C C . TYR A 1 5 ? -2.185 -0.352 -4.639 1.00 0.00 5 TYR A C 10
ATOM 4786 O O . TYR A 1 5 ? -1.745 -0.330 -3.490 1.00 0.00 5 TYR A O 10
ATOM 4804 N N . CYS A 1 6 ? -2.145 -1.434 -5.412 1.00 0.00 6 CYS A N 10
ATOM 4805 C CA . CYS A 1 6 ? -1.565 -2.692 -4.950 1.00 0.00 6 CYS A CA 10
ATOM 4806 C C . CYS A 1 6 ? -0.091 -2.793 -5.325 1.00 0.00 6 CYS A C 10
ATOM 4807 O O . CYS A 1 6 ? 0.304 -2.435 -6.436 1.00 0.00 6 CYS A O 10
ATOM 4814 N N . ARG A 1 7 ? 0.720 -3.286 -4.393 1.00 0.00 7 ARG A N 10
ATOM 4815 C CA . ARG A 1 7 ? 2.150 -3.446 -4.628 1.00 0.00 7 ARG A CA 10
ATOM 4816 C C . ARG A 1 7 ? 2.662 -4.731 -3.985 1.00 0.00 7 ARG A C 10
ATOM 4817 O O . ARG A 1 7 ? 1.968 -5.348 -3.176 1.00 0.00 7 ARG A O 10
ATOM 4838 N N . LYS A 1 8 ? 3.878 -5.130 -4.347 1.00 0.00 8 LYS A N 10
ATOM 4839 C CA . LYS A 1 8 ? 4.471 -6.348 -3.807 1.00 0.00 8 LYS A CA 10
ATOM 4840 C C . LYS A 1 8 ? 5.760 -6.045 -3.050 1.00 0.00 8 LYS A C 10
ATOM 4841 O O . LYS A 1 8 ? 6.716 -5.516 -3.618 1.00 0.00 8 LYS A O 10
ATOM 4860 N N . GLY A 1 9 ? 5.778 -6.385 -1.766 1.00 0.00 9 GLY A N 10
ATOM 4861 C CA . GLY A 1 9 ? 6.955 -6.152 -0.950 1.00 0.00 9 GLY A CA 10
ATOM 4862 C C . GLY A 1 9 ? 6.832 -4.920 -0.075 1.00 0.00 9 GLY A C 10
ATOM 4863 O O . GLY A 1 9 ? 6.537 -5.024 1.115 1.00 0.00 9 GLY A O 10
ATOM 4867 N N . HIS A 1 10 ? 7.058 -3.751 -0.667 1.00 0.00 10 HIS A N 10
ATOM 4868 C CA . HIS A 1 10 ? 6.982 -2.494 0.070 1.00 0.00 10 HIS A CA 10
ATOM 4869 C C . HIS A 1 10 ? 6.663 -1.335 -0.871 1.00 0.00 10 HIS A C 10
ATOM 4870 O O . HIS A 1 10 ? 7.273 -1.202 -1.932 1.00 0.00 10 HIS A O 10
ATOM 4885 N N . CYS A 1 11 ? 5.703 -0.499 -0.478 1.00 0.00 11 CYS A N 10
ATOM 4886 C CA . CYS A 1 11 ? 5.312 0.646 -1.294 1.00 0.00 11 CYS A CA 10
ATOM 4887 C C . CYS A 1 11 ? 6.398 1.718 -1.275 1.00 0.00 11 CYS A C 10
ATOM 4888 O O . CYS A 1 11 ? 7.353 1.632 -0.503 1.00 0.00 11 CYS A O 10
ATOM 4895 N N . LYS A 1 12 ? 6.245 2.728 -2.123 1.00 0.00 12 LYS A N 10
ATOM 4896 C CA . LYS A 1 12 ? 7.222 3.811 -2.210 1.00 0.00 12 LYS A CA 10
ATOM 4897 C C . LYS A 1 12 ? 7.145 4.732 -1.002 1.00 0.00 12 LYS A C 10
ATOM 4898 O O . LYS A 1 12 ? 8.174 5.155 -0.472 1.00 0.00 12 LYS A O 10
ATOM 4917 N N . ARG A 1 13 ? 5.929 5.035 -0.563 1.00 0.00 13 ARG A N 10
ATOM 4918 C CA . ARG A 1 13 ? 5.737 5.917 0.580 1.00 0.00 13 ARG A CA 10
ATOM 4919 C C . ARG A 1 13 ? 4.270 5.961 1.004 1.00 0.00 13 ARG A C 10
ATOM 4920 O O . ARG A 1 13 ? 3.653 7.026 1.043 1.00 0.00 13 ARG A O 10
ATOM 4941 N N . GLY A 1 14 ? 3.721 4.796 1.327 1.00 0.00 14 GLY A N 10
ATOM 4942 C CA . GLY A 1 14 ? 2.334 4.717 1.746 1.00 0.00 14 GLY A CA 10
ATOM 4943 C C . GLY A 1 14 ? 1.897 3.292 2.012 1.00 0.00 14 GLY A C 10
ATOM 4944 O O . GLY A 1 14 ? 0.743 2.934 1.775 1.00 0.00 14 GLY A O 10
ATOM 4948 N N . GLU A 1 15 ? 2.824 2.479 2.508 1.00 0.00 15 GLU A N 10
ATOM 4949 C CA . GLU A 1 15 ? 2.538 1.080 2.805 1.00 0.00 15 GLU A CA 10
ATOM 4950 C C . GLU A 1 15 ? 1.415 0.969 3.828 1.00 0.00 15 GLU A C 10
ATOM 4951 O O . GLU A 1 15 ? 1.310 1.793 4.737 1.00 0.00 15 GLU A O 10
ATOM 4963 N N . ARG A 1 16 ? 0.579 -0.050 3.677 1.00 0.00 16 ARG A N 10
ATOM 4964 C CA . ARG A 1 16 ? -0.537 -0.255 4.590 1.00 0.00 16 ARG A CA 10
ATOM 4965 C C . ARG A 1 16 ? -1.044 -1.693 4.529 1.00 0.00 16 ARG A C 10
ATOM 4966 O O . ARG A 1 16 ? -0.810 -2.411 3.553 1.00 0.00 16 ARG A O 10
ATOM 4987 N N . VAL A 1 17 ? -1.737 -2.106 5.585 1.00 0.00 17 VAL A N 10
ATOM 4988 C CA . VAL A 1 17 ? -2.286 -3.451 5.663 1.00 0.00 17 VAL A CA 10
ATOM 4989 C C . VAL A 1 17 ? -3.753 -3.405 6.081 1.00 0.00 17 VAL A C 10
ATOM 4990 O O . VAL A 1 17 ? -4.196 -4.168 6.941 1.00 0.00 17 VAL A O 10
ATOM 5003 N N . ARG A 1 18 ? -4.503 -2.496 5.464 1.00 0.00 18 ARG A N 10
ATOM 5004 C CA . ARG A 1 18 ? -5.923 -2.347 5.759 1.00 0.00 18 ARG A CA 10
ATOM 5005 C C . ARG A 1 18 ? -6.688 -3.513 5.154 1.00 0.00 18 ARG A C 10
ATOM 5006 O O . ARG A 1 18 ? -7.718 -3.943 5.673 1.00 0.00 18 ARG A O 10
ATOM 5027 N N . GLY A 1 19 ? -6.161 -4.010 4.045 1.00 0.00 19 GLY A N 10
ATOM 5028 C CA . GLY A 1 19 ? -6.759 -5.134 3.362 1.00 0.00 19 GLY A CA 10
ATOM 5029 C C . GLY A 1 19 ? -5.701 -6.103 2.889 1.00 0.00 19 GLY A C 10
ATOM 5030 O O . GLY A 1 19 ? -4.955 -6.655 3.698 1.00 0.00 19 GLY A O 10
ATOM 5034 N N . THR A 1 20 ? -5.628 -6.306 1.579 1.00 0.00 20 THR A N 10
ATOM 5035 C CA . THR A 1 20 ? -4.637 -7.203 1.000 1.00 0.00 20 THR A CA 10
ATOM 5036 C C . THR A 1 20 ? -4.776 -7.264 -0.517 1.00 0.00 20 THR A C 10
ATOM 5037 O O . THR A 1 20 ? -5.794 -6.852 -1.073 1.00 0.00 20 THR A O 10
ATOM 5048 N N . CYS A 1 21 ? -3.747 -7.780 -1.180 1.00 0.00 21 CYS A N 10
ATOM 5049 C CA . CYS A 1 21 ? -3.753 -7.893 -2.633 1.00 0.00 21 CYS A CA 10
ATOM 5050 C C . CYS A 1 21 ? -3.313 -9.287 -3.073 1.00 0.00 21 CYS A C 10
ATOM 5051 O O . CYS A 1 21 ? -3.494 -9.671 -4.228 1.00 0.00 21 CYS A O 10
ATOM 5058 N N . GLY A 1 22 ? -2.734 -10.038 -2.139 1.00 0.00 22 GLY A N 10
ATOM 5059 C CA . GLY A 1 22 ? -2.276 -11.382 -2.444 1.00 0.00 22 GLY A CA 10
ATOM 5060 C C . GLY A 1 22 ? -1.681 -12.078 -1.235 1.00 0.00 22 GLY A C 10
ATOM 5061 O O . GLY A 1 22 ? -1.987 -11.726 -0.096 1.00 0.00 22 GLY A O 10
ATOM 5065 N N . ILE A 1 23 ? -0.828 -13.068 -1.483 1.00 0.00 23 ILE A N 10
ATOM 5066 C CA . ILE A 1 23 ? -0.190 -13.816 -0.404 1.00 0.00 23 ILE A CA 10
ATOM 5067 C C . ILE A 1 23 ? 0.805 -12.940 0.353 1.00 0.00 23 ILE A C 10
ATOM 5068 O O . ILE A 1 23 ? 0.673 -12.734 1.559 1.00 0.00 23 ILE A O 10
ATOM 5084 N N . ARG A 1 24 ? 1.798 -12.426 -0.368 1.00 0.00 24 ARG A N 10
ATOM 5085 C CA . ARG A 1 24 ? 2.817 -11.571 0.230 1.00 0.00 24 ARG A CA 10
ATOM 5086 C C . ARG A 1 24 ? 2.642 -10.123 -0.218 1.00 0.00 24 ARG A C 10
ATOM 5087 O O . ARG A 1 24 ? 3.438 -9.254 0.136 1.00 0.00 24 ARG A O 10
ATOM 5108 N N . PHE A 1 25 ? 1.596 -9.873 -0.999 1.00 0.00 25 PHE A N 10
ATOM 5109 C CA . PHE A 1 25 ? 1.317 -8.531 -1.495 1.00 0.00 25 PHE A CA 10
ATOM 5110 C C . PHE A 1 25 ? 0.731 -7.656 -0.392 1.00 0.00 25 PHE A C 10
ATOM 5111 O O . PHE A 1 25 ? 0.075 -8.153 0.526 1.00 0.00 25 PHE A O 10
ATOM 5128 N N . LEU A 1 26 ? 0.972 -6.352 -0.486 1.00 0.00 26 LEU A N 10
ATOM 5129 C CA . LEU A 1 26 ? 0.468 -5.409 0.505 1.00 0.00 26 LEU A CA 10
ATOM 5130 C C . LEU A 1 26 ? -0.368 -4.326 -0.162 1.00 0.00 26 LEU A C 10
ATOM 5131 O O . LEU A 1 26 ? -0.340 -4.172 -1.385 1.00 0.00 26 LEU A O 10
ATOM 5147 N N . TYR A 1 27 ? -1.106 -3.573 0.647 1.00 0.00 27 TYR A N 10
ATOM 5148 C CA . TYR A 1 27 ? -1.958 -2.515 0.126 1.00 0.00 27 TYR A CA 10
ATOM 5149 C C . TYR A 1 27 ? -1.392 -1.136 0.444 1.00 0.00 27 TYR A C 10
ATOM 5150 O O . TYR A 1 27 ? -1.159 -0.798 1.604 1.00 0.00 27 TYR A O 10
ATOM 5168 N N . CYS A 1 28 ? -1.181 -0.344 -0.600 1.00 0.00 28 CYS A N 10
ATOM 5169 C CA . CYS A 1 28 ? -0.646 1.003 -0.446 1.00 0.00 28 CYS A CA 10
ATOM 5170 C C . CYS A 1 28 ? -1.717 2.038 -0.771 1.00 0.00 28 CYS A C 10
ATOM 5171 O O . CYS A 1 28 ? -2.644 1.760 -1.531 1.00 0.00 28 CYS A O 10
ATOM 5178 N N . CYS A 1 29 ? -1.590 3.229 -0.195 1.00 0.00 29 CYS A N 10
ATOM 5179 C CA . CYS A 1 29 ? -2.563 4.289 -0.432 1.00 0.00 29 CYS A CA 10
ATOM 5180 C C . CYS A 1 29 ? -2.010 5.650 -0.000 1.00 0.00 29 CYS A C 10
ATOM 5181 O O . CYS A 1 29 ? -1.430 5.775 1.078 1.00 0.00 29 CYS A O 10
ATOM 5188 N N . PRO A 1 30 ? -2.183 6.693 -0.841 1.00 0.00 30 PRO A N 10
ATOM 5189 C CA . PRO A 1 30 ? -1.697 8.045 -0.534 1.00 0.00 30 PRO A CA 10
ATOM 5190 C C . PRO A 1 30 ? -2.295 8.597 0.754 1.00 0.00 30 PRO A C 10
ATOM 5191 O O . PRO A 1 30 ? -3.505 8.528 0.969 1.00 0.00 30 PRO A O 10
ATOM 5202 N N . ARG A 1 31 ? -1.436 9.148 1.606 1.00 0.00 31 ARG A N 10
ATOM 5203 C CA . ARG A 1 31 ? -1.872 9.718 2.874 1.00 0.00 31 ARG A CA 10
ATOM 5204 C C . ARG A 1 31 ? -2.283 11.177 2.696 1.00 0.00 31 ARG A C 10
ATOM 5205 O O . ARG A 1 31 ? -3.273 11.630 3.271 1.00 0.00 31 ARG A O 10
ATOM 5226 N N . ARG A 1 32 ? -1.514 11.907 1.892 1.00 0.00 32 ARG A N 10
ATOM 5227 C CA . ARG A 1 32 ? -1.793 13.316 1.633 1.00 0.00 32 ARG A CA 10
ATOM 5228 C C . ARG A 1 32 ? -1.046 13.797 0.393 1.00 0.00 32 ARG A C 10
ATOM 5229 O O . ARG A 1 32 ? 0.136 14.179 0.526 1.00 0.00 32 ARG A O 10
ATOM 5251 N N . GLY A 1 1 ? -8.879 13.015 -4.058 1.00 0.00 1 GLY A N 11
ATOM 5252 C CA . GLY A 1 1 ? -9.386 11.803 -3.359 1.00 0.00 1 GLY A CA 11
ATOM 5253 C C . GLY A 1 1 ? -9.106 10.528 -4.130 1.00 0.00 1 GLY A C 11
ATOM 5254 O O . GLY A 1 1 ? -9.987 9.998 -4.808 1.00 0.00 1 GLY A O 11
ATOM 5260 N N . LEU A 1 2 ? -7.876 10.033 -4.025 1.00 0.00 2 LEU A N 11
ATOM 5261 C CA . LEU A 1 2 ? -7.479 8.812 -4.718 1.00 0.00 2 LEU A CA 11
ATOM 5262 C C . LEU A 1 2 ? -7.480 7.621 -3.764 1.00 0.00 2 LEU A C 11
ATOM 5263 O O . LEU A 1 2 ? -7.210 7.768 -2.572 1.00 0.00 2 LEU A O 11
ATOM 5279 N N . LEU A 1 3 ? -7.787 6.442 -4.298 1.00 0.00 3 LEU A N 11
ATOM 5280 C CA . LEU A 1 3 ? -7.823 5.223 -3.496 1.00 0.00 3 LEU A CA 11
ATOM 5281 C C . LEU A 1 3 ? -6.438 4.594 -3.407 1.00 0.00 3 LEU A C 11
ATOM 5282 O O . LEU A 1 3 ? -5.497 5.052 -4.056 1.00 0.00 3 LEU A O 11
ATOM 5298 N N . CYS A 1 4 ? -6.318 3.542 -2.602 1.00 0.00 4 CYS A N 11
ATOM 5299 C CA . CYS A 1 4 ? -5.043 2.855 -2.435 1.00 0.00 4 CYS A CA 11
ATOM 5300 C C . CYS A 1 4 ? -4.651 2.132 -3.721 1.00 0.00 4 CYS A C 11
ATOM 5301 O O . CYS A 1 4 ? -5.351 2.221 -4.730 1.00 0.00 4 CYS A O 11
ATOM 5308 N N . TYR A 1 5 ? -3.530 1.415 -3.681 1.00 0.00 5 TYR A N 11
ATOM 5309 C CA . TYR A 1 5 ? -3.047 0.688 -4.850 1.00 0.00 5 TYR A CA 11
ATOM 5310 C C . TYR A 1 5 ? -2.347 -0.608 -4.447 1.00 0.00 5 TYR A C 11
ATOM 5311 O O . TYR A 1 5 ? -1.561 -0.632 -3.501 1.00 0.00 5 TYR A O 11
ATOM 5329 N N . CYS A 1 6 ? -2.638 -1.680 -5.176 1.00 0.00 6 CYS A N 11
ATOM 5330 C CA . CYS A 1 6 ? -2.039 -2.983 -4.905 1.00 0.00 6 CYS A CA 11
ATOM 5331 C C . CYS A 1 6 ? -0.603 -3.036 -5.416 1.00 0.00 6 CYS A C 11
ATOM 5332 O O . CYS A 1 6 ? -0.328 -2.686 -6.565 1.00 0.00 6 CYS A O 11
ATOM 5339 N N . ARG A 1 7 ? 0.309 -3.477 -4.555 1.00 0.00 7 ARG A N 11
ATOM 5340 C CA . ARG A 1 7 ? 1.717 -3.579 -4.917 1.00 0.00 7 ARG A CA 11
ATOM 5341 C C . ARG A 1 7 ? 2.335 -4.857 -4.360 1.00 0.00 7 ARG A C 11
ATOM 5342 O O . ARG A 1 7 ? 1.709 -5.570 -3.576 1.00 0.00 7 ARG A O 11
ATOM 5363 N N . LYS A 1 8 ? 3.566 -5.140 -4.774 1.00 0.00 8 LYS A N 11
ATOM 5364 C CA . LYS A 1 8 ? 4.271 -6.335 -4.325 1.00 0.00 8 LYS A CA 11
ATOM 5365 C C . LYS A 1 8 ? 5.556 -5.968 -3.591 1.00 0.00 8 LYS A C 11
ATOM 5366 O O . LYS A 1 8 ? 6.428 -5.298 -4.144 1.00 0.00 8 LYS A O 11
ATOM 5385 N N . GLY A 1 9 ? 5.667 -6.412 -2.343 1.00 0.00 9 GLY A N 11
ATOM 5386 C CA . GLY A 1 9 ? 6.851 -6.125 -1.554 1.00 0.00 9 GLY A CA 11
ATOM 5387 C C . GLY A 1 9 ? 6.662 -4.940 -0.628 1.00 0.00 9 GLY A C 11
ATOM 5388 O O . GLY A 1 9 ? 6.421 -5.112 0.567 1.00 0.00 9 GLY A O 11
ATOM 5392 N N . HIS A 1 10 ? 6.770 -3.734 -1.179 1.00 0.00 10 HIS A N 11
ATOM 5393 C CA . HIS A 1 10 ? 6.614 -2.518 -0.389 1.00 0.00 10 HIS A CA 11
ATOM 5394 C C . HIS A 1 10 ? 6.308 -1.319 -1.283 1.00 0.00 10 HIS A C 11
ATOM 5395 O O . HIS A 1 10 ? 6.653 -1.306 -2.464 1.00 0.00 10 HIS A O 11
ATOM 5410 N N . CYS A 1 11 ? 5.655 -0.313 -0.707 1.00 0.00 11 CYS A N 11
ATOM 5411 C CA . CYS A 1 11 ? 5.303 0.896 -1.442 1.00 0.00 11 CYS A CA 11
ATOM 5412 C C . CYS A 1 11 ? 6.169 2.067 -0.992 1.00 0.00 11 CYS A C 11
ATOM 5413 O O . CYS A 1 11 ? 6.932 1.952 -0.033 1.00 0.00 11 CYS A O 11
ATOM 5420 N N . LYS A 1 12 ? 6.049 3.193 -1.687 1.00 0.00 12 LYS A N 11
ATOM 5421 C CA . LYS A 1 12 ? 6.828 4.381 -1.355 1.00 0.00 12 LYS A CA 11
ATOM 5422 C C . LYS A 1 12 ? 5.924 5.562 -1.026 1.00 0.00 12 LYS A C 11
ATOM 5423 O O . LYS A 1 12 ? 6.279 6.714 -1.280 1.00 0.00 12 LYS A O 11
ATOM 5442 N N . ARG A 1 13 ? 4.758 5.273 -0.451 1.00 0.00 13 ARG A N 11
ATOM 5443 C CA . ARG A 1 13 ? 3.810 6.319 -0.087 1.00 0.00 13 ARG A CA 11
ATOM 5444 C C . ARG A 1 13 ? 2.587 5.745 0.628 1.00 0.00 13 ARG A C 11
ATOM 5445 O O . ARG A 1 13 ? 1.489 5.705 0.070 1.00 0.00 13 ARG A O 11
ATOM 5466 N N . GLY A 1 14 ? 2.782 5.304 1.867 1.00 0.00 14 GLY A N 11
ATOM 5467 C CA . GLY A 1 14 ? 1.686 4.750 2.640 1.00 0.00 14 GLY A CA 11
ATOM 5468 C C . GLY A 1 14 ? 1.593 3.240 2.541 1.00 0.00 14 GLY A C 11
ATOM 5469 O O . GLY A 1 14 ? 0.671 2.708 1.919 1.00 0.00 14 GLY A O 11
ATOM 5473 N N . GLU A 1 15 ? 2.546 2.547 3.158 1.00 0.00 15 GLU A N 11
ATOM 5474 C CA . GLU A 1 15 ? 2.564 1.087 3.143 1.00 0.00 15 GLU A CA 11
ATOM 5475 C C . GLU A 1 15 ? 1.679 0.530 4.253 1.00 0.00 15 GLU A C 11
ATOM 5476 O O . GLU A 1 15 ? 2.123 0.372 5.391 1.00 0.00 15 GLU A O 11
ATOM 5488 N N . ARG A 1 16 ? 0.428 0.235 3.918 1.00 0.00 16 ARG A N 11
ATOM 5489 C CA . ARG A 1 16 ? -0.520 -0.295 4.893 1.00 0.00 16 ARG A CA 11
ATOM 5490 C C . ARG A 1 16 ? -0.872 -1.750 4.596 1.00 0.00 16 ARG A C 11
ATOM 5491 O O . ARG A 1 16 ? -0.650 -2.247 3.488 1.00 0.00 16 ARG A O 11
ATOM 5512 N N . VAL A 1 17 ? -1.421 -2.430 5.599 1.00 0.00 17 VAL A N 11
ATOM 5513 C CA . VAL A 1 17 ? -1.815 -3.825 5.452 1.00 0.00 17 VAL A CA 11
ATOM 5514 C C . VAL A 1 17 ? -3.265 -4.023 5.884 1.00 0.00 17 VAL A C 11
ATOM 5515 O O . VAL A 1 17 ? -3.595 -4.975 6.593 1.00 0.00 17 VAL A O 11
ATOM 5528 N N . ARG A 1 18 ? -4.127 -3.111 5.454 1.00 0.00 18 ARG A N 11
ATOM 5529 C CA . ARG A 1 18 ? -5.545 -3.178 5.786 1.00 0.00 18 ARG A CA 11
ATOM 5530 C C . ARG A 1 18 ? -6.236 -4.238 4.939 1.00 0.00 18 ARG A C 11
ATOM 5531 O O . ARG A 1 18 ? -6.966 -5.085 5.453 1.00 0.00 18 ARG A O 11
ATOM 5552 N N . GLY A 1 19 ? -5.996 -4.177 3.634 1.00 0.00 19 GLY A N 11
ATOM 5553 C CA . GLY A 1 19 ? -6.582 -5.136 2.719 1.00 0.00 19 GLY A CA 11
ATOM 5554 C C . GLY A 1 19 ? -5.532 -5.786 1.845 1.00 0.00 19 GLY A C 11
ATOM 5555 O O . GLY A 1 19 ? -5.354 -5.404 0.689 1.00 0.00 19 GLY A O 11
ATOM 5559 N N . THR A 1 20 ? -4.832 -6.768 2.406 1.00 0.00 20 THR A N 11
ATOM 5560 C CA . THR A 1 20 ? -3.777 -7.473 1.686 1.00 0.00 20 THR A CA 11
ATOM 5561 C C . THR A 1 20 ? -4.217 -7.858 0.279 1.00 0.00 20 THR A C 11
ATOM 5562 O O . THR A 1 20 ? -5.234 -8.526 0.092 1.00 0.00 20 THR A O 11
ATOM 5573 N N . CYS A 1 21 ? -3.438 -7.429 -0.708 1.00 0.00 21 CYS A N 11
ATOM 5574 C CA . CYS A 1 21 ? -3.732 -7.727 -2.105 1.00 0.00 21 CYS A CA 11
ATOM 5575 C C . CYS A 1 21 ? -3.390 -9.180 -2.420 1.00 0.00 21 CYS A C 11
ATOM 5576 O O . CYS A 1 21 ? -3.676 -9.677 -3.510 1.00 0.00 21 CYS A O 11
ATOM 5583 N N . GLY A 1 22 ? -2.779 -9.855 -1.452 1.00 0.00 22 GLY A N 11
ATOM 5584 C CA . GLY A 1 22 ? -2.400 -11.244 -1.628 1.00 0.00 22 GLY A CA 11
ATOM 5585 C C . GLY A 1 22 ? -1.630 -11.783 -0.439 1.00 0.00 22 GLY A C 11
ATOM 5586 O O . GLY A 1 22 ? -1.810 -11.318 0.687 1.00 0.00 22 GLY A O 11
ATOM 5590 N N . ILE A 1 23 ? -0.770 -12.767 -0.685 1.00 0.00 23 ILE A N 11
ATOM 5591 C CA . ILE A 1 23 ? 0.031 -13.362 0.380 1.00 0.00 23 ILE A CA 11
ATOM 5592 C C . ILE A 1 23 ? 1.342 -12.605 0.562 1.00 0.00 23 ILE A C 11
ATOM 5593 O O . ILE A 1 23 ? 1.743 -12.296 1.683 1.00 0.00 23 ILE A O 11
ATOM 5609 N N . ARG A 1 24 ? 2.003 -12.307 -0.552 1.00 0.00 24 ARG A N 11
ATOM 5610 C CA . ARG A 1 24 ? 3.267 -11.581 -0.522 1.00 0.00 24 ARG A CA 11
ATOM 5611 C C . ARG A 1 24 ? 3.064 -10.134 -0.965 1.00 0.00 24 ARG A C 11
ATOM 5612 O O . ARG A 1 24 ? 4.018 -9.360 -1.048 1.00 0.00 24 ARG A O 11
ATOM 5633 N N . PHE A 1 25 ? 1.814 -9.782 -1.246 1.00 0.00 25 PHE A N 11
ATOM 5634 C CA . PHE A 1 25 ? 1.474 -8.431 -1.680 1.00 0.00 25 PHE A CA 11
ATOM 5635 C C . PHE A 1 25 ? 1.025 -7.579 -0.500 1.00 0.00 25 PHE A C 11
ATOM 5636 O O . PHE A 1 25 ? 0.964 -8.053 0.635 1.00 0.00 25 PHE A O 11
ATOM 5653 N N . LEU A 1 26 ? 0.710 -6.317 -0.775 1.00 0.00 26 LEU A N 11
ATOM 5654 C CA . LEU A 1 26 ? 0.263 -5.394 0.261 1.00 0.00 26 LEU A CA 11
ATOM 5655 C C . LEU A 1 26 ? -0.602 -4.291 -0.332 1.00 0.00 26 LEU A C 11
ATOM 5656 O O . LEU A 1 26 ? -0.814 -4.239 -1.545 1.00 0.00 26 LEU A O 11
ATOM 5672 N N . TYR A 1 27 ? -1.095 -3.409 0.530 1.00 0.00 27 TYR A N 11
ATOM 5673 C CA . TYR A 1 27 ? -1.945 -2.314 0.094 1.00 0.00 27 TYR A CA 11
ATOM 5674 C C . TYR A 1 27 ? -1.274 -0.970 0.360 1.00 0.00 27 TYR A C 11
ATOM 5675 O O . TYR A 1 27 ? -0.833 -0.694 1.475 1.00 0.00 27 TYR A O 11
ATOM 5693 N N . CYS A 1 28 ? -1.202 -0.136 -0.672 1.00 0.00 28 CYS A N 11
ATOM 5694 C CA . CYS A 1 28 ? -0.570 1.173 -0.553 1.00 0.00 28 CYS A CA 11
ATOM 5695 C C . CYS A 1 28 ? -1.589 2.299 -0.674 1.00 0.00 28 CYS A C 11
ATOM 5696 O O . CYS A 1 28 ? -2.024 2.637 -1.773 1.00 0.00 28 CYS A O 11
ATOM 5703 N N . CYS A 1 29 ? -1.955 2.884 0.461 1.00 0.00 29 CYS A N 11
ATOM 5704 C CA . CYS A 1 29 ? -2.920 3.976 0.473 1.00 0.00 29 CYS A CA 11
ATOM 5705 C C . CYS A 1 29 ? -2.204 5.327 0.519 1.00 0.00 29 CYS A C 11
ATOM 5706 O O . CYS A 1 29 ? -1.328 5.540 1.357 1.00 0.00 29 CYS A O 11
ATOM 5713 N N . PRO A 1 30 ? -2.567 6.264 -0.384 1.00 0.00 30 PRO A N 11
ATOM 5714 C CA . PRO A 1 30 ? -1.942 7.591 -0.441 1.00 0.00 30 PRO A CA 11
ATOM 5715 C C . PRO A 1 30 ? -2.143 8.392 0.842 1.00 0.00 30 PRO A C 11
ATOM 5716 O O . PRO A 1 30 ? -3.274 8.675 1.239 1.00 0.00 30 PRO A O 11
ATOM 5727 N N . ARG A 1 31 ? -1.037 8.755 1.484 1.00 0.00 31 ARG A N 11
ATOM 5728 C CA . ARG A 1 31 ? -1.082 9.532 2.717 1.00 0.00 31 ARG A CA 11
ATOM 5729 C C . ARG A 1 31 ? 0.106 10.486 2.792 1.00 0.00 31 ARG A C 11
ATOM 5730 O O . ARG A 1 31 ? 1.158 10.142 3.331 1.00 0.00 31 ARG A O 11
ATOM 5751 N N . ARG A 1 32 ? -0.071 11.684 2.243 1.00 0.00 32 ARG A N 11
ATOM 5752 C CA . ARG A 1 32 ? 0.986 12.689 2.242 1.00 0.00 32 ARG A CA 11
ATOM 5753 C C . ARG A 1 32 ? 0.904 13.570 3.484 1.00 0.00 32 ARG A C 11
ATOM 5754 O O . ARG A 1 32 ? 0.172 14.581 3.445 1.00 0.00 32 ARG A O 11
ATOM 5776 N N . GLY A 1 1 ? -10.217 11.918 -6.206 1.00 0.00 1 GLY A N 12
ATOM 5777 C CA . GLY A 1 1 ? -9.189 12.126 -5.149 1.00 0.00 1 GLY A CA 12
ATOM 5778 C C . GLY A 1 1 ? -8.162 11.011 -5.111 1.00 0.00 1 GLY A C 12
ATOM 5779 O O . GLY A 1 1 ? -7.996 10.277 -6.086 1.00 0.00 1 GLY A O 12
ATOM 5785 N N . LEU A 1 2 ? -7.471 10.885 -3.981 1.00 0.00 2 LEU A N 12
ATOM 5786 C CA . LEU A 1 2 ? -6.452 9.854 -3.816 1.00 0.00 2 LEU A CA 12
ATOM 5787 C C . LEU A 1 2 ? -7.076 8.462 -3.837 1.00 0.00 2 LEU A C 12
ATOM 5788 O O . LEU A 1 2 ? -8.289 8.312 -3.684 1.00 0.00 2 LEU A O 12
ATOM 5804 N N . LEU A 1 3 ? -6.239 7.446 -4.024 1.00 0.00 3 LEU A N 12
ATOM 5805 C CA . LEU A 1 3 ? -6.708 6.064 -4.067 1.00 0.00 3 LEU A CA 12
ATOM 5806 C C . LEU A 1 3 ? -5.588 5.097 -3.694 1.00 0.00 3 LEU A C 12
ATOM 5807 O O . LEU A 1 3 ? -4.407 5.410 -3.849 1.00 0.00 3 LEU A O 12
ATOM 5823 N N . CYS A 1 4 ? -5.967 3.921 -3.202 1.00 0.00 4 CYS A N 12
ATOM 5824 C CA . CYS A 1 4 ? -4.996 2.906 -2.808 1.00 0.00 4 CYS A CA 12
ATOM 5825 C C . CYS A 1 4 ? -4.840 1.858 -3.907 1.00 0.00 4 CYS A C 12
ATOM 5826 O O . CYS A 1 4 ? -5.809 1.498 -4.574 1.00 0.00 4 CYS A O 12
ATOM 5833 N N . TYR A 1 5 ? -3.616 1.369 -4.088 1.00 0.00 5 TYR A N 12
ATOM 5834 C CA . TYR A 1 5 ? -3.338 0.365 -5.111 1.00 0.00 5 TYR A CA 12
ATOM 5835 C C . TYR A 1 5 ? -2.645 -0.856 -4.512 1.00 0.00 5 TYR A C 12
ATOM 5836 O O . TYR A 1 5 ? -2.213 -0.836 -3.359 1.00 0.00 5 TYR A O 12
ATOM 5854 N N . CYS A 1 6 ? -2.544 -1.919 -5.307 1.00 0.00 6 CYS A N 12
ATOM 5855 C CA . CYS A 1 6 ? -1.905 -3.155 -4.864 1.00 0.00 6 CYS A CA 12
ATOM 5856 C C . CYS A 1 6 ? -0.451 -3.211 -5.323 1.00 0.00 6 CYS A C 12
ATOM 5857 O O . CYS A 1 6 ? -0.146 -2.921 -6.480 1.00 0.00 6 CYS A O 12
ATOM 5864 N N . ARG A 1 7 ? 0.441 -3.589 -4.411 1.00 0.00 7 ARG A N 12
ATOM 5865 C CA . ARG A 1 7 ? 1.862 -3.683 -4.729 1.00 0.00 7 ARG A CA 12
ATOM 5866 C C . ARG A 1 7 ? 2.487 -4.916 -4.084 1.00 0.00 7 ARG A C 12
ATOM 5867 O O . ARG A 1 7 ? 1.822 -5.653 -3.355 1.00 0.00 7 ARG A O 12
ATOM 5888 N N . LYS A 1 8 ? 3.770 -5.133 -4.358 1.00 0.00 8 LYS A N 12
ATOM 5889 C CA . LYS A 1 8 ? 4.490 -6.277 -3.809 1.00 0.00 8 LYS A CA 12
ATOM 5890 C C . LYS A 1 8 ? 5.748 -5.827 -3.074 1.00 0.00 8 LYS A C 12
ATOM 5891 O O . LYS A 1 8 ? 6.445 -4.915 -3.519 1.00 0.00 8 LYS A O 12
ATOM 5910 N N . GLY A 1 9 ? 6.033 -6.473 -1.948 1.00 0.00 9 GLY A N 12
ATOM 5911 C CA . GLY A 1 9 ? 7.206 -6.127 -1.168 1.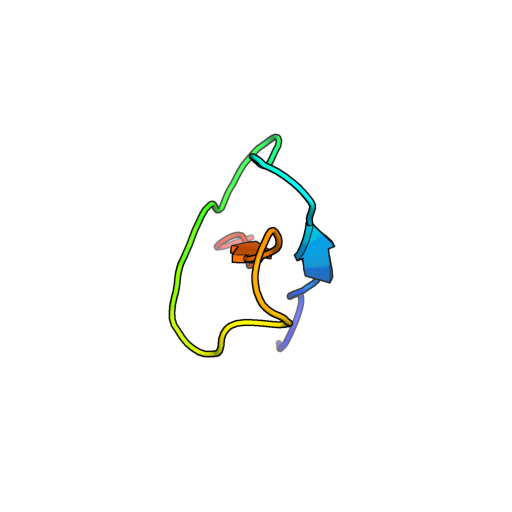00 0.00 9 GLY A CA 12
ATOM 5912 C C . GLY A 1 9 ? 7.029 -4.834 -0.397 1.00 0.00 9 GLY A C 12
ATOM 5913 O O . GLY A 1 9 ? 6.527 -4.837 0.727 1.00 0.00 9 GLY A O 12
ATOM 5917 N N . HIS A 1 10 ? 7.442 -3.727 -1.003 1.00 0.00 10 HIS A N 12
ATOM 5918 C CA . HIS A 1 10 ? 7.328 -2.419 -0.370 1.00 0.00 10 HIS A CA 12
ATOM 5919 C C . HIS A 1 10 ? 6.573 -1.442 -1.266 1.00 0.00 10 HIS A C 12
ATOM 5920 O O . HIS A 1 10 ? 6.345 -1.716 -2.445 1.00 0.00 10 HIS A O 12
ATOM 5935 N N . CYS A 1 11 ? 6.184 -0.305 -0.697 1.00 0.00 11 CYS A N 12
ATOM 5936 C CA . CYS A 1 11 ? 5.454 0.714 -1.443 1.00 0.00 11 CYS A CA 12
ATOM 5937 C C . CYS A 1 11 ? 6.356 1.902 -1.752 1.00 0.00 11 CYS A C 12
ATOM 5938 O O . CYS A 1 11 ? 7.562 1.862 -1.504 1.00 0.00 11 CYS A O 12
ATOM 5945 N N . LYS A 1 12 ? 5.764 2.961 -2.292 1.00 0.00 12 LYS A N 12
ATOM 5946 C CA . LYS A 1 12 ? 6.510 4.167 -2.628 1.00 0.00 12 LYS A CA 12
ATOM 5947 C C . LYS A 1 12 ? 6.300 5.240 -1.571 1.00 0.00 12 LYS A C 12
ATOM 5948 O O . LYS A 1 12 ? 7.141 6.123 -1.395 1.00 0.00 12 LYS A O 12
ATOM 5967 N N . ARG A 1 13 ? 5.177 5.151 -0.867 1.00 0.00 13 ARG A N 12
ATOM 5968 C CA . ARG A 1 13 ? 4.850 6.113 0.175 1.00 0.00 13 ARG A CA 12
ATOM 5969 C C . ARG A 1 13 ? 3.538 5.745 0.863 1.00 0.00 13 ARG A C 12
ATOM 5970 O O . ARG A 1 13 ? 2.463 5.839 0.269 1.00 0.00 13 ARG A O 12
ATOM 5991 N N . GLY A 1 14 ? 3.634 5.317 2.118 1.00 0.00 14 GLY A N 12
ATOM 5992 C CA . GLY A 1 14 ? 2.448 4.943 2.865 1.00 0.00 14 GLY A CA 12
ATOM 5993 C C . GLY A 1 14 ? 2.170 3.453 2.812 1.00 0.00 14 GLY A C 12
ATOM 5994 O O . GLY A 1 14 ? 1.107 3.029 2.354 1.00 0.00 14 GLY A O 12
ATOM 5998 N N . GLU A 1 15 ? 3.127 2.656 3.279 1.00 0.00 15 GLU A N 12
ATOM 5999 C CA . GLU A 1 15 ? 2.974 1.204 3.290 1.00 0.00 15 GLU A CA 12
ATOM 6000 C C . GLU A 1 15 ? 1.940 0.795 4.332 1.00 0.00 15 GLU A C 12
ATOM 6001 O O . GLU A 1 15 ? 2.051 1.163 5.503 1.00 0.00 15 GLU A O 12
ATOM 6013 N N . ARG A 1 16 ? 0.935 0.037 3.907 1.00 0.00 16 ARG A N 12
ATOM 6014 C CA . ARG A 1 16 ? -0.120 -0.398 4.817 1.00 0.00 16 ARG A CA 12
ATOM 6015 C C . ARG A 1 16 ? -0.537 -1.842 4.553 1.00 0.00 16 ARG A C 12
ATOM 6016 O O . ARG A 1 16 ? -0.299 -2.392 3.474 1.00 0.00 16 ARG A O 12
ATOM 6037 N N . VAL A 1 17 ? -1.164 -2.450 5.553 1.00 0.00 17 VAL A N 12
ATOM 6038 C CA . VAL A 1 17 ? -1.630 -3.824 5.447 1.00 0.00 17 VAL A CA 12
ATOM 6039 C C . VAL A 1 17 ? -3.049 -3.950 6.000 1.00 0.00 17 VAL A C 12
ATOM 6040 O O . VAL A 1 17 ? -3.411 -4.944 6.630 1.00 0.00 17 VAL A O 12
ATOM 6053 N N . ARG A 1 18 ? -3.853 -2.927 5.742 1.00 0.00 18 ARG A N 12
ATOM 6054 C CA . ARG A 1 18 ? -5.236 -2.901 6.204 1.00 0.00 18 ARG A CA 12
ATOM 6055 C C . ARG A 1 18 ? -6.065 -3.934 5.451 1.00 0.00 18 ARG A C 12
ATOM 6056 O O . ARG A 1 18 ? -6.901 -4.625 6.035 1.00 0.00 18 ARG A O 12
ATOM 6077 N N . GLY A 1 19 ? -5.821 -4.029 4.149 1.00 0.00 19 GLY A N 12
ATOM 6078 C CA . GLY A 1 19 ? -6.537 -4.979 3.321 1.00 0.00 19 GLY A CA 12
ATOM 6079 C C . GLY A 1 19 ? -5.628 -5.653 2.315 1.00 0.00 19 GLY A C 12
ATOM 6080 O O . GLY A 1 19 ? -5.520 -5.207 1.172 1.00 0.00 19 GLY A O 12
ATOM 6084 N N . THR A 1 20 ? -4.968 -6.727 2.744 1.00 0.00 20 THR A N 12
ATOM 6085 C CA . THR A 1 20 ? -4.053 -7.466 1.879 1.00 0.00 20 THR A CA 12
ATOM 6086 C C . THR A 1 20 ? -4.675 -7.739 0.515 1.00 0.00 20 THR A C 12
ATOM 6087 O O . THR A 1 20 ? -5.797 -8.237 0.420 1.00 0.00 20 THR A O 12
ATOM 6098 N N . CYS A 1 21 ? -3.934 -7.412 -0.538 1.00 0.00 21 CYS A N 12
ATOM 6099 C CA . CYS A 1 21 ? -4.406 -7.615 -1.901 1.00 0.00 21 CYS A CA 12
ATOM 6100 C C . CYS A 1 21 ? -3.997 -8.990 -2.419 1.00 0.00 21 CYS A C 12
ATOM 6101 O O . CYS A 1 21 ? -4.397 -9.398 -3.510 1.00 0.00 21 CYS A O 12
ATOM 6108 N N . GLY A 1 22 ? -3.197 -9.699 -1.628 1.00 0.00 22 GLY A N 12
ATOM 6109 C CA . GLY A 1 22 ? -2.744 -11.021 -2.020 1.00 0.00 22 GLY A CA 12
ATOM 6110 C C . GLY A 1 22 ? -2.005 -11.735 -0.905 1.00 0.00 22 GLY A C 12
ATOM 6111 O O . GLY A 1 22 ? -2.061 -11.317 0.252 1.00 0.00 22 GLY A O 12
ATOM 6115 N N . ILE A 1 23 ? -1.312 -12.815 -1.252 1.00 0.00 23 ILE A N 12
ATOM 6116 C CA . ILE A 1 23 ? -0.557 -13.587 -0.271 1.00 0.00 23 ILE A CA 12
ATOM 6117 C C . ILE A 1 23 ? 0.739 -12.876 0.105 1.00 0.00 23 ILE A C 12
ATOM 6118 O O . ILE A 1 23 ? 1.021 -12.660 1.283 1.00 0.00 23 ILE A O 12
ATOM 6134 N N . ARG A 1 24 ? 1.524 -12.517 -0.906 1.00 0.00 24 ARG A N 12
ATOM 6135 C CA . ARG A 1 24 ? 2.790 -11.829 -0.685 1.00 0.00 24 ARG A CA 12
ATOM 6136 C C . ARG A 1 24 ? 2.653 -10.340 -0.979 1.00 0.00 24 ARG A C 12
ATOM 6137 O O . ARG A 1 24 ? 3.582 -9.563 -0.754 1.00 0.00 24 ARG A O 12
ATOM 6158 N N . PHE A 1 25 ? 1.489 -9.949 -1.487 1.00 0.00 25 PHE A N 12
ATOM 6159 C CA . PHE A 1 25 ? 1.226 -8.553 -1.816 1.00 0.00 25 PHE A CA 12
ATOM 6160 C C . PHE A 1 25 ? 0.750 -7.779 -0.592 1.00 0.00 25 PHE A C 12
ATOM 6161 O O . PHE A 1 25 ? 0.519 -8.355 0.472 1.00 0.00 25 PHE A O 12
ATOM 6178 N N . LEU A 1 26 ? 0.606 -6.469 -0.756 1.00 0.00 26 LEU A N 12
ATOM 6179 C CA . LEU A 1 26 ? 0.156 -5.600 0.324 1.00 0.00 26 LEU A CA 12
ATOM 6180 C C . LEU A 1 26 ? -0.653 -4.437 -0.229 1.00 0.00 26 LEU A C 12
ATOM 6181 O O . LEU A 1 26 ? -0.818 -4.309 -1.444 1.00 0.00 26 LEU A O 12
ATOM 6197 N N . TYR A 1 27 ? -1.147 -3.583 0.661 1.00 0.00 27 TYR A N 12
ATOM 6198 C CA . TYR A 1 27 ? -1.948 -2.443 0.243 1.00 0.00 27 TYR A CA 12
ATOM 6199 C C . TYR A 1 27 ? -1.205 -1.134 0.473 1.00 0.00 27 TYR A C 12
ATOM 6200 O O . TYR A 1 27 ? -0.815 -0.814 1.594 1.00 0.00 27 TYR A O 12
ATOM 6218 N N . CYS A 1 28 ? -1.021 -0.378 -0.602 1.00 0.00 28 CYS A N 12
ATOM 6219 C CA . CYS A 1 28 ? -0.314 0.895 -0.530 1.00 0.00 28 CYS A CA 12
ATOM 6220 C C . CYS A 1 28 ? -1.264 2.052 -0.814 1.00 0.00 28 CYS A C 12
ATOM 6221 O O . CYS A 1 28 ? -2.009 2.029 -1.792 1.00 0.00 28 CYS A O 12
ATOM 6228 N N . CYS A 1 29 ? -1.235 3.063 0.049 1.00 0.00 29 CYS A N 12
ATOM 6229 C CA . CYS A 1 29 ? -2.104 4.221 -0.113 1.00 0.00 29 CYS A CA 12
ATOM 6230 C C . CYS A 1 29 ? -1.409 5.497 0.370 1.00 0.00 29 CYS A C 12
ATOM 6231 O O . CYS A 1 29 ? -0.654 5.465 1.341 1.00 0.00 29 CYS A O 12
ATOM 6238 N N . PRO A 1 30 ? -1.652 6.639 -0.307 1.00 0.00 30 PRO A N 12
ATOM 6239 C CA . PRO A 1 30 ? -1.044 7.925 0.063 1.00 0.00 30 PRO A CA 12
ATOM 6240 C C . PRO A 1 30 ? -1.340 8.324 1.506 1.00 0.00 30 PRO A C 12
ATOM 6241 O O . PRO A 1 30 ? -1.946 7.564 2.261 1.00 0.00 30 PRO A O 12
ATOM 6252 N N . ARG A 1 31 ? -0.907 9.526 1.880 1.00 0.00 31 ARG A N 12
ATOM 6253 C CA . ARG A 1 31 ? -1.117 10.035 3.232 1.00 0.00 31 ARG A CA 12
ATOM 6254 C C . ARG A 1 31 ? -2.588 9.948 3.634 1.00 0.00 31 ARG A C 12
ATOM 6255 O O . ARG A 1 31 ? -2.935 9.281 4.608 1.00 0.00 31 ARG A O 12
ATOM 6276 N N . ARG A 1 32 ? -3.446 10.626 2.879 1.00 0.00 32 ARG A N 12
ATOM 6277 C CA . ARG A 1 32 ? -4.877 10.622 3.161 1.00 0.00 32 ARG A CA 12
ATOM 6278 C C . ARG A 1 32 ? -5.612 9.654 2.238 1.00 0.00 32 ARG A C 12
ATOM 6279 O O . ARG A 1 32 ? -6.034 10.085 1.144 1.00 0.00 32 ARG A O 12
ATOM 6301 N N . GLY A 1 1 ? -9.358 10.386 -2.539 1.00 0.00 1 GLY A N 13
ATOM 6302 C CA . GLY A 1 1 ? -9.539 9.711 -1.224 1.00 0.00 1 GLY A CA 13
ATOM 6303 C C . GLY A 1 1 ? -9.124 8.254 -1.257 1.00 0.00 1 GLY A C 13
ATOM 6304 O O . GLY A 1 1 ? -8.121 7.874 -0.652 1.00 0.00 1 GLY A O 13
ATOM 6310 N N . LEU A 1 2 ? -9.897 7.437 -1.965 1.00 0.00 2 LEU A N 13
ATOM 6311 C CA . LEU A 1 2 ? -9.605 6.013 -2.075 1.00 0.00 2 LEU A CA 13
ATOM 6312 C C . LEU A 1 2 ? -8.975 5.697 -3.430 1.00 0.00 2 LEU A C 13
ATOM 6313 O O . LEU A 1 2 ? -9.650 5.228 -4.346 1.00 0.00 2 LEU A O 13
ATOM 6329 N N . LEU A 1 3 ? -7.678 5.963 -3.546 1.00 0.00 3 LEU A N 13
ATOM 6330 C CA . LEU A 1 3 ? -6.950 5.707 -4.785 1.00 0.00 3 LEU A CA 13
ATOM 6331 C C . LEU A 1 3 ? -5.582 5.100 -4.490 1.00 0.00 3 LEU A C 13
ATOM 6332 O O . LEU A 1 3 ? -4.548 5.719 -4.743 1.00 0.00 3 LEU A O 13
ATOM 6348 N N . CYS A 1 4 ? -5.587 3.885 -3.953 1.00 0.00 4 CYS A N 13
ATOM 6349 C CA . CYS A 1 4 ? -4.348 3.192 -3.618 1.00 0.00 4 CYS A CA 13
ATOM 6350 C C . CYS A 1 4 ? -3.902 2.288 -4.764 1.00 0.00 4 CYS A C 13
ATOM 6351 O O . CYS A 1 4 ? -4.582 2.185 -5.786 1.00 0.00 4 CYS A O 13
ATOM 6358 N N . TYR A 1 5 ? -2.758 1.635 -4.584 1.00 0.00 5 TYR A N 13
ATOM 6359 C CA . TYR A 1 5 ? -2.216 0.740 -5.600 1.00 0.00 5 TYR A CA 13
ATOM 6360 C C . TYR A 1 5 ? -1.668 -0.534 -4.963 1.00 0.00 5 TYR A C 13
ATOM 6361 O O . TYR A 1 5 ? -1.067 -0.494 -3.890 1.00 0.00 5 TYR A O 13
ATOM 6379 N N . CYS A 1 6 ? -1.883 -1.663 -5.633 1.00 0.00 6 CYS A N 13
ATOM 6380 C CA . CYS A 1 6 ? -1.412 -2.953 -5.135 1.00 0.00 6 CYS A CA 13
ATOM 6381 C C . CYS A 1 6 ? 0.060 -3.164 -5.475 1.00 0.00 6 CYS A C 13
ATOM 6382 O O . CYS A 1 6 ? 0.445 -3.137 -6.644 1.00 0.00 6 CYS A O 13
ATOM 6389 N N . ARG A 1 7 ? 0.878 -3.377 -4.448 1.00 0.00 7 ARG A N 13
ATOM 6390 C CA . ARG A 1 7 ? 2.308 -3.599 -4.644 1.00 0.00 7 ARG A CA 13
ATOM 6391 C C . ARG A 1 7 ? 2.762 -4.876 -3.945 1.00 0.00 7 ARG A C 13
ATOM 6392 O O . ARG A 1 7 ? 1.948 -5.611 -3.385 1.00 0.00 7 ARG A O 13
ATOM 6413 N N . LYS A 1 8 ? 4.066 -5.134 -3.984 1.00 0.00 8 LYS A N 13
ATOM 6414 C CA . LYS A 1 8 ? 4.631 -6.321 -3.355 1.00 0.00 8 LYS A CA 13
ATOM 6415 C C . LYS A 1 8 ? 5.985 -6.010 -2.725 1.00 0.00 8 LYS A C 13
ATOM 6416 O O . LYS A 1 8 ? 6.852 -5.409 -3.361 1.00 0.00 8 LYS A O 13
ATOM 6435 N N . GLY A 1 9 ? 6.160 -6.423 -1.474 1.00 0.00 9 GLY A N 13
ATOM 6436 C CA . GLY A 1 9 ? 7.410 -6.180 -0.780 1.00 0.00 9 GLY A CA 13
ATOM 6437 C C . GLY A 1 9 ? 7.320 -5.010 0.180 1.00 0.00 9 GLY A C 13
ATOM 6438 O O . GLY A 1 9 ? 7.324 -5.197 1.397 1.00 0.00 9 GLY A O 13
ATOM 6442 N N . HIS A 1 10 ? 7.239 -3.802 -0.368 1.00 0.00 10 HIS A N 13
ATOM 6443 C CA . HIS A 1 10 ? 7.147 -2.596 0.447 1.00 0.00 10 HIS A CA 13
ATOM 6444 C C . HIS A 1 10 ? 6.691 -1.409 -0.398 1.00 0.00 10 HIS A C 13
ATOM 6445 O O . HIS A 1 10 ? 6.979 -1.340 -1.593 1.00 0.00 10 HIS A O 13
ATOM 6460 N N . CYS A 1 11 ? 5.980 -0.477 0.230 1.00 0.00 11 CYS A N 13
ATOM 6461 C CA . CYS A 1 11 ? 5.481 0.704 -0.469 1.00 0.00 11 CYS A CA 13
ATOM 6462 C C . CYS A 1 11 ? 6.476 1.857 -0.381 1.00 0.00 11 CYS A C 13
ATOM 6463 O O . CYS A 1 11 ? 7.164 2.021 0.627 1.00 0.00 11 CYS A O 13
ATOM 6470 N N . LYS A 1 12 ? 6.541 2.655 -1.442 1.00 0.00 12 LYS A N 13
ATOM 6471 C CA . LYS A 1 12 ? 7.449 3.795 -1.489 1.00 0.00 12 LYS A CA 13
ATOM 6472 C C . LYS A 1 12 ? 6.798 5.024 -0.868 1.00 0.00 12 LYS A C 13
ATOM 6473 O O . LYS A 1 12 ? 7.476 5.997 -0.534 1.00 0.00 12 LYS A O 13
ATOM 6492 N N . ARG A 1 13 ? 5.480 4.973 -0.720 1.00 0.00 13 ARG A N 13
ATOM 6493 C CA . ARG A 1 13 ? 4.734 6.083 -0.147 1.00 0.00 13 ARG A CA 13
ATOM 6494 C C . ARG A 1 13 ? 3.421 5.599 0.461 1.00 0.00 13 ARG A C 13
ATOM 6495 O O . ARG A 1 13 ? 2.541 5.108 -0.246 1.00 0.00 13 ARG A O 13
ATOM 6516 N N . GLY A 1 14 ? 3.297 5.742 1.776 1.00 0.00 14 GLY A N 13
ATOM 6517 C CA . GLY A 1 14 ? 2.088 5.316 2.460 1.00 0.00 14 GLY A CA 13
ATOM 6518 C C . GLY A 1 14 ? 1.909 3.811 2.449 1.00 0.00 14 GLY A C 13
ATOM 6519 O O . GLY A 1 14 ? 1.127 3.277 1.660 1.00 0.00 14 GLY A O 13
ATOM 6523 N N . GLU A 1 15 ? 2.631 3.125 3.332 1.00 0.00 15 GLU A N 13
ATOM 6524 C CA . GLU A 1 15 ? 2.548 1.671 3.424 1.00 0.00 15 GLU A CA 13
ATOM 6525 C C . GLU A 1 15 ? 1.459 1.267 4.413 1.00 0.00 15 GLU A C 13
ATOM 6526 O O . GLU A 1 15 ? 1.341 1.858 5.487 1.00 0.00 15 GLU A O 13
ATOM 6538 N N . ARG A 1 16 ? 0.666 0.262 4.054 1.00 0.00 16 ARG A N 13
ATOM 6539 C CA . ARG A 1 16 ? -0.410 -0.194 4.926 1.00 0.00 16 ARG A CA 13
ATOM 6540 C C . ARG A 1 16 ? -0.890 -1.594 4.548 1.00 0.00 16 ARG A C 13
ATOM 6541 O O . ARG A 1 16 ? -0.813 -2.003 3.386 1.00 0.00 16 ARG A O 13
ATOM 6562 N N . VAL A 1 17 ? -1.385 -2.321 5.544 1.00 0.00 17 VAL A N 13
ATOM 6563 C CA . VAL A 1 17 ? -1.890 -3.670 5.329 1.00 0.00 17 VAL A CA 13
ATOM 6564 C C . VAL A 1 17 ? -3.300 -3.810 5.896 1.00 0.00 17 VAL A C 13
ATOM 6565 O O . VAL A 1 17 ? -3.621 -4.789 6.572 1.00 0.00 17 VAL A O 13
ATOM 6578 N N . ARG A 1 18 ? -4.140 -2.818 5.617 1.00 0.00 18 ARG A N 13
ATOM 6579 C CA . ARG A 1 18 ? -5.519 -2.827 6.092 1.00 0.00 18 ARG A CA 13
ATOM 6580 C C . ARG A 1 18 ? -6.410 -3.563 5.102 1.00 0.00 18 ARG A C 13
ATOM 6581 O O . ARG A 1 18 ? -7.424 -4.153 5.476 1.00 0.00 18 ARG A O 13
ATOM 6602 N N . GLY A 1 19 ? -6.018 -3.521 3.834 1.00 0.00 19 GLY A N 13
ATOM 6603 C CA . GLY A 1 19 ? -6.772 -4.191 2.794 1.00 0.00 19 GLY A CA 13
ATOM 6604 C C . GLY A 1 19 ? -5.869 -4.913 1.817 1.00 0.00 19 GLY A C 13
ATOM 6605 O O . GLY A 1 19 ? -5.705 -4.477 0.679 1.00 0.00 19 GLY A O 13
ATOM 6609 N N . THR A 1 20 ? -5.281 -6.018 2.268 1.00 0.00 20 THR A N 13
ATOM 6610 C CA . THR A 1 20 ? -4.378 -6.807 1.436 1.00 0.00 20 THR A CA 13
ATOM 6611 C C . THR A 1 20 ? -4.953 -7.026 0.039 1.00 0.00 20 THR A C 13
ATOM 6612 O O . THR A 1 20 ? -6.124 -7.370 -0.117 1.00 0.00 20 THR A O 13
ATOM 6623 N N . CYS A 1 21 ? -4.115 -6.821 -0.972 1.00 0.00 21 CYS A N 13
ATOM 6624 C CA . CYS A 1 21 ? -4.530 -6.983 -2.360 1.00 0.00 21 CYS A CA 13
ATOM 6625 C C . CYS A 1 21 ? -4.096 -8.342 -2.908 1.00 0.00 21 CYS A C 13
ATOM 6626 O O . CYS A 1 21 ? -4.079 -8.555 -4.121 1.00 0.00 21 CYS A O 13
ATOM 6633 N N . GLY A 1 22 ? -3.749 -9.258 -2.008 1.00 0.00 22 GLY A N 13
ATOM 6634 C CA . GLY A 1 22 ? -3.322 -10.583 -2.427 1.00 0.00 22 GLY A CA 13
ATOM 6635 C C . GLY A 1 22 ? -2.723 -11.390 -1.290 1.00 0.00 22 GLY A C 13
ATOM 6636 O O . GLY A 1 22 ? -3.109 -11.226 -0.133 1.00 0.00 22 GLY A O 13
ATOM 6640 N N . ILE A 1 23 ? -1.781 -12.268 -1.623 1.00 0.00 23 ILE A N 13
ATOM 6641 C CA . ILE A 1 23 ? -1.127 -13.105 -0.623 1.00 0.00 23 ILE A CA 13
ATOM 6642 C C . ILE A 1 23 ? 0.121 -12.424 -0.072 1.00 0.00 23 ILE A C 13
ATOM 6643 O O . ILE A 1 23 ? 0.162 -12.026 1.093 1.00 0.00 23 ILE A O 13
ATOM 6659 N N . ARG A 1 24 ? 1.140 -12.294 -0.917 1.00 0.00 24 ARG A N 13
ATOM 6660 C CA . ARG A 1 24 ? 2.391 -11.661 -0.517 1.00 0.00 24 ARG A CA 13
ATOM 6661 C C . ARG A 1 24 ? 2.379 -10.173 -0.855 1.00 0.00 24 ARG A C 13
ATOM 6662 O O . ARG A 1 24 ? 3.362 -9.468 -0.629 1.00 0.00 24 ARG A O 13
ATOM 6683 N N . PHE A 1 25 ? 1.257 -9.705 -1.395 1.00 0.00 25 PHE A N 13
ATOM 6684 C CA . PHE A 1 25 ? 1.113 -8.302 -1.765 1.00 0.00 25 PHE A CA 13
ATOM 6685 C C . PHE A 1 25 ? 0.634 -7.472 -0.577 1.00 0.00 25 PHE A C 13
ATOM 6686 O O . PHE A 1 25 ? 0.396 -8.004 0.507 1.00 0.00 25 PHE A O 13
ATOM 6703 N N . LEU A 1 26 ? 0.495 -6.168 -0.793 1.00 0.00 26 LEU A N 13
ATOM 6704 C CA . LEU A 1 26 ? 0.044 -5.261 0.257 1.00 0.00 26 LEU A CA 13
ATOM 6705 C C . LEU A 1 26 ? -0.630 -4.034 -0.341 1.00 0.00 26 LEU A C 13
ATOM 6706 O O . LEU A 1 26 ? -0.634 -3.847 -1.559 1.00 0.00 26 LEU A O 13
ATOM 6722 N N . TYR A 1 27 ? -1.191 -3.195 0.525 1.00 0.00 27 TYR A N 13
ATOM 6723 C CA . TYR A 1 27 ? -1.887 -1.999 0.078 1.00 0.00 27 TYR A CA 13
ATOM 6724 C C . TYR A 1 27 ? -1.028 -0.753 0.261 1.00 0.00 27 TYR A C 13
ATOM 6725 O O . TYR A 1 27 ? -0.573 -0.452 1.365 1.00 0.00 27 TYR A O 13
ATOM 6743 N N . CYS A 1 28 ? -0.819 -0.030 -0.834 1.00 0.00 28 CYS A N 13
ATOM 6744 C CA . CYS A 1 28 ? -0.009 1.181 -0.814 1.00 0.00 28 CYS A CA 13
ATOM 6745 C C . CYS A 1 28 ? -0.830 2.388 -1.251 1.00 0.00 28 CYS A C 13
ATOM 6746 O O . CYS A 1 28 ? -1.105 2.566 -2.437 1.00 0.00 28 CYS A O 13
ATOM 6753 N N . CYS A 1 29 ? -1.213 3.219 -0.288 1.00 0.00 29 CYS A N 13
ATOM 6754 C CA . CYS A 1 29 ? -2.009 4.405 -0.578 1.00 0.00 29 CYS A CA 13
ATOM 6755 C C . CYS A 1 29 ? -1.140 5.663 -0.580 1.00 0.00 29 CYS A C 13
ATOM 6756 O O . CYS A 1 29 ? -0.134 5.729 0.126 1.00 0.00 29 CYS A O 13
ATOM 6763 N N . PRO A 1 30 ? -1.519 6.681 -1.379 1.00 0.00 30 PRO A N 13
ATOM 6764 C CA . PRO A 1 30 ? -0.769 7.940 -1.465 1.00 0.00 30 PRO A CA 13
ATOM 6765 C C . PRO A 1 30 ? -0.612 8.618 -0.107 1.00 0.00 30 PRO A C 13
ATOM 6766 O O . PRO A 1 30 ? -1.083 8.111 0.911 1.00 0.00 30 PRO A O 13
ATOM 6777 N N . ARG A 1 31 ? 0.054 9.769 -0.100 1.00 0.00 31 ARG A N 13
ATOM 6778 C CA . ARG A 1 31 ? 0.273 10.521 1.130 1.00 0.00 31 ARG A CA 13
ATOM 6779 C C . ARG A 1 31 ? -1.051 11.002 1.715 1.00 0.00 31 ARG A C 13
ATOM 6780 O O . ARG A 1 31 ? -1.531 12.086 1.383 1.00 0.00 31 ARG A O 13
ATOM 6801 N N . ARG A 1 32 ? -1.636 10.188 2.588 1.00 0.00 32 ARG A N 13
ATOM 6802 C CA . ARG A 1 32 ? -2.906 10.527 3.218 1.00 0.00 32 ARG A CA 13
ATOM 6803 C C . ARG A 1 32 ? -2.688 11.124 4.605 1.00 0.00 32 ARG A C 13
ATOM 6804 O O . ARG A 1 32 ? -2.590 10.346 5.576 1.00 0.00 32 ARG A O 13
ATOM 6826 N N . GLY A 1 1 ? -8.644 13.409 -4.832 1.00 0.00 1 GLY A N 14
ATOM 6827 C CA . GLY A 1 1 ? -8.481 12.199 -5.684 1.00 0.00 1 GLY A CA 14
ATOM 6828 C C . GLY A 1 1 ? -7.536 11.183 -5.072 1.00 0.00 1 GLY A C 14
ATOM 6829 O O . GLY A 1 1 ? -6.470 10.906 -5.622 1.00 0.00 1 GLY A O 14
ATOM 6835 N N . LEU A 1 2 ? -7.930 10.626 -3.930 1.00 0.00 2 LEU A N 14
ATOM 6836 C CA . LEU A 1 2 ? -7.113 9.636 -3.240 1.00 0.00 2 LEU A CA 14
ATOM 6837 C C . LEU A 1 2 ? -7.723 8.244 -3.369 1.00 0.00 2 LEU A C 14
ATOM 6838 O O . LEU A 1 2 ? -8.934 8.072 -3.228 1.00 0.00 2 LEU A O 14
ATOM 6854 N N . LEU A 1 3 ? -6.878 7.253 -3.638 1.00 0.00 3 LEU A N 14
ATOM 6855 C CA . LEU A 1 3 ? -7.334 5.875 -3.784 1.00 0.00 3 LEU A CA 14
ATOM 6856 C C . LEU A 1 3 ? -6.197 4.897 -3.503 1.00 0.00 3 LEU A C 14
ATOM 6857 O O . LEU A 1 3 ? -5.058 5.120 -3.910 1.00 0.00 3 LEU A O 14
ATOM 6873 N N . CYS A 1 4 ? -6.515 3.812 -2.804 1.00 0.00 4 CYS A N 14
ATOM 6874 C CA . CYS A 1 4 ? -5.522 2.798 -2.467 1.00 0.00 4 CYS A CA 14
ATOM 6875 C C . CYS A 1 4 ? -5.249 1.891 -3.664 1.00 0.00 4 CYS A C 14
ATOM 6876 O O . CYS A 1 4 ? -6.157 1.575 -4.433 1.00 0.00 4 CYS A O 14
ATOM 6883 N N . TYR A 1 5 ? -3.995 1.474 -3.818 1.00 0.00 5 TYR A N 14
ATOM 6884 C CA . TYR A 1 5 ? -3.608 0.608 -4.927 1.00 0.00 5 TYR A CA 14
ATOM 6885 C C . TYR A 1 5 ? -2.840 -0.616 -4.434 1.00 0.00 5 TYR A C 14
ATOM 6886 O O . TYR A 1 5 ? -2.169 -0.568 -3.404 1.00 0.00 5 TYR A O 14
ATOM 6904 N N . CYS A 1 6 ? -2.946 -1.710 -5.185 1.00 0.00 6 CYS A N 14
ATOM 6905 C CA . CYS A 1 6 ? -2.261 -2.952 -4.839 1.00 0.00 6 CYS A CA 14
ATOM 6906 C C . CYS A 1 6 ? -0.775 -2.860 -5.168 1.00 0.00 6 CYS A C 14
ATOM 6907 O O . CYS A 1 6 ? -0.399 -2.490 -6.281 1.00 0.00 6 CYS A O 14
ATOM 6914 N N . ARG A 1 7 ? 0.068 -3.205 -4.198 1.00 0.00 7 ARG A N 14
ATOM 6915 C CA . ARG A 1 7 ? 1.514 -3.153 -4.390 1.00 0.00 7 ARG A CA 14
ATOM 6916 C C . ARG A 1 7 ? 2.181 -4.448 -3.936 1.00 0.00 7 ARG A C 14
ATOM 6917 O O . ARG A 1 7 ? 1.511 -5.391 -3.515 1.00 0.00 7 ARG A O 14
ATOM 6938 N N . LYS A 1 8 ? 3.507 -4.481 -4.024 1.00 0.00 8 LYS A N 14
ATOM 6939 C CA . LYS A 1 8 ? 4.280 -5.653 -3.626 1.00 0.00 8 LYS A CA 14
ATOM 6940 C C . LYS A 1 8 ? 4.747 -5.529 -2.182 1.00 0.00 8 LYS A C 14
ATOM 6941 O O . LYS A 1 8 ? 4.246 -4.697 -1.424 1.00 0.00 8 LYS A O 14
ATOM 6960 N N . GLY A 1 9 ? 5.699 -6.378 -1.814 1.00 0.00 9 GLY A N 14
ATOM 6961 C CA . GLY A 1 9 ? 6.246 -6.378 -0.467 1.00 0.00 9 GLY A CA 14
ATOM 6962 C C . GLY A 1 9 ? 6.456 -4.986 0.101 1.00 0.00 9 GLY A C 14
ATOM 6963 O O . GLY A 1 9 ? 6.285 -4.770 1.301 1.00 0.00 9 GLY A O 14
ATOM 6967 N N . HIS A 1 10 ? 6.825 -4.037 -0.755 1.00 0.00 10 HIS A N 14
ATOM 6968 C CA . HIS A 1 10 ? 7.055 -2.665 -0.316 1.00 0.00 10 HIS A CA 14
ATOM 6969 C C . HIS A 1 10 ? 6.538 -1.658 -1.338 1.00 0.00 10 HIS A C 14
ATOM 6970 O O . HIS A 1 10 ? 6.851 -1.745 -2.526 1.00 0.00 10 HIS A O 14
ATOM 6985 N N . CYS A 1 11 ? 5.742 -0.701 -0.867 1.00 0.00 11 CYS A N 14
ATOM 6986 C CA . CYS A 1 11 ? 5.189 0.331 -1.735 1.00 0.00 11 CYS A CA 14
ATOM 6987 C C . CYS A 1 11 ? 6.170 1.493 -1.865 1.00 0.00 11 CYS A C 14
ATOM 6988 O O . CYS A 1 11 ? 7.179 1.545 -1.162 1.00 0.00 11 CYS A O 14
ATOM 6995 N N . LYS A 1 12 ? 5.870 2.419 -2.765 1.00 0.00 12 LYS A N 14
ATOM 6996 C CA . LYS A 1 12 ? 6.726 3.579 -2.983 1.00 0.00 12 LYS A CA 14
ATOM 6997 C C . LYS A 1 12 ? 6.550 4.599 -1.867 1.00 0.00 12 LYS A C 14
ATOM 6998 O O . LYS A 1 12 ? 7.452 5.391 -1.591 1.00 0.00 12 LYS A O 14
ATOM 7017 N N . ARG A 1 13 ? 5.388 4.568 -1.225 1.00 0.00 13 ARG A N 14
ATOM 7018 C CA . ARG A 1 13 ? 5.095 5.489 -0.134 1.00 0.00 13 ARG A CA 14
ATOM 7019 C C . ARG A 1 13 ? 3.743 5.172 0.501 1.00 0.00 13 ARG A C 14
ATOM 7020 O O . ARG A 1 13 ? 2.739 5.025 -0.195 1.00 0.00 13 ARG A O 14
ATOM 7041 N N . GLY A 1 14 ? 3.730 5.064 1.826 1.00 0.00 14 GLY A N 14
ATOM 7042 C CA . GLY A 1 14 ? 2.499 4.764 2.535 1.00 0.00 14 GLY A CA 14
ATOM 7043 C C . GLY A 1 14 ? 2.118 3.299 2.446 1.00 0.00 14 GLY A C 14
ATOM 7044 O O . GLY A 1 14 ? 1.148 2.943 1.776 1.00 0.00 14 GLY A O 14
ATOM 7048 N N . GLU A 1 15 ? 2.880 2.447 3.126 1.00 0.00 15 GLU A N 14
ATOM 7049 C CA . GLU A 1 15 ? 2.618 1.013 3.120 1.00 0.00 15 GLU A CA 14
ATOM 7050 C C . GLU A 1 15 ? 1.682 0.636 4.265 1.00 0.00 15 GLU A C 14
ATOM 7051 O O . GLU A 1 15 ? 1.928 0.985 5.420 1.00 0.00 15 GLU A O 14
ATOM 7063 N N . ARG A 1 16 ? 0.609 -0.080 3.939 1.00 0.00 16 ARG A N 14
ATOM 7064 C CA . ARG A 1 16 ? -0.364 -0.496 4.945 1.00 0.00 16 ARG A CA 14
ATOM 7065 C C . ARG A 1 16 ? -0.765 -1.956 4.752 1.00 0.00 16 ARG A C 14
ATOM 7066 O O . ARG A 1 16 ? -0.555 -2.534 3.684 1.00 0.00 16 ARG A O 14
ATOM 7087 N N . VAL A 1 17 ? -1.344 -2.547 5.795 1.00 0.00 17 VAL A N 14
ATOM 7088 C CA . VAL A 1 17 ? -1.768 -3.942 5.742 1.00 0.00 17 VAL A CA 14
ATOM 7089 C C . VAL A 1 17 ? -3.191 -4.112 6.273 1.00 0.00 17 VAL A C 14
ATOM 7090 O O . VAL A 1 17 ? -3.448 -4.957 7.132 1.00 0.00 17 VAL A O 14
ATOM 7103 N N . ARG A 1 18 ? -4.113 -3.303 5.762 1.00 0.00 18 ARG A N 14
ATOM 7104 C CA . ARG A 1 18 ? -5.509 -3.380 6.180 1.00 0.00 18 ARG A CA 14
ATOM 7105 C C . ARG A 1 18 ? -6.265 -4.386 5.317 1.00 0.00 18 ARG A C 14
ATOM 7106 O O . ARG A 1 18 ? -7.234 -5.001 5.761 1.00 0.00 18 ARG A O 14
ATOM 7127 N N . GLY A 1 19 ? -5.805 -4.544 4.080 1.00 0.00 19 GLY A N 14
ATOM 7128 C CA . GLY A 1 19 ? -6.429 -5.476 3.161 1.00 0.00 19 GLY A CA 14
ATOM 7129 C C . GLY A 1 19 ? -5.426 -6.065 2.190 1.00 0.00 19 GLY A C 14
ATOM 7130 O O . GLY A 1 19 ? -5.274 -5.573 1.073 1.00 0.00 19 GLY A O 14
ATOM 7134 N N . THR A 1 20 ? -4.739 -7.122 2.621 1.00 0.00 20 THR A N 14
ATOM 7135 C CA . THR A 1 20 ? -3.733 -7.778 1.792 1.00 0.00 20 THR A CA 14
ATOM 7136 C C . THR A 1 20 ? -4.240 -8.006 0.371 1.00 0.00 20 THR A C 14
ATOM 7137 O O . THR A 1 20 ? -5.375 -8.431 0.165 1.00 0.00 20 THR A O 14
ATOM 7148 N N . CYS A 1 21 ? -3.382 -7.718 -0.603 1.00 0.00 21 CYS A N 14
ATOM 7149 C CA . CYS A 1 21 ? -3.731 -7.877 -2.010 1.00 0.00 21 CYS A CA 14
ATOM 7150 C C . CYS A 1 21 ? -3.515 -9.315 -2.476 1.00 0.00 21 CYS A C 14
ATOM 7151 O O . CYS A 1 21 ? -4.119 -9.756 -3.453 1.00 0.00 21 CYS A O 14
ATOM 7158 N N . GLY A 1 22 ? -2.649 -10.041 -1.773 1.00 0.00 22 GLY A N 14
ATOM 7159 C CA . GLY A 1 22 ? -2.373 -11.421 -2.137 1.00 0.00 22 GLY A CA 14
ATOM 7160 C C . GLY A 1 22 ? -1.451 -12.115 -1.151 1.00 0.00 22 GLY A C 14
ATOM 7161 O O . GLY A 1 22 ? -1.665 -12.048 0.060 1.00 0.00 22 GLY A O 14
ATOM 7165 N N . ILE A 1 23 ? -0.424 -12.782 -1.672 1.00 0.00 23 ILE A N 14
ATOM 7166 C CA . ILE A 1 23 ? 0.535 -13.495 -0.831 1.00 0.00 23 ILE A CA 14
ATOM 7167 C C . ILE A 1 23 ? 1.593 -12.541 -0.286 1.00 0.00 23 ILE A C 14
ATOM 7168 O O . ILE A 1 23 ? 1.566 -12.176 0.889 1.00 0.00 23 ILE A O 14
ATOM 7184 N N . ARG A 1 24 ? 2.524 -12.142 -1.147 1.00 0.00 24 ARG A N 14
ATOM 7185 C CA . ARG A 1 24 ? 3.588 -11.228 -0.750 1.00 0.00 24 ARG A CA 14
ATOM 7186 C C . ARG A 1 24 ? 3.220 -9.792 -1.101 1.00 0.00 24 ARG A C 14
ATOM 7187 O O . ARG A 1 24 ? 4.054 -8.888 -1.026 1.00 0.00 24 ARG A O 14
ATOM 7208 N N . PHE A 1 25 ? 1.963 -9.591 -1.482 1.00 0.00 25 PHE A N 14
ATOM 7209 C CA . PHE A 1 25 ? 1.473 -8.268 -1.842 1.00 0.00 25 PHE A CA 14
ATOM 7210 C C . PHE A 1 25 ? 0.748 -7.623 -0.668 1.00 0.00 25 PHE A C 14
ATOM 7211 O O . PHE A 1 25 ? 0.125 -8.309 0.143 1.00 0.00 25 PHE A O 14
ATOM 7228 N N . LEU A 1 26 ? 0.836 -6.301 -0.581 1.00 0.00 26 LEU A N 14
ATOM 7229 C CA . LEU A 1 26 ? 0.187 -5.559 0.494 1.00 0.00 26 LEU A CA 14
ATOM 7230 C C . LEU A 1 26 ? -0.715 -4.478 -0.074 1.00 0.00 26 LEU A C 14
ATOM 7231 O O . LEU A 1 26 ? -0.909 -4.392 -1.288 1.00 0.00 26 LEU A O 14
ATOM 7247 N N . TYR A 1 27 ? -1.264 -3.651 0.807 1.00 0.00 27 TYR A N 14
ATOM 7248 C CA . TYR A 1 27 ? -2.151 -2.582 0.382 1.00 0.00 27 TYR A CA 14
ATOM 7249 C C . TYR A 1 27 ? -1.535 -1.217 0.647 1.00 0.00 27 TYR A C 14
ATOM 7250 O O . TYR A 1 27 ? -1.232 -0.866 1.788 1.00 0.00 27 TYR A O 14
ATOM 7268 N N . CYS A 1 28 ? -1.359 -0.452 -0.421 1.00 0.00 28 CYS A N 14
ATOM 7269 C CA . CYS A 1 28 ? -0.772 0.878 -0.328 1.00 0.00 28 CYS A CA 14
ATOM 7270 C C . CYS A 1 28 ? -1.847 1.946 -0.481 1.00 0.00 28 CYS A C 14
ATOM 7271 O O . CYS A 1 28 ? -2.823 1.753 -1.207 1.00 0.00 28 CYS A O 14
ATOM 7278 N N . CYS A 1 29 ? -1.671 3.070 0.206 1.00 0.00 29 CYS A N 14
ATOM 7279 C CA . CYS A 1 29 ? -2.641 4.157 0.139 1.00 0.00 29 CYS A CA 14
ATOM 7280 C C . CYS A 1 29 ? -2.060 5.450 0.714 1.00 0.00 29 CYS A C 14
ATOM 7281 O O . CYS A 1 29 ? -1.715 5.507 1.894 1.00 0.00 29 CYS A O 14
ATOM 7288 N N . PRO A 1 30 ? -1.944 6.512 -0.112 1.00 0.00 30 PRO A N 14
ATOM 7289 C CA . PRO A 1 30 ? -1.402 7.800 0.334 1.00 0.00 30 PRO A CA 14
ATOM 7290 C C . PRO A 1 30 ? -2.350 8.530 1.281 1.00 0.00 30 PRO A C 14
ATOM 7291 O O . PRO A 1 30 ? -3.571 8.422 1.157 1.00 0.00 30 PRO A O 14
ATOM 7302 N N . ARG A 1 31 ? -1.780 9.272 2.226 1.00 0.00 31 ARG A N 14
ATOM 7303 C CA . ARG A 1 31 ? -2.573 10.020 3.197 1.00 0.00 31 ARG A CA 14
ATOM 7304 C C . ARG A 1 31 ? -2.553 11.514 2.880 1.00 0.00 31 ARG A C 14
ATOM 7305 O O . ARG A 1 31 ? -3.579 12.188 2.960 1.00 0.00 31 ARG A O 14
ATOM 7326 N N . ARG A 1 32 ? -1.377 12.021 2.522 1.00 0.00 32 ARG A N 14
ATOM 7327 C CA . ARG A 1 32 ? -1.221 13.433 2.191 1.00 0.00 32 ARG A CA 14
ATOM 7328 C C . ARG A 1 32 ? -1.130 13.632 0.682 1.00 0.00 32 ARG A C 14
ATOM 7329 O O . ARG A 1 32 ? -0.006 13.554 0.141 1.00 0.00 32 ARG A O 14
ATOM 7351 N N . GLY A 1 1 ? -9.936 10.039 -0.284 1.00 0.00 1 GLY A N 15
ATOM 7352 C CA . GLY A 1 1 ? -11.185 9.272 -0.552 1.00 0.00 1 GLY A CA 15
ATOM 7353 C C . GLY A 1 1 ? -10.910 7.829 -0.926 1.00 0.00 1 GLY A C 15
ATOM 7354 O O . GLY A 1 1 ? -11.020 6.931 -0.091 1.00 0.00 1 GLY A O 15
ATOM 7360 N N . LEU A 1 2 ? -10.553 7.606 -2.188 1.00 0.00 2 LEU A N 15
ATOM 7361 C CA . LEU A 1 2 ? -10.263 6.262 -2.674 1.00 0.00 2 LEU A CA 15
ATOM 7362 C C . LEU A 1 2 ? -9.243 6.305 -3.806 1.00 0.00 2 LEU A C 15
ATOM 7363 O O . LEU A 1 2 ? -9.604 6.392 -4.980 1.00 0.00 2 LEU A O 15
ATOM 7379 N N . LEU A 1 3 ? -7.965 6.244 -3.444 1.00 0.00 3 LEU A N 15
ATOM 7380 C CA . LEU A 1 3 ? -6.889 6.279 -4.426 1.00 0.00 3 LEU A CA 15
ATOM 7381 C C . LEU A 1 3 ? -5.690 5.461 -3.952 1.00 0.00 3 LEU A C 15
ATOM 7382 O O . LEU A 1 3 ? -4.543 5.891 -4.072 1.00 0.00 3 LEU A O 15
ATOM 7398 N N . CYS A 1 4 ? -5.967 4.277 -3.413 1.00 0.00 4 CYS A N 15
ATOM 7399 C CA . CYS A 1 4 ? -4.915 3.396 -2.922 1.00 0.00 4 CYS A CA 15
ATOM 7400 C C . CYS A 1 4 ? -4.358 2.543 -4.058 1.00 0.00 4 CYS A C 15
ATOM 7401 O O . CYS A 1 4 ? -5.084 2.172 -4.980 1.00 0.00 4 CYS A O 15
ATOM 7408 N N . TYR A 1 5 ? -3.066 2.234 -3.984 1.00 0.00 5 TYR A N 15
ATOM 7409 C CA . TYR A 1 5 ? -2.414 1.429 -5.013 1.00 0.00 5 TYR A CA 15
ATOM 7410 C C . TYR A 1 5 ? -1.931 0.096 -4.450 1.00 0.00 5 TYR A C 15
ATOM 7411 O O . TYR A 1 5 ? -1.532 0.005 -3.289 1.00 0.00 5 TYR A O 15
ATOM 7429 N N . CYS A 1 6 ? -1.977 -0.937 -5.287 1.00 0.00 6 CYS A N 15
ATOM 7430 C CA . CYS A 1 6 ? -1.543 -2.273 -4.892 1.00 0.00 6 CYS A CA 15
ATOM 7431 C C . CYS A 1 6 ? -0.070 -2.496 -5.227 1.00 0.00 6 CYS A C 15
ATOM 7432 O O . CYS A 1 6 ? 0.375 -2.196 -6.335 1.00 0.00 6 CYS A O 15
ATOM 7439 N N . ARG A 1 7 ? 0.680 -3.026 -4.263 1.00 0.00 7 ARG A N 15
ATOM 7440 C CA . ARG A 1 7 ? 2.103 -3.296 -4.457 1.00 0.00 7 ARG A CA 15
ATOM 7441 C C . ARG A 1 7 ? 2.540 -4.510 -3.641 1.00 0.00 7 ARG A C 15
ATOM 7442 O O . ARG A 1 7 ? 1.835 -4.940 -2.730 1.00 0.00 7 ARG A O 15
ATOM 7463 N N . LYS A 1 8 ? 3.706 -5.059 -3.976 1.00 0.00 8 LYS A N 15
ATOM 7464 C CA . LYS A 1 8 ? 4.234 -6.223 -3.270 1.00 0.00 8 LYS A CA 15
ATOM 7465 C C . LYS A 1 8 ? 5.606 -5.921 -2.674 1.00 0.00 8 LYS A C 15
ATOM 7466 O O . LYS A 1 8 ? 6.360 -5.108 -3.209 1.00 0.00 8 LYS A O 15
ATOM 7485 N N . GLY A 1 9 ? 5.924 -6.582 -1.564 1.00 0.00 9 GLY A N 15
ATOM 7486 C CA . GLY A 1 9 ? 7.206 -6.372 -0.917 1.00 0.00 9 GLY A CA 15
ATOM 7487 C C . GLY A 1 9 ? 7.191 -5.184 0.025 1.00 0.00 9 GLY A C 15
ATOM 7488 O O . GLY A 1 9 ? 6.982 -5.340 1.228 1.00 0.00 9 GLY A O 15
ATOM 7492 N N . HIS A 1 10 ? 7.415 -3.995 -0.526 1.00 0.00 10 HIS A N 15
ATOM 7493 C CA . HIS A 1 10 ? 7.425 -2.773 0.269 1.00 0.00 10 HIS A CA 15
ATOM 7494 C C . HIS A 1 10 ? 7.300 -1.542 -0.624 1.00 0.00 10 HIS A C 15
ATOM 7495 O O . HIS A 1 10 ? 8.048 -1.384 -1.589 1.00 0.00 10 HIS A O 15
ATOM 7510 N N . CYS A 1 11 ? 6.349 -0.675 -0.294 1.00 0.00 11 CYS A N 15
ATOM 7511 C CA . CYS A 1 11 ? 6.121 0.542 -1.065 1.00 0.00 11 CYS A CA 15
ATOM 7512 C C . CYS A 1 11 ? 7.149 1.614 -0.724 1.00 0.00 11 CYS A C 15
ATOM 7513 O O . CYS A 1 11 ? 7.927 1.467 0.219 1.00 0.00 11 CYS A O 15
ATOM 7520 N N . LYS A 1 12 ? 7.140 2.693 -1.500 1.00 0.00 12 LYS A N 15
ATOM 7521 C CA . LYS A 1 12 ? 8.063 3.800 -1.282 1.00 0.00 12 LYS A CA 15
ATOM 7522 C C . LYS A 1 12 ? 7.492 4.779 -0.268 1.00 0.00 12 LYS A C 15
ATOM 7523 O O . LYS A 1 12 ? 8.228 5.549 0.349 1.00 0.00 12 LYS A O 15
ATOM 7542 N N . ARG A 1 13 ? 6.175 4.739 -0.101 1.00 0.00 13 ARG A N 15
ATOM 7543 C CA . ARG A 1 13 ? 5.497 5.620 0.838 1.00 0.00 13 ARG A CA 15
ATOM 7544 C C . ARG A 1 13 ? 4.016 5.264 0.947 1.00 0.00 13 ARG A C 15
ATOM 7545 O O . ARG A 1 13 ? 3.324 5.122 -0.062 1.00 0.00 13 ARG A O 15
ATOM 7566 N N . GLY A 1 14 ? 3.539 5.112 2.179 1.00 0.00 14 GLY A N 15
ATOM 7567 C CA . GLY A 1 14 ? 2.145 4.773 2.397 1.00 0.00 14 GLY A CA 15
ATOM 7568 C C . GLY A 1 14 ? 1.931 3.286 2.608 1.00 0.00 14 GLY A C 15
ATOM 7569 O O . GLY A 1 14 ? 0.828 2.777 2.406 1.00 0.00 14 GLY A O 15
ATOM 7573 N N . GLU A 1 15 ? 2.991 2.587 3.011 1.00 0.00 15 GLU A N 15
ATOM 7574 C CA . GLU A 1 15 ? 2.916 1.149 3.254 1.00 0.00 15 GLU A CA 15
ATOM 7575 C C . GLU A 1 15 ? 1.864 0.831 4.312 1.00 0.00 15 GLU A C 15
ATOM 7576 O O . GLU A 1 15 ? 1.985 1.249 5.464 1.00 0.00 15 GLU A O 15
ATOM 7588 N N . ARG A 1 16 ? 0.832 0.089 3.917 1.00 0.00 16 ARG A N 15
ATOM 7589 C CA . ARG A 1 16 ? -0.240 -0.271 4.839 1.00 0.00 16 ARG A CA 15
ATOM 7590 C C . ARG A 1 16 ? -0.709 -1.709 4.623 1.00 0.00 16 ARG A C 15
ATOM 7591 O O . ARG A 1 16 ? -0.342 -2.363 3.643 1.00 0.00 16 ARG A O 15
ATOM 7612 N N . VAL A 1 17 ? -1.517 -2.195 5.559 1.00 0.00 17 VAL A N 15
ATOM 7613 C CA . VAL A 1 17 ? -2.057 -3.547 5.488 1.00 0.00 17 VAL A CA 15
ATOM 7614 C C . VAL A 1 17 ? -3.520 -3.553 5.927 1.00 0.00 17 VAL A C 15
ATOM 7615 O O . VAL A 1 17 ? -3.939 -4.387 6.730 1.00 0.00 17 VAL A O 15
ATOM 7628 N N . ARG A 1 18 ? -4.292 -2.609 5.393 1.00 0.00 18 ARG A N 15
ATOM 7629 C CA . ARG A 1 18 ? -5.708 -2.506 5.730 1.00 0.00 18 ARG A CA 15
ATOM 7630 C C . ARG A 1 18 ? -6.450 -3.714 5.186 1.00 0.00 18 ARG A C 15
ATOM 7631 O O . ARG A 1 18 ? -7.415 -4.193 5.781 1.00 0.00 18 ARG A O 15
ATOM 7652 N N . GLY A 1 19 ? -5.980 -4.195 4.046 1.00 0.00 19 GLY A N 15
ATOM 7653 C CA . GLY A 1 19 ? -6.570 -5.355 3.418 1.00 0.00 19 GLY A CA 15
ATOM 7654 C C . GLY A 1 19 ? -5.510 -6.248 2.815 1.00 0.00 19 GLY A C 15
ATOM 7655 O O . GLY A 1 19 ? -4.711 -6.845 3.538 1.00 0.00 19 GLY A O 15
ATOM 7659 N N . THR A 1 20 ? -5.494 -6.330 1.492 1.00 0.00 20 THR A N 15
ATOM 7660 C CA . THR A 1 20 ? -4.514 -7.144 0.789 1.00 0.00 20 THR A CA 15
ATOM 7661 C C . THR A 1 20 ? -4.727 -7.068 -0.719 1.00 0.00 20 THR A C 15
ATOM 7662 O O . THR A 1 20 ? -5.735 -6.537 -1.186 1.00 0.00 20 THR A O 15
ATOM 7673 N N . CYS A 1 21 ? -3.775 -7.602 -1.476 1.00 0.00 21 CYS A N 15
ATOM 7674 C CA . CYS A 1 21 ? -3.863 -7.591 -2.930 1.00 0.00 21 CYS A CA 15
ATOM 7675 C C . CYS A 1 21 ? -3.488 -8.954 -3.506 1.00 0.00 21 CYS A C 15
ATOM 7676 O O . CYS A 1 21 ? -3.369 -9.115 -4.722 1.00 0.00 21 CYS A O 15
ATOM 7683 N N . GLY A 1 22 ? -3.306 -9.932 -2.624 1.00 0.00 22 GLY A N 15
ATOM 7684 C CA . GLY A 1 22 ? -2.949 -11.269 -3.060 1.00 0.00 22 GLY A CA 15
ATOM 7685 C C . GLY A 1 22 ? -2.383 -12.113 -1.935 1.00 0.00 22 GLY A C 15
ATOM 7686 O O . GLY A 1 22 ? -2.769 -11.954 -0.776 1.00 0.00 22 GLY A O 15
ATOM 7690 N N . ILE A 1 23 ? -1.468 -13.013 -2.277 1.00 0.00 23 ILE A N 15
ATOM 7691 C CA . ILE A 1 23 ? -0.845 -13.885 -1.290 1.00 0.00 23 ILE A CA 15
ATOM 7692 C C . ILE A 1 23 ? 0.057 -13.089 -0.351 1.00 0.00 23 ILE A C 15
ATOM 7693 O O . ILE A 1 23 ? -0.265 -12.897 0.822 1.00 0.00 23 ILE A O 15
ATOM 7709 N N . ARG A 1 24 ? 1.187 -12.623 -0.877 1.00 0.00 24 ARG A N 15
ATOM 7710 C CA . ARG A 1 24 ? 2.133 -11.844 -0.088 1.00 0.00 24 ARG A CA 15
ATOM 7711 C C . ARG A 1 24 ? 2.185 -10.398 -0.574 1.00 0.00 24 ARG A C 15
ATOM 7712 O O . ARG A 1 24 ? 3.247 -9.774 -0.592 1.00 0.00 24 ARG A O 15
ATOM 7733 N N . PHE A 1 25 ? 1.028 -9.874 -0.967 1.00 0.00 25 PHE A N 15
ATOM 7734 C CA . PHE A 1 25 ? 0.932 -8.502 -1.452 1.00 0.00 25 PHE A CA 15
ATOM 7735 C C . PHE A 1 25 ? 0.452 -7.565 -0.348 1.00 0.00 25 PHE A C 15
ATOM 7736 O O . PHE A 1 25 ? -0.305 -7.968 0.535 1.00 0.00 25 PHE A O 15
ATOM 7753 N N . LEU A 1 26 ? 0.898 -6.314 -0.404 1.00 0.00 26 LEU A N 15
ATOM 7754 C CA . LEU A 1 26 ? 0.511 -5.319 0.589 1.00 0.00 26 LEU A CA 15
ATOM 7755 C C . LEU A 1 26 ? -0.319 -4.215 -0.051 1.00 0.00 26 LEU A C 15
ATOM 7756 O O . LEU A 1 26 ? -0.302 -4.038 -1.271 1.00 0.00 26 LEU A O 15
ATOM 7772 N N . TYR A 1 27 ? -1.039 -3.467 0.781 1.00 0.00 27 TYR A N 15
ATOM 7773 C CA . TYR A 1 27 ? -1.880 -2.389 0.291 1.00 0.00 27 TYR A CA 15
ATOM 7774 C C . TYR A 1 27 ? -1.354 -1.035 0.744 1.00 0.00 27 TYR A C 15
ATOM 7775 O O . TYR A 1 27 ? -1.185 -0.789 1.936 1.00 0.00 27 TYR A O 15
ATOM 7793 N N . CYS A 1 28 ? -1.106 -0.153 -0.215 1.00 0.00 28 CYS A N 15
ATOM 7794 C CA . CYS A 1 28 ? -0.584 1.169 0.090 1.00 0.00 28 CYS A CA 15
ATOM 7795 C C . CYS A 1 28 ? -1.523 2.260 -0.409 1.00 0.00 28 CYS A C 15
ATOM 7796 O O . CYS A 1 28 ? -2.271 2.060 -1.365 1.00 0.00 28 CYS A O 15
ATOM 7803 N N . CYS A 1 29 ? -1.482 3.412 0.251 1.00 0.00 29 CYS A N 15
ATOM 7804 C CA . CYS A 1 29 ? -2.332 4.536 -0.123 1.00 0.00 29 CYS A CA 15
ATOM 7805 C C . CYS A 1 29 ? -1.607 5.864 0.114 1.00 0.00 29 CYS A C 15
ATOM 7806 O O . CYS A 1 29 ? -1.218 6.168 1.241 1.00 0.00 29 CYS A O 15
ATOM 7813 N N . PRO A 1 30 ? -1.414 6.676 -0.947 1.00 0.00 30 PRO A N 15
ATOM 7814 C CA . PRO A 1 30 ? -0.727 7.969 -0.833 1.00 0.00 30 PRO A CA 15
ATOM 7815 C C . PRO A 1 30 ? -1.533 8.990 -0.036 1.00 0.00 30 PRO A C 15
ATOM 7816 O O . PRO A 1 30 ? -2.760 9.027 -0.116 1.00 0.00 30 PRO A O 15
ATOM 7827 N N . ARG A 1 31 ? -0.829 9.819 0.731 1.00 0.00 31 ARG A N 15
ATOM 7828 C CA . ARG A 1 31 ? -1.472 10.846 1.543 1.00 0.00 31 ARG A CA 15
ATOM 7829 C C . ARG A 1 31 ? -1.524 12.173 0.794 1.00 0.00 31 ARG A C 15
ATOM 7830 O O . ARG A 1 31 ? -2.556 12.845 0.774 1.00 0.00 31 ARG A O 15
ATOM 7851 N N . ARG A 1 32 ? -0.404 12.544 0.183 1.00 0.00 32 ARG A N 15
ATOM 7852 C CA . ARG A 1 32 ? -0.319 13.792 -0.569 1.00 0.00 32 ARG A CA 15
ATOM 7853 C C . ARG A 1 32 ? -0.918 13.628 -1.962 1.00 0.00 32 ARG A C 15
ATOM 7854 O O . ARG A 1 32 ? -0.178 13.211 -2.879 1.00 0.00 32 ARG A O 15
ATOM 7876 N N . GLY A 1 1 ? -6.815 10.754 -6.722 1.00 0.00 1 GLY A N 16
ATOM 7877 C CA . GLY A 1 1 ? -5.383 10.438 -6.459 1.00 0.00 1 GLY A CA 16
ATOM 7878 C C . GLY A 1 1 ? -5.160 9.870 -5.071 1.00 0.00 1 GLY A C 16
ATOM 7879 O O . GLY A 1 1 ? -4.112 9.287 -4.793 1.00 0.00 1 GLY A O 16
ATOM 7885 N N . LEU A 1 2 ? -6.147 10.042 -4.198 1.00 0.00 2 LEU A N 16
ATOM 7886 C CA . LEU A 1 2 ? -6.055 9.543 -2.830 1.00 0.00 2 LEU A CA 16
ATOM 7887 C C . LEU A 1 2 ? -6.552 8.103 -2.740 1.00 0.00 2 LEU A C 16
ATOM 7888 O O . LEU A 1 2 ? -6.801 7.588 -1.651 1.00 0.00 2 LEU A O 16
ATOM 7904 N N . LEU A 1 3 ? -6.692 7.459 -3.895 1.00 0.00 3 LEU A N 16
ATOM 7905 C CA . LEU A 1 3 ? -7.158 6.078 -3.949 1.00 0.00 3 LEU A CA 16
ATOM 7906 C C . LEU A 1 3 ? -6.047 5.116 -3.537 1.00 0.00 3 LEU A C 16
ATOM 7907 O O . LEU A 1 3 ? -4.871 5.358 -3.806 1.00 0.00 3 LEU A O 16
ATOM 7923 N N . CYS A 1 4 ? -6.431 4.026 -2.879 1.00 0.00 4 CYS A N 16
ATOM 7924 C CA . CYS A 1 4 ? -5.471 3.027 -2.428 1.00 0.00 4 CYS A CA 16
ATOM 7925 C C . CYS A 1 4 ? -5.157 2.040 -3.547 1.00 0.00 4 CYS A C 16
ATOM 7926 O O . CYS A 1 4 ? -6.036 1.682 -4.333 1.00 0.00 4 CYS A O 16
ATOM 7933 N N . TYR A 1 5 ? -3.904 1.602 -3.616 1.00 0.00 5 TYR A N 16
ATOM 7934 C CA . TYR A 1 5 ? -3.480 0.660 -4.645 1.00 0.00 5 TYR A CA 16
ATOM 7935 C C . TYR A 1 5 ? -2.727 -0.519 -4.038 1.00 0.00 5 TYR A C 16
ATOM 7936 O O . TYR A 1 5 ? -2.155 -0.416 -2.953 1.00 0.00 5 TYR A O 16
ATOM 7954 N N . CYS A 1 6 ? -2.734 -1.641 -4.752 1.00 0.00 6 CYS A N 16
ATOM 7955 C CA . CYS A 1 6 ? -2.052 -2.850 -4.303 1.00 0.00 6 CYS A CA 1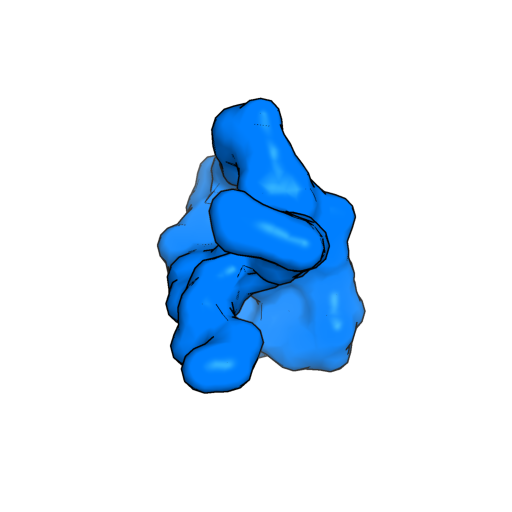6
ATOM 7956 C C . CYS A 1 6 ? -0.668 -2.953 -4.935 1.00 0.00 6 CYS A C 16
ATOM 7957 O O . CYS A 1 6 ? -0.492 -2.640 -6.112 1.00 0.00 6 CYS A O 16
ATOM 7964 N N . ARG A 1 7 ? 0.309 -3.397 -4.149 1.00 0.00 7 ARG A N 16
ATOM 7965 C CA . ARG A 1 7 ? 1.675 -3.542 -4.644 1.00 0.00 7 ARG A CA 16
ATOM 7966 C C . ARG A 1 7 ? 2.381 -4.712 -3.967 1.00 0.00 7 ARG A C 16
ATOM 7967 O O . ARG A 1 7 ? 1.783 -5.435 -3.170 1.00 0.00 7 ARG A O 16
ATOM 7988 N N . LYS A 1 8 ? 3.657 -4.891 -4.296 1.00 0.00 8 LYS A N 16
ATOM 7989 C CA . LYS A 1 8 ? 4.451 -5.971 -3.725 1.00 0.00 8 LYS A CA 16
ATOM 7990 C C . LYS A 1 8 ? 5.714 -5.427 -3.063 1.00 0.00 8 LYS A C 16
ATOM 7991 O O . LYS A 1 8 ? 6.395 -4.566 -3.619 1.00 0.00 8 LYS A O 16
ATOM 8010 N N . GLY A 1 9 ? 6.019 -5.939 -1.875 1.00 0.00 9 GLY A N 16
ATOM 8011 C CA . GLY A 1 9 ? 7.201 -5.499 -1.157 1.00 0.00 9 GLY A CA 16
ATOM 8012 C C . GLY A 1 9 ? 7.096 -4.064 -0.676 1.00 0.00 9 GLY A C 16
ATOM 8013 O O . GLY A 1 9 ? 6.562 -3.802 0.402 1.00 0.00 9 GLY A O 16
ATOM 8017 N N . HIS A 1 10 ? 7.608 -3.136 -1.477 1.00 0.00 10 HIS A N 16
ATOM 8018 C CA . HIS A 1 10 ? 7.577 -1.720 -1.127 1.00 0.00 10 HIS A CA 16
ATOM 8019 C C . HIS A 1 10 ? 6.517 -0.984 -1.942 1.00 0.00 10 HIS A C 16
ATOM 8020 O O . HIS A 1 10 ? 5.944 -1.542 -2.878 1.00 0.00 10 HIS A O 16
ATOM 8035 N N . CYS A 1 11 ? 6.261 0.269 -1.580 1.00 0.00 11 CYS A N 16
ATOM 8036 C CA . CYS A 1 11 ? 5.267 1.078 -2.277 1.00 0.00 11 CYS A CA 16
ATOM 8037 C C . CYS A 1 11 ? 5.736 2.522 -2.419 1.00 0.00 11 CYS A C 16
ATOM 8038 O O . CYS A 1 11 ? 6.882 2.844 -2.105 1.00 0.00 11 CYS A O 16
ATOM 8045 N N . LYS A 1 12 ? 4.846 3.388 -2.892 1.00 0.00 12 LYS A N 16
ATOM 8046 C CA . LYS A 1 12 ? 5.178 4.796 -3.072 1.00 0.00 12 LYS A CA 16
ATOM 8047 C C . LYS A 1 12 ? 4.908 5.591 -1.805 1.00 0.00 12 LYS A C 16
ATOM 8048 O O . LYS A 1 12 ? 5.784 6.307 -1.317 1.00 0.00 12 LYS A O 16
ATOM 8067 N N . ARG A 1 13 ? 3.704 5.460 -1.267 1.00 0.00 13 ARG A N 16
ATOM 8068 C CA . ARG A 1 13 ? 3.334 6.183 -0.060 1.00 0.00 13 ARG A CA 16
ATOM 8069 C C . ARG A 1 13 ? 2.355 5.376 0.784 1.00 0.00 13 ARG A C 16
ATOM 8070 O O . ARG A 1 13 ? 1.481 4.690 0.254 1.00 0.00 13 ARG A O 16
ATOM 8091 N N . GLY A 1 14 ? 2.508 5.467 2.103 1.00 0.00 14 GLY A N 16
ATOM 8092 C CA . GLY A 1 14 ? 1.630 4.749 3.010 1.00 0.00 14 GLY A CA 16
ATOM 8093 C C . GLY A 1 14 ? 1.594 3.259 2.737 1.00 0.00 14 GLY A C 16
ATOM 8094 O O . GLY A 1 14 ? 0.699 2.771 2.048 1.00 0.00 14 GLY A O 16
ATOM 8098 N N . GLU A 1 15 ? 2.569 2.535 3.277 1.00 0.00 15 GLU A N 16
ATOM 8099 C CA . GLU A 1 15 ? 2.644 1.091 3.090 1.00 0.00 15 GLU A CA 16
ATOM 8100 C C . GLU A 1 15 ? 2.082 0.366 4.308 1.00 0.00 15 GLU A C 16
ATOM 8101 O O . GLU A 1 15 ? 2.683 0.387 5.382 1.00 0.00 15 GLU A O 16
ATOM 8113 N N . ARG A 1 16 ? 0.927 -0.277 4.139 1.00 0.00 16 ARG A N 16
ATOM 8114 C CA . ARG A 1 16 ? 0.295 -0.993 5.243 1.00 0.00 16 ARG A CA 16
ATOM 8115 C C . ARG A 1 16 ? -0.385 -2.279 4.776 1.00 0.00 16 ARG A C 16
ATOM 8116 O O . ARG A 1 16 ? -0.231 -2.711 3.629 1.00 0.00 16 ARG A O 16
ATOM 8137 N N . VAL A 1 17 ? -1.128 -2.894 5.689 1.00 0.00 17 VAL A N 16
ATOM 8138 C CA . VAL A 1 17 ? -1.840 -4.129 5.394 1.00 0.00 17 VAL A CA 16
ATOM 8139 C C . VAL A 1 17 ? -3.245 -4.095 5.993 1.00 0.00 17 VAL A C 16
ATOM 8140 O O . VAL A 1 17 ? -3.640 -4.999 6.731 1.00 0.00 17 VAL A O 16
ATOM 8153 N N . ARG A 1 18 ? -3.997 -3.040 5.681 1.00 0.00 18 ARG A N 16
ATOM 8154 C CA . ARG A 1 18 ? -5.359 -2.906 6.186 1.00 0.00 18 ARG A CA 16
ATOM 8155 C C . ARG A 1 18 ? -6.190 -4.078 5.694 1.00 0.00 18 ARG A C 16
ATOM 8156 O O . ARG A 1 18 ? -6.848 -4.767 6.472 1.00 0.00 18 ARG A O 16
ATOM 8177 N N . GLY A 1 19 ? -6.144 -4.290 4.385 1.00 0.00 19 GLY A N 16
ATOM 8178 C CA . GLY A 1 19 ? -6.854 -5.394 3.780 1.00 0.00 19 GLY A CA 16
ATOM 8179 C C . GLY A 1 19 ? -5.880 -6.428 3.261 1.00 0.00 19 GLY A C 16
ATOM 8180 O O . GLY A 1 19 ? -5.168 -7.060 4.041 1.00 0.00 19 GLY A O 16
ATOM 8184 N N . THR A 1 20 ? -5.841 -6.596 1.943 1.00 0.00 20 THR A N 16
ATOM 8185 C CA . THR A 1 20 ? -4.927 -7.546 1.321 1.00 0.00 20 THR A CA 16
ATOM 8186 C C . THR A 1 20 ? -5.099 -7.564 -0.192 1.00 0.00 20 THR A C 16
ATOM 8187 O O . THR A 1 20 ? -6.141 -7.168 -0.714 1.00 0.00 20 THR A O 16
ATOM 8198 N N . CYS A 1 21 ? -4.068 -8.026 -0.890 1.00 0.00 21 CYS A N 16
ATOM 8199 C CA . CYS A 1 21 ? -4.102 -8.092 -2.344 1.00 0.00 21 CYS A CA 16
ATOM 8200 C C . CYS A 1 21 ? -3.742 -9.491 -2.837 1.00 0.00 21 CYS A C 16
ATOM 8201 O O . CYS A 1 21 ? -4.168 -9.909 -3.914 1.00 0.00 21 CYS A O 16
ATOM 8208 N N . GLY A 1 22 ? -2.955 -10.209 -2.041 1.00 0.00 22 GLY A N 16
ATOM 8209 C CA . GLY A 1 22 ? -2.550 -11.554 -2.410 1.00 0.00 22 GLY A CA 16
ATOM 8210 C C . GLY A 1 22 ? -1.876 -12.290 -1.267 1.00 0.00 22 GLY A C 16
ATOM 8211 O O . GLY A 1 22 ? -2.311 -12.194 -0.119 1.00 0.00 22 GLY A O 16
ATOM 8215 N N . ILE A 1 23 ? -0.816 -13.027 -1.582 1.00 0.00 23 ILE A N 16
ATOM 8216 C CA . ILE A 1 23 ? -0.080 -13.780 -0.571 1.00 0.00 23 ILE A CA 16
ATOM 8217 C C . ILE A 1 23 ? 1.072 -12.954 -0.011 1.00 0.00 23 ILE A C 16
ATOM 8218 O O . ILE A 1 23 ? 1.104 -12.641 1.181 1.00 0.00 23 ILE A O 16
ATOM 8234 N N . ARG A 1 24 ? 2.015 -12.604 -0.879 1.00 0.00 24 ARG A N 16
ATOM 8235 C CA . ARG A 1 24 ? 3.173 -11.814 -0.475 1.00 0.00 24 ARG A CA 16
ATOM 8236 C C . ARG A 1 24 ? 2.980 -10.346 -0.844 1.00 0.00 24 ARG A C 16
ATOM 8237 O O . ARG A 1 24 ? 3.942 -9.583 -0.920 1.00 0.00 24 ARG A O 16
ATOM 8258 N N . PHE A 1 25 ? 1.729 -9.959 -1.070 1.00 0.00 25 PHE A N 16
ATOM 8259 C CA . PHE A 1 25 ? 1.406 -8.585 -1.431 1.00 0.00 25 PHE A CA 16
ATOM 8260 C C . PHE A 1 25 ? 0.921 -7.805 -0.213 1.00 0.00 25 PHE A C 16
ATOM 8261 O O . PHE A 1 25 ? 0.864 -8.337 0.895 1.00 0.00 25 PHE A O 16
ATOM 8278 N N . LEU A 1 26 ? 0.573 -6.541 -0.428 1.00 0.00 26 LEU A N 16
ATOM 8279 C CA . LEU A 1 26 ? 0.091 -5.686 0.650 1.00 0.00 26 LEU A CA 16
ATOM 8280 C C . LEU A 1 26 ? -0.711 -4.518 0.098 1.00 0.00 26 LEU A C 16
ATOM 8281 O O . LEU A 1 26 ? -0.700 -4.257 -1.109 1.00 0.00 26 LEU A O 16
ATOM 8297 N N . TYR A 1 27 ? -1.401 -3.811 0.989 1.00 0.00 27 TYR A N 16
ATOM 8298 C CA . TYR A 1 27 ? -2.221 -2.680 0.582 1.00 0.00 27 TYR A CA 16
ATOM 8299 C C . TYR A 1 27 ? -1.584 -1.359 0.989 1.00 0.00 27 TYR A C 16
ATOM 8300 O O . TYR A 1 27 ? -1.376 -1.091 2.171 1.00 0.00 27 TYR A O 16
ATOM 8318 N N . CYS A 1 28 ? -1.294 -0.528 -0.004 1.00 0.00 28 CYS A N 16
ATOM 8319 C CA . CYS A 1 28 ? -0.668 0.764 0.243 1.00 0.00 28 CYS A CA 16
ATOM 8320 C C . CYS A 1 28 ? -1.564 1.904 -0.226 1.00 0.00 28 CYS A C 16
ATOM 8321 O O . CYS A 1 28 ? -1.938 1.973 -1.396 1.00 0.00 28 CYS A O 16
ATOM 8328 N N . CYS A 1 29 ? -1.904 2.796 0.700 1.00 0.00 29 CYS A N 16
ATOM 8329 C CA . CYS A 1 29 ? -2.763 3.931 0.388 1.00 0.00 29 CYS A CA 16
ATOM 8330 C C . CYS A 1 29 ? -2.070 5.248 0.742 1.00 0.00 29 CYS A C 16
ATOM 8331 O O . CYS A 1 29 ? -1.460 5.364 1.805 1.00 0.00 29 CYS A O 16
ATOM 8338 N N . PRO A 1 30 ? -2.153 6.260 -0.144 1.00 0.00 30 PRO A N 16
ATOM 8339 C CA . PRO A 1 30 ? -1.525 7.564 0.091 1.00 0.00 30 PRO A CA 16
ATOM 8340 C C . PRO A 1 30 ? -2.249 8.376 1.161 1.00 0.00 30 PRO A C 16
ATOM 8341 O O . PRO A 1 30 ? -3.473 8.509 1.133 1.00 0.00 30 PRO A O 16
ATOM 8352 N N . ARG A 1 31 ? -1.482 8.916 2.104 1.00 0.00 31 ARG A N 16
ATOM 8353 C CA . ARG A 1 31 ? -2.045 9.720 3.183 1.00 0.00 31 ARG A CA 16
ATOM 8354 C C . ARG A 1 31 ? -1.367 11.085 3.244 1.00 0.00 31 ARG A C 16
ATOM 8355 O O . ARG A 1 31 ? -0.369 11.266 3.943 1.00 0.00 31 ARG A O 16
ATOM 8376 N N . ARG A 1 32 ? -1.919 12.043 2.506 1.00 0.00 32 ARG A N 16
ATOM 8377 C CA . ARG A 1 32 ? -1.370 13.394 2.467 1.00 0.00 32 ARG A CA 16
ATOM 8378 C C . ARG A 1 32 ? -1.885 14.228 3.636 1.00 0.00 32 ARG A C 16
ATOM 8379 O O . ARG A 1 32 ? -1.201 14.268 4.680 1.00 0.00 32 ARG A O 16
ATOM 8401 N N . GLY A 1 1 ? -12.365 10.454 -3.607 1.00 0.00 1 GLY A N 17
ATOM 8402 C CA . GLY A 1 1 ? -11.283 10.301 -2.596 1.00 0.00 1 GLY A CA 17
ATOM 8403 C C . GLY A 1 1 ? -10.006 9.741 -3.192 1.00 0.00 1 GLY A C 17
ATOM 8404 O O . GLY A 1 1 ? -9.936 9.480 -4.394 1.00 0.00 1 GLY A O 17
ATOM 8410 N N . LEU A 1 2 ? -8.997 9.556 -2.348 1.00 0.00 2 LEU A N 17
ATOM 8411 C CA . LEU A 1 2 ? -7.714 9.022 -2.792 1.00 0.00 2 LEU A CA 17
ATOM 8412 C C . LEU A 1 2 ? -7.780 7.505 -2.941 1.00 0.00 2 LEU A C 17
ATOM 8413 O O . LEU A 1 2 ? -8.004 6.785 -1.966 1.00 0.00 2 LEU A O 17
ATOM 8429 N N . LEU A 1 3 ? -7.584 7.025 -4.165 1.00 0.00 3 LEU A N 17
ATOM 8430 C CA . LEU A 1 3 ? -7.624 5.592 -4.440 1.00 0.00 3 LEU A CA 17
ATOM 8431 C C . LEU A 1 3 ? -6.271 4.941 -4.163 1.00 0.00 3 LEU A C 17
ATOM 8432 O O . LEU A 1 3 ? -5.222 5.513 -4.461 1.00 0.00 3 LEU A O 17
ATOM 8448 N N . CYS A 1 4 ? -6.306 3.740 -3.590 1.00 0.00 4 CYS A N 17
ATOM 8449 C CA . CYS A 1 4 ? -5.086 3.006 -3.270 1.00 0.00 4 CYS A CA 17
ATOM 8450 C C . CYS A 1 4 ? -4.640 2.151 -4.453 1.00 0.00 4 CYS A C 17
ATOM 8451 O O . CYS A 1 4 ? -5.292 2.132 -5.497 1.00 0.00 4 CYS A O 17
ATOM 8458 N N . TYR A 1 5 ? -3.525 1.445 -4.281 1.00 0.00 5 TYR A N 17
ATOM 8459 C CA . TYR A 1 5 ? -2.988 0.591 -5.336 1.00 0.00 5 TYR A CA 17
ATOM 8460 C C . TYR A 1 5 ? -2.394 -0.688 -4.753 1.00 0.00 5 TYR A C 17
ATOM 8461 O O . TYR A 1 5 ? -2.213 -0.807 -3.542 1.00 0.00 5 TYR A O 17
ATOM 8479 N N . CYS A 1 6 ? -2.089 -1.642 -5.630 1.00 0.00 6 CYS A N 17
ATOM 8480 C CA . CYS A 1 6 ? -1.514 -2.916 -5.212 1.00 0.00 6 CYS A CA 17
ATOM 8481 C C . CYS A 1 6 ? -0.001 -2.923 -5.407 1.00 0.00 6 CYS A C 17
ATOM 8482 O O . CYS A 1 6 ? 0.491 -2.725 -6.517 1.00 0.00 6 CYS A O 17
ATOM 8489 N N . ARG A 1 7 ? 0.728 -3.154 -4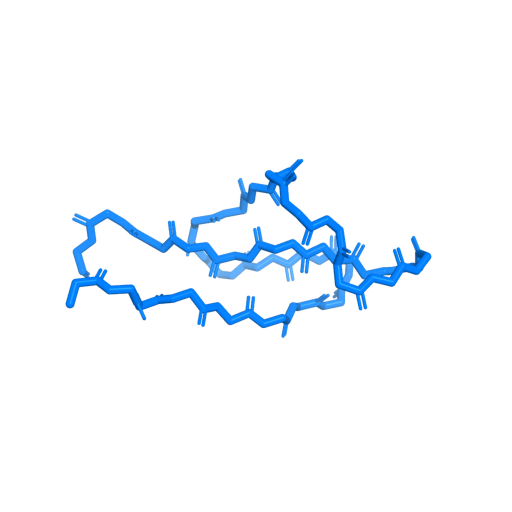.319 1.00 0.00 7 ARG A N 17
ATOM 8490 C CA . ARG A 1 7 ? 2.186 -3.187 -4.365 1.00 0.00 7 ARG A CA 17
ATOM 8491 C C . ARG A 1 7 ? 2.713 -4.532 -3.874 1.00 0.00 7 ARG A C 17
ATOM 8492 O O . ARG A 1 7 ? 2.096 -5.179 -3.027 1.00 0.00 7 ARG A O 17
ATOM 8513 N N . LYS A 1 8 ? 3.858 -4.950 -4.409 1.00 0.00 8 LYS A N 17
ATOM 8514 C CA . LYS A 1 8 ? 4.465 -6.218 -4.022 1.00 0.00 8 LYS A CA 17
ATOM 8515 C C . LYS A 1 8 ? 5.700 -5.991 -3.155 1.00 0.00 8 LYS A C 17
ATOM 8516 O O . LYS A 1 8 ? 6.568 -5.187 -3.493 1.00 0.00 8 LYS A O 17
ATOM 8535 N N . GLY A 1 9 ? 5.770 -6.708 -2.037 1.00 0.00 9 GLY A N 17
ATOM 8536 C CA . GLY A 1 9 ? 6.902 -6.576 -1.140 1.00 0.00 9 GLY A CA 17
ATOM 8537 C C . GLY A 1 9 ? 6.819 -5.335 -0.273 1.00 0.00 9 GLY A C 17
ATOM 8538 O O . GLY A 1 9 ? 6.482 -5.417 0.908 1.00 0.00 9 GLY A O 17
ATOM 8542 N N . HIS A 1 10 ? 7.128 -4.184 -0.861 1.00 0.00 10 HIS A N 17
ATOM 8543 C CA . HIS A 1 10 ? 7.089 -2.920 -0.134 1.00 0.00 10 HIS A CA 17
ATOM 8544 C C . HIS A 1 10 ? 6.806 -1.755 -1.077 1.00 0.00 10 HIS A C 17
ATOM 8545 O O . HIS A 1 10 ? 7.174 -1.793 -2.252 1.00 0.00 10 HIS A O 17
ATOM 8560 N N . CYS A 1 11 ? 6.150 -0.722 -0.556 1.00 0.00 11 CYS A N 17
ATOM 8561 C CA . CYS A 1 11 ? 5.819 0.454 -1.354 1.00 0.00 11 CYS A CA 17
ATOM 8562 C C . CYS A 1 11 ? 6.810 1.584 -1.091 1.00 0.00 11 CYS A C 17
ATOM 8563 O O . CYS A 1 11 ? 7.581 1.536 -0.132 1.00 0.00 11 CYS A O 17
ATOM 8570 N N . LYS A 1 12 ? 6.780 2.600 -1.947 1.00 0.00 12 LYS A N 17
ATOM 8571 C CA . LYS A 1 12 ? 7.675 3.745 -1.808 1.00 0.00 12 LYS A CA 17
ATOM 8572 C C . LYS A 1 12 ? 7.216 4.661 -0.680 1.00 0.00 12 LYS A C 17
ATOM 8573 O O . LYS A 1 12 ? 8.036 5.209 0.057 1.00 0.00 12 LYS A O 17
ATOM 8592 N N . ARG A 1 13 ? 5.905 4.822 -0.547 1.00 0.00 13 ARG A N 17
ATOM 8593 C CA . ARG A 1 13 ? 5.348 5.661 0.506 1.00 0.00 13 ARG A CA 17
ATOM 8594 C C . ARG A 1 13 ? 3.854 5.401 0.675 1.00 0.00 13 ARG A C 17
ATOM 8595 O O . ARG A 1 13 ? 3.105 5.349 -0.301 1.00 0.00 13 ARG A O 17
ATOM 8616 N N . GLY A 1 14 ? 3.432 5.225 1.923 1.00 0.00 14 GLY A N 17
ATOM 8617 C CA . GLY A 1 14 ? 2.031 4.971 2.203 1.00 0.00 14 GLY A CA 17
ATOM 8618 C C . GLY A 1 14 ? 1.729 3.493 2.368 1.00 0.00 14 GLY A C 17
ATOM 8619 O O . GLY A 1 14 ? 0.648 3.031 2.006 1.00 0.00 14 GLY A O 17
ATOM 8623 N N . GLU A 1 15 ? 2.689 2.752 2.916 1.00 0.00 15 GLU A N 17
ATOM 8624 C CA . GLU A 1 15 ? 2.522 1.318 3.129 1.00 0.00 15 GLU A CA 17
ATOM 8625 C C . GLU A 1 15 ? 1.471 1.044 4.201 1.00 0.00 15 GLU A C 17
ATOM 8626 O O . GLU A 1 15 ? 1.587 1.511 5.335 1.00 0.00 15 GLU A O 17
ATOM 8638 N N . ARG A 1 16 ? 0.446 0.281 3.833 1.00 0.00 16 ARG A N 17
ATOM 8639 C CA . ARG A 1 16 ? -0.632 -0.058 4.757 1.00 0.00 16 ARG A CA 17
ATOM 8640 C C . ARG A 1 16 ? -1.082 -1.504 4.569 1.00 0.00 16 ARG A C 17
ATOM 8641 O O . ARG A 1 16 ? -0.839 -2.114 3.526 1.00 0.00 16 ARG A O 17
ATOM 8662 N N . VAL A 1 17 ? -1.742 -2.049 5.588 1.00 0.00 17 VAL A N 17
ATOM 8663 C CA . VAL A 1 17 ? -2.227 -3.423 5.536 1.00 0.00 17 VAL A CA 17
ATOM 8664 C C . VAL A 1 17 ? -3.698 -3.497 5.941 1.00 0.00 17 VAL A C 17
ATOM 8665 O O . VAL A 1 17 ? -4.094 -4.341 6.746 1.00 0.00 17 VAL A O 17
ATOM 8678 N N . ARG A 1 18 ? -4.503 -2.600 5.380 1.00 0.00 18 ARG A N 17
ATOM 8679 C CA . ARG A 1 18 ? -5.933 -2.562 5.672 1.00 0.00 18 ARG A CA 17
ATOM 8680 C C . ARG A 1 18 ? -6.686 -3.518 4.753 1.00 0.00 18 ARG A C 17
ATOM 8681 O O . ARG A 1 18 ? -7.691 -4.113 5.143 1.00 0.00 18 ARG A O 17
ATOM 8702 N N . GLY A 1 19 ? -6.188 -3.653 3.529 1.00 0.00 19 GLY A N 17
ATOM 8703 C CA . GLY A 1 19 ? -6.806 -4.537 2.561 1.00 0.00 19 GLY A CA 17
ATOM 8704 C C . GLY A 1 19 ? -5.774 -5.259 1.720 1.00 0.00 19 GLY A C 17
ATOM 8705 O O . GLY A 1 19 ? -5.473 -4.840 0.604 1.00 0.00 19 GLY A O 17
ATOM 8709 N N . THR A 1 20 ? -5.230 -6.344 2.263 1.00 0.00 20 THR A N 17
ATOM 8710 C CA . THR A 1 20 ? -4.210 -7.129 1.572 1.00 0.00 20 THR A CA 17
ATOM 8711 C C . THR A 1 20 ? -4.585 -7.391 0.116 1.00 0.00 20 THR A C 17
ATOM 8712 O O . THR A 1 20 ? -5.740 -7.678 -0.199 1.00 0.00 20 THR A O 17
ATOM 8723 N N . CYS A 1 21 ? -3.593 -7.291 -0.764 1.00 0.00 21 CYS A N 17
ATOM 8724 C CA . CYS A 1 21 ? -3.802 -7.510 -2.190 1.00 0.00 21 CYS A CA 17
ATOM 8725 C C . CYS A 1 21 ? -3.471 -8.951 -2.574 1.00 0.00 21 CYS A C 17
ATOM 8726 O O . CYS A 1 21 ? -3.794 -9.400 -3.674 1.00 0.00 21 CYS A O 17
ATOM 8733 N N . GLY A 1 22 ? -2.826 -9.670 -1.658 1.00 0.00 22 GLY A N 17
ATOM 8734 C CA . GLY A 1 22 ? -2.462 -11.051 -1.920 1.00 0.00 22 GLY A CA 17
ATOM 8735 C C . GLY A 1 22 ? -1.677 -11.673 -0.779 1.00 0.00 22 GLY A C 17
ATOM 8736 O O . GLY A 1 22 ? -1.596 -11.105 0.309 1.00 0.00 22 GLY A O 17
ATOM 8740 N N . ILE A 1 23 ? -1.096 -12.842 -1.033 1.00 0.00 23 ILE A N 17
ATOM 8741 C CA . ILE A 1 23 ? -0.315 -13.545 -0.020 1.00 0.00 23 ILE A CA 17
ATOM 8742 C C . ILE A 1 23 ? 0.877 -12.707 0.434 1.00 0.00 23 ILE A C 17
ATOM 8743 O O . ILE A 1 23 ? 1.039 -12.435 1.625 1.00 0.00 23 ILE A O 17
ATOM 8759 N N . ARG A 1 24 ? 1.708 -12.301 -0.521 1.00 0.00 24 ARG A N 17
ATOM 8760 C CA . ARG A 1 24 ? 2.881 -11.488 -0.219 1.00 0.00 24 ARG A CA 17
ATOM 8761 C C . ARG A 1 24 ? 2.697 -10.066 -0.735 1.00 0.00 24 ARG A C 17
ATOM 8762 O O . ARG A 1 24 ? 3.662 -9.312 -0.871 1.00 0.00 24 ARG A O 17
ATOM 8783 N N . PHE A 1 25 ? 1.450 -9.706 -1.019 1.00 0.00 25 PHE A N 17
ATOM 8784 C CA . PHE A 1 25 ? 1.131 -8.377 -1.525 1.00 0.00 25 PHE A CA 17
ATOM 8785 C C . PHE A 1 25 ? 0.558 -7.494 -0.421 1.00 0.00 25 PHE A C 17
ATOM 8786 O O . PHE A 1 25 ? -0.104 -7.979 0.496 1.00 0.00 25 PHE A O 17
ATOM 8803 N N . LEU A 1 26 ? 0.820 -6.195 -0.518 1.00 0.00 26 LEU A N 17
ATOM 8804 C CA . LEU A 1 26 ? 0.331 -5.237 0.465 1.00 0.00 26 LEU A CA 17
ATOM 8805 C C . LEU A 1 26 ? -0.459 -4.130 -0.217 1.00 0.00 26 LEU A C 17
ATOM 8806 O O . LEU A 1 26 ? -0.515 -4.062 -1.445 1.00 0.00 26 LEU A O 17
ATOM 8822 N N . TYR A 1 27 ? -1.069 -3.264 0.583 1.00 0.00 27 TYR A N 17
ATOM 8823 C CA . TYR A 1 27 ? -1.859 -2.167 0.048 1.00 0.00 27 TYR A CA 17
ATOM 8824 C C . TYR A 1 27 ? -1.173 -0.831 0.301 1.00 0.00 27 TYR A C 17
ATOM 8825 O O . TYR A 1 27 ? -0.864 -0.486 1.440 1.00 0.00 27 TYR A O 17
ATOM 8843 N N . CYS A 1 28 ? -0.944 -0.079 -0.770 1.00 0.00 28 CYS A N 17
ATOM 8844 C CA . CYS A 1 28 ? -0.277 1.213 -0.665 1.00 0.00 28 CYS A CA 17
ATOM 8845 C C . CYS A 1 28 ? -1.184 2.348 -1.126 1.00 0.00 28 CYS A C 17
ATOM 8846 O O . CYS A 1 28 ? -1.647 2.366 -2.267 1.00 0.00 28 CYS A O 17
ATOM 8853 N N . CYS A 1 29 ? -1.427 3.296 -0.228 1.00 0.00 29 CYS A N 17
ATOM 8854 C CA . CYS A 1 29 ? -2.270 4.446 -0.527 1.00 0.00 29 CYS A CA 17
ATOM 8855 C C . CYS A 1 29 ? -1.499 5.742 -0.274 1.00 0.00 29 CYS A C 17
ATOM 8856 O O . CYS A 1 29 ? -0.561 5.754 0.522 1.00 0.00 29 CYS A O 17
ATOM 8863 N N . PRO A 1 30 ? -1.871 6.848 -0.953 1.00 0.00 30 PRO A N 17
ATOM 8864 C CA . PRO A 1 30 ? -1.201 8.140 -0.785 1.00 0.00 30 PRO A CA 17
ATOM 8865 C C . PRO A 1 30 ? -0.879 8.456 0.675 1.00 0.00 30 PRO A C 17
ATOM 8866 O O . PRO A 1 30 ? -1.560 7.977 1.583 1.00 0.00 30 PRO A O 17
ATOM 8877 N N . ARG A 1 31 ? 0.164 9.256 0.891 1.00 0.00 31 ARG A N 17
ATOM 8878 C CA . ARG A 1 31 ? 0.591 9.627 2.241 1.00 0.00 31 ARG A CA 17
ATOM 8879 C C . ARG A 1 31 ? -0.603 9.954 3.136 1.00 0.00 31 ARG A C 17
ATOM 8880 O O . ARG A 1 31 ? -0.661 9.522 4.289 1.00 0.00 31 ARG A O 17
ATOM 8901 N N . ARG A 1 32 ? -1.556 10.709 2.598 1.00 0.00 32 ARG A N 17
ATOM 8902 C CA . ARG A 1 32 ? -2.746 11.091 3.351 1.00 0.00 32 ARG A CA 17
ATOM 8903 C C . ARG A 1 32 ? -3.530 9.857 3.791 1.00 0.00 32 ARG A C 17
ATOM 8904 O O . ARG A 1 32 ? -3.340 9.416 4.943 1.00 0.00 32 ARG A O 17
ATOM 8926 N N . GLY A 1 1 ? -12.093 10.094 -3.297 1.00 0.00 1 GLY A N 18
ATOM 8927 C CA . GLY A 1 1 ? -11.974 9.843 -1.835 1.00 0.00 1 GLY A CA 18
ATOM 8928 C C . GLY A 1 1 ? -10.572 9.435 -1.428 1.00 0.00 1 GLY A C 18
ATOM 8929 O O . GLY A 1 1 ? -9.810 10.245 -0.900 1.00 0.00 1 GLY A O 18
ATOM 8935 N N . LEU A 1 2 ? -10.231 8.174 -1.675 1.00 0.00 2 LEU A N 18
ATOM 8936 C CA . LEU A 1 2 ? -8.911 7.655 -1.334 1.00 0.00 2 LEU A CA 18
ATOM 8937 C C . LEU A 1 2 ? -8.179 7.168 -2.580 1.00 0.00 2 LEU A C 18
ATOM 8938 O O . LEU A 1 2 ? -8.805 6.791 -3.571 1.00 0.00 2 LEU A O 18
ATOM 8954 N N . LEU A 1 3 ? -6.851 7.186 -2.527 1.00 0.00 3 LEU A N 18
ATOM 8955 C CA . LEU A 1 3 ? -6.036 6.746 -3.653 1.00 0.00 3 LEU A CA 18
ATOM 8956 C C . LEU A 1 3 ? -5.064 5.650 -3.230 1.00 0.00 3 LEU A C 18
ATOM 8957 O O . LEU A 1 3 ? -3.852 5.863 -3.178 1.00 0.00 3 LEU A O 18
ATOM 8973 N N . CYS A 1 4 ? -5.608 4.475 -2.929 1.00 0.00 4 CYS A N 18
ATOM 8974 C CA . CYS A 1 4 ? -4.795 3.339 -2.514 1.00 0.00 4 CYS A CA 18
ATOM 8975 C C . CYS A 1 4 ? -4.557 2.394 -3.689 1.00 0.00 4 CYS A C 18
ATOM 8976 O O . CYS A 1 4 ? -5.444 2.189 -4.518 1.00 0.00 4 CYS A O 18
ATOM 8983 N N . TYR A 1 5 ? -3.359 1.821 -3.757 1.00 0.00 5 TYR A N 18
ATOM 8984 C CA . TYR A 1 5 ? -3.014 0.904 -4.839 1.00 0.00 5 TYR A CA 18
ATOM 8985 C C . TYR A 1 5 ? -2.371 -0.371 -4.304 1.00 0.00 5 TYR A C 18
ATOM 8986 O O . TYR A 1 5 ? -1.824 -0.389 -3.201 1.00 0.00 5 TYR A O 18
ATOM 9004 N N . CYS A 1 6 ? -2.443 -1.436 -5.097 1.00 0.00 6 CYS A N 18
ATOM 9005 C CA . CYS A 1 6 ? -1.866 -2.721 -4.717 1.00 0.00 6 CYS A CA 18
ATOM 9006 C C . CYS A 1 6 ? -0.378 -2.762 -5.046 1.00 0.00 6 CYS A C 18
ATOM 9007 O O . CYS A 1 6 ? 0.015 -2.649 -6.206 1.00 0.00 6 CYS A O 18
ATOM 9014 N N . ARG A 1 7 ? 0.445 -2.927 -4.015 1.00 0.00 7 ARG A N 18
ATOM 9015 C CA . ARG A 1 7 ? 1.892 -2.981 -4.192 1.00 0.00 7 ARG A CA 18
ATOM 9016 C C . ARG A 1 7 ? 2.432 -4.366 -3.853 1.00 0.00 7 ARG A C 18
ATOM 9017 O O . ARG A 1 7 ? 1.751 -5.171 -3.218 1.00 0.00 7 ARG A O 18
ATOM 9038 N N . LYS A 1 8 ? 3.662 -4.637 -4.285 1.00 0.00 8 LYS A N 18
ATOM 9039 C CA . LYS A 1 8 ? 4.298 -5.924 -4.030 1.00 0.00 8 LYS A CA 18
ATOM 9040 C C . LYS A 1 8 ? 5.660 -5.737 -3.367 1.00 0.00 8 LYS A C 18
ATOM 9041 O O . LYS A 1 8 ? 6.492 -4.966 -3.845 1.00 0.00 8 LYS A O 18
ATOM 9060 N N . GLY A 1 9 ? 5.878 -6.449 -2.264 1.00 0.00 9 GLY A N 18
ATOM 9061 C CA . GLY A 1 9 ? 7.140 -6.350 -1.554 1.00 0.00 9 GLY A CA 18
ATOM 9062 C C . GLY A 1 9 ? 7.171 -5.188 -0.582 1.00 0.00 9 GLY A C 18
ATOM 9063 O O . GLY A 1 9 ? 7.261 -5.386 0.630 1.00 0.00 9 GLY A O 18
ATOM 9067 N N . HIS A 1 10 ? 7.094 -3.973 -1.116 1.00 0.00 10 HIS A N 18
ATOM 9068 C CA . HIS A 1 10 ? 7.115 -2.770 -0.292 1.00 0.00 10 HIS A CA 18
ATOM 9069 C C . HIS A 1 10 ? 6.699 -1.549 -1.107 1.00 0.00 10 HIS A C 18
ATOM 9070 O O . HIS A 1 10 ? 6.940 -1.484 -2.313 1.00 0.00 10 HIS A O 18
ATOM 9085 N N . CYS A 1 11 ? 6.065 -0.585 -0.443 1.00 0.00 11 CYS A N 18
ATOM 9086 C CA . CYS A 1 11 ? 5.620 0.635 -1.108 1.00 0.00 11 CYS A CA 18
ATOM 9087 C C . CYS A 1 11 ? 6.460 1.830 -0.672 1.00 0.00 11 CYS A C 18
ATOM 9088 O O . CYS A 1 11 ? 7.214 1.750 0.299 1.00 0.00 11 CYS A O 18
ATOM 9095 N N . LYS A 1 12 ? 6.325 2.936 -1.393 1.00 0.00 12 LYS A N 18
ATOM 9096 C CA . LYS A 1 12 ? 7.077 4.148 -1.087 1.00 0.00 12 LYS A CA 18
ATOM 9097 C C . LYS A 1 12 ? 6.691 4.710 0.277 1.00 0.00 12 LYS A C 18
ATOM 9098 O O . LYS A 1 12 ? 7.385 4.494 1.270 1.00 0.00 12 LYS A O 18
ATOM 9117 N N . ARG A 1 13 ? 5.573 5.433 0.313 1.00 0.00 13 ARG A N 18
ATOM 9118 C CA . ARG A 1 13 ? 5.092 6.044 1.547 1.00 0.00 13 ARG A CA 18
ATOM 9119 C C . ARG A 1 13 ? 3.609 5.748 1.759 1.00 0.00 13 ARG A C 18
ATOM 9120 O O . ARG A 1 13 ? 2.750 6.380 1.145 1.00 0.00 13 ARG A O 18
ATOM 9141 N N . GLY A 1 14 ? 3.315 4.787 2.630 1.00 0.00 14 GLY A N 18
ATOM 9142 C CA . GLY A 1 14 ? 1.933 4.436 2.904 1.00 0.00 14 GLY A CA 18
ATOM 9143 C C . GLY A 1 14 ? 1.690 2.940 2.878 1.00 0.00 14 GLY A C 18
ATOM 9144 O O . GLY A 1 14 ? 0.642 2.484 2.419 1.00 0.00 14 GLY A O 18
ATOM 9148 N N . GLU A 1 15 ? 2.657 2.173 3.372 1.00 0.00 15 GLU A N 18
ATOM 9149 C CA . GLU A 1 15 ? 2.538 0.720 3.404 1.00 0.00 15 GLU A CA 18
ATOM 9150 C C . GLU A 1 15 ? 1.530 0.286 4.467 1.00 0.00 15 GLU A C 18
ATOM 9151 O O . GLU A 1 15 ? 1.769 0.453 5.664 1.00 0.00 15 GLU A O 18
ATOM 9163 N N . ARG A 1 16 ? 0.404 -0.269 4.024 1.00 0.00 16 ARG A N 18
ATOM 9164 C CA . ARG A 1 16 ? -0.640 -0.716 4.942 1.00 0.00 16 ARG A CA 18
ATOM 9165 C C . ARG A 1 16 ? -1.146 -2.109 4.574 1.00 0.00 16 ARG A C 18
ATOM 9166 O O . ARG A 1 16 ? -0.768 -2.670 3.542 1.00 0.00 16 ARG A O 18
ATOM 9187 N N . VAL A 1 17 ? -2.004 -2.661 5.428 1.00 0.00 17 VAL A N 18
ATOM 9188 C CA . VAL A 1 17 ? -2.571 -3.981 5.197 1.00 0.00 17 VAL A CA 18
ATOM 9189 C C . VAL A 1 17 ? -4.074 -3.987 5.481 1.00 0.00 17 VAL A C 18
ATOM 9190 O O . VAL A 1 17 ? -4.623 -4.942 6.031 1.00 0.00 17 VAL A O 18
ATOM 9203 N N . ARG A 1 18 ? -4.735 -2.906 5.087 1.00 0.00 18 ARG A N 18
ATOM 9204 C CA . ARG A 1 18 ? -6.176 -2.771 5.285 1.00 0.00 18 ARG A CA 18
ATOM 9205 C C . ARG A 1 18 ? -6.927 -3.688 4.327 1.00 0.00 18 ARG A C 18
ATOM 9206 O O . ARG A 1 18 ? -7.974 -4.239 4.667 1.00 0.00 18 ARG A O 18
ATOM 9227 N N . GLY A 1 19 ? -6.381 -3.839 3.127 1.00 0.00 19 GLY A N 18
ATOM 9228 C CA . GLY A 1 19 ? -6.991 -4.694 2.128 1.00 0.00 19 GLY A CA 18
ATOM 9229 C C . GLY A 1 19 ? -5.960 -5.542 1.414 1.00 0.00 19 GLY A C 18
ATOM 9230 O O . GLY A 1 19 ? -5.529 -5.204 0.311 1.00 0.00 19 GLY A O 18
ATOM 9234 N N . THR A 1 20 ? -5.563 -6.641 2.050 1.00 0.00 20 THR A N 18
ATOM 9235 C CA . THR A 1 20 ? -4.565 -7.542 1.484 1.00 0.00 20 THR A CA 18
ATOM 9236 C C . THR A 1 20 ? -4.814 -7.801 0.002 1.00 0.00 20 THR A C 18
ATOM 9237 O O . THR A 1 20 ? -5.903 -8.217 -0.397 1.00 0.00 20 THR A O 18
ATOM 9248 N N . CYS A 1 21 ? -3.794 -7.545 -0.809 1.00 0.00 21 CYS A N 18
ATOM 9249 C CA . CYS A 1 21 ? -3.887 -7.740 -2.250 1.00 0.00 21 CYS A CA 18
ATOM 9250 C C . CYS A 1 21 ? -3.501 -9.167 -2.628 1.00 0.00 21 CYS A C 18
ATOM 9251 O O . CYS A 1 21 ? -3.760 -9.617 -3.744 1.00 0.00 21 CYS A O 18
ATOM 9258 N N . GLY A 1 22 ? -2.880 -9.873 -1.687 1.00 0.00 22 GLY A N 18
ATOM 9259 C CA . GLY A 1 22 ? -2.465 -11.241 -1.935 1.00 0.00 22 GLY A CA 18
ATOM 9260 C C . GLY A 1 22 ? -1.672 -11.821 -0.781 1.00 0.00 22 GLY A C 18
ATOM 9261 O O . GLY A 1 22 ? -1.828 -11.396 0.363 1.00 0.00 22 GLY A O 18
ATOM 9265 N N . ILE A 1 23 ? -0.818 -12.794 -1.083 1.00 0.00 23 ILE A N 18
ATOM 9266 C CA . ILE A 1 23 ? 0.003 -13.434 -0.062 1.00 0.00 23 ILE A CA 18
ATOM 9267 C C . ILE A 1 23 ? 1.304 -12.664 0.145 1.00 0.00 23 ILE A C 18
ATOM 9268 O O . ILE A 1 23 ? 1.631 -12.267 1.264 1.00 0.00 23 ILE A O 18
ATOM 9284 N N . ARG A 1 24 ? 2.042 -12.458 -0.941 1.00 0.00 24 ARG A N 18
ATOM 9285 C CA . ARG A 1 24 ? 3.305 -11.732 -0.881 1.00 0.00 24 ARG A CA 18
ATOM 9286 C C . ARG A 1 24 ? 3.102 -10.275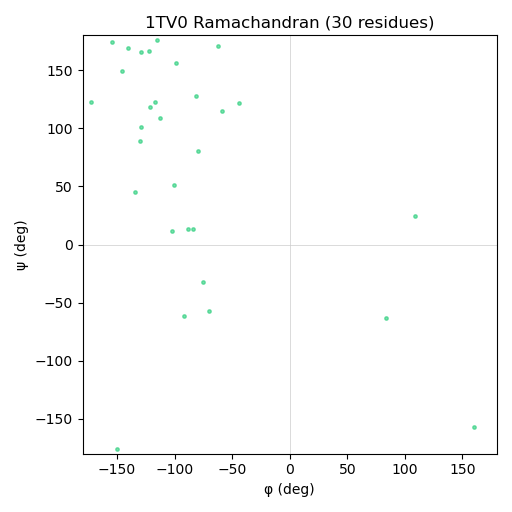 -1.277 1.00 0.00 24 ARG A C 18
ATOM 9287 O O . ARG A 1 24 ? 4.064 -9.541 -1.505 1.00 0.00 24 ARG A O 18
ATOM 9308 N N . PHE A 1 25 ? 1.840 -9.867 -1.357 1.00 0.00 25 PHE A N 18
ATOM 9309 C CA . PHE A 1 25 ? 1.496 -8.499 -1.725 1.00 0.00 25 PHE A CA 18
ATOM 9310 C C . PHE A 1 25 ? 0.964 -7.731 -0.520 1.00 0.00 25 PHE A C 18
ATOM 9311 O O . PHE A 1 25 ? 0.948 -8.243 0.600 1.00 0.00 25 PHE A O 18
ATOM 9328 N N . LEU A 1 26 ? 0.531 -6.498 -0.762 1.00 0.00 26 LEU A N 18
ATOM 9329 C CA . LEU A 1 26 ? -0.008 -5.649 0.294 1.00 0.00 26 LEU A CA 18
ATOM 9330 C C . LEU A 1 26 ? -0.771 -4.478 -0.305 1.00 0.00 26 LEU A C 18
ATOM 9331 O O . LEU A 1 26 ? -0.862 -4.349 -1.526 1.00 0.00 26 LEU A O 18
ATOM 9347 N N . TYR A 1 27 ? -1.319 -3.625 0.554 1.00 0.00 27 TYR A N 18
ATOM 9348 C CA . TYR A 1 27 ? -2.079 -2.480 0.085 1.00 0.00 27 TYR A CA 18
ATOM 9349 C C . TYR A 1 27 ? -1.454 -1.169 0.541 1.00 0.00 27 TYR A C 18
ATOM 9350 O O . TYR A 1 27 ? -1.315 -0.913 1.736 1.00 0.00 27 TYR A O 18
ATOM 9368 N N . CYS A 1 28 ? -1.089 -0.342 -0.430 1.00 0.00 28 CYS A N 18
ATOM 9369 C CA . CYS A 1 28 ? -0.475 0.949 -0.153 1.00 0.00 28 CYS A CA 18
ATOM 9370 C C . CYS A 1 28 ? -1.448 2.081 -0.457 1.00 0.00 28 CYS A C 18
ATOM 9371 O O . CYS A 1 28 ? -2.479 1.868 -1.094 1.00 0.00 28 CYS A O 18
ATOM 9378 N N . CYS A 1 29 ? -1.118 3.282 0.004 1.00 0.00 29 CYS A N 18
ATOM 9379 C CA . CYS A 1 29 ? -1.967 4.444 -0.225 1.00 0.00 29 CYS A CA 18
ATOM 9380 C C . CYS A 1 29 ? -1.180 5.738 -0.014 1.00 0.00 29 CYS A C 18
ATOM 9381 O O . CYS A 1 29 ? -1.105 6.248 1.104 1.00 0.00 29 CYS A O 18
ATOM 9388 N N . PRO A 1 30 ? -0.580 6.287 -1.089 1.00 0.00 30 PRO A N 18
ATOM 9389 C CA . PRO A 1 30 ? 0.208 7.524 -1.010 1.00 0.00 30 PRO A CA 18
ATOM 9390 C C . PRO A 1 30 ? -0.617 8.710 -0.524 1.00 0.00 30 PRO A C 18
ATOM 9391 O O . PRO A 1 30 ? -1.683 9.003 -1.066 1.00 0.00 30 PRO A O 18
ATOM 9402 N N . ARG A 1 31 ? -0.113 9.389 0.502 1.00 0.00 31 ARG A N 18
ATOM 9403 C CA . ARG A 1 31 ? -0.798 10.546 1.067 1.00 0.00 31 ARG A CA 18
ATOM 9404 C C . ARG A 1 31 ? -0.251 11.844 0.480 1.00 0.00 31 ARG A C 18
ATOM 9405 O O . ARG A 1 31 ? 0.738 12.389 0.970 1.00 0.00 31 ARG A O 18
ATOM 9426 N N . ARG A 1 32 ? -0.901 12.334 -0.571 1.00 0.00 32 ARG A N 18
ATOM 9427 C CA . ARG A 1 32 ? -0.477 13.569 -1.220 1.00 0.00 32 ARG A CA 18
ATOM 9428 C C . ARG A 1 32 ? -1.148 14.779 -0.578 1.00 0.00 32 ARG A C 18
ATOM 9429 O O . ARG A 1 32 ? -0.548 15.365 0.349 1.00 0.00 32 ARG A O 18
ATOM 9451 N N . GLY A 1 1 ? -9.428 10.390 0.053 1.00 0.00 1 GLY A N 19
ATOM 9452 C CA . GLY A 1 1 ? -8.216 9.869 -0.636 1.00 0.00 1 GLY A CA 19
ATOM 9453 C C . GLY A 1 1 ? -8.154 8.354 -0.633 1.00 0.00 1 GLY A C 19
ATOM 9454 O O . GLY A 1 1 ? -7.235 7.765 -0.064 1.00 0.00 1 GLY A O 19
ATOM 9460 N N . LEU A 1 2 ? -9.138 7.724 -1.266 1.00 0.00 2 LEU A N 19
ATOM 9461 C CA . LEU A 1 2 ? -9.194 6.269 -1.338 1.00 0.00 2 LEU A CA 19
ATOM 9462 C C . LEU A 1 2 ? -8.633 5.772 -2.665 1.00 0.00 2 LEU A C 19
ATOM 9463 O O . LEU A 1 2 ? -9.238 4.935 -3.336 1.00 0.00 2 LEU A O 19
ATOM 9479 N N . LEU A 1 3 ? -7.469 6.295 -3.039 1.00 0.00 3 LEU A N 19
ATOM 9480 C CA . LEU A 1 3 ? -6.821 5.911 -4.288 1.00 0.00 3 LEU A CA 19
ATOM 9481 C C . LEU A 1 3 ? -5.512 5.176 -4.021 1.00 0.00 3 LEU A C 19
ATOM 9482 O O . LEU A 1 3 ? -4.440 5.628 -4.425 1.00 0.00 3 LEU A O 19
ATOM 9498 N N . CYS A 1 4 ? -5.606 4.041 -3.336 1.00 0.00 4 CYS A N 19
ATOM 9499 C CA . CYS A 1 4 ? -4.427 3.245 -3.018 1.00 0.00 4 CYS A CA 19
ATOM 9500 C C . CYS A 1 4 ? -4.004 2.408 -4.224 1.00 0.00 4 CYS A C 19
ATOM 9501 O O . CYS A 1 4 ? -4.595 2.510 -5.299 1.00 0.00 4 CYS A O 19
ATOM 9508 N N . TYR A 1 5 ? -2.979 1.581 -4.035 1.00 0.00 5 TYR A N 19
ATOM 9509 C CA . TYR A 1 5 ? -2.471 0.727 -5.105 1.00 0.00 5 TYR A CA 19
ATOM 9510 C C . TYR A 1 5 ? -1.947 -0.591 -4.545 1.00 0.00 5 TYR A C 19
ATOM 9511 O O . TYR A 1 5 ? -1.817 -0.756 -3.332 1.00 0.00 5 TYR A O 19
ATOM 9529 N N . CYS A 1 6 ? -1.650 -1.526 -5.440 1.00 0.00 6 CYS A N 19
ATOM 9530 C CA . CYS A 1 6 ? -1.133 -2.832 -5.046 1.00 0.00 6 CYS A CA 19
ATOM 9531 C C . CYS A 1 6 ? 0.388 -2.867 -5.149 1.00 0.00 6 CYS A C 19
ATOM 9532 O O . CYS A 1 6 ? 0.957 -2.482 -6.170 1.00 0.00 6 CYS A O 19
ATOM 9539 N N . ARG A 1 7 ? 1.040 -3.334 -4.088 1.00 0.00 7 ARG A N 19
ATOM 9540 C CA . ARG A 1 7 ? 2.498 -3.413 -4.064 1.00 0.00 7 ARG A CA 19
ATOM 9541 C C . ARG A 1 7 ? 2.969 -4.779 -3.574 1.00 0.00 7 ARG A C 19
ATOM 9542 O O . ARG A 1 7 ? 2.174 -5.589 -3.100 1.00 0.00 7 ARG A O 19
ATOM 9563 N N . LYS A 1 8 ? 4.271 -5.023 -3.696 1.00 0.00 8 LYS A N 19
ATOM 9564 C CA . LYS A 1 8 ? 4.860 -6.288 -3.269 1.00 0.00 8 LYS A CA 19
ATOM 9565 C C . LYS A 1 8 ? 6.106 -6.047 -2.423 1.00 0.00 8 LYS A C 19
ATOM 9566 O O . LYS A 1 8 ? 7.152 -5.653 -2.939 1.00 0.00 8 LYS A O 19
ATOM 9585 N N . GLY A 1 9 ? 5.986 -6.288 -1.122 1.00 0.00 9 GLY A N 19
ATOM 9586 C CA . GLY A 1 9 ? 7.113 -6.096 -0.227 1.00 0.00 9 GLY A CA 19
ATOM 9587 C C . GLY A 1 9 ? 7.019 -4.812 0.571 1.00 0.00 9 GLY A C 19
ATOM 9588 O O . GLY A 1 9 ? 6.511 -4.807 1.692 1.00 0.00 9 GLY A O 19
ATOM 9592 N N . HIS A 1 10 ? 7.506 -3.718 -0.008 1.00 0.00 10 HIS A N 19
ATOM 9593 C CA . HIS A 1 10 ? 7.481 -2.425 0.666 1.00 0.00 10 HIS A CA 19
ATOM 9594 C C . HIS A 1 10 ? 7.256 -1.290 -0.330 1.00 0.00 10 HIS A C 19
ATOM 9595 O O . HIS A 1 10 ? 8.088 -1.045 -1.203 1.00 0.00 10 HIS A O 19
ATOM 9610 N N . CYS A 1 11 ? 6.126 -0.601 -0.190 1.00 0.00 11 CYS A N 19
ATOM 9611 C CA . CYS A 1 11 ? 5.794 0.511 -1.077 1.00 0.00 11 CYS A CA 19
ATOM 9612 C C . CYS A 1 11 ? 6.713 1.700 -0.811 1.00 0.00 11 CYS A C 19
ATOM 9613 O O . CYS A 1 11 ? 7.451 1.717 0.174 1.00 0.00 11 CYS A O 19
ATOM 9620 N N . LYS A 1 12 ? 6.666 2.692 -1.696 1.00 0.00 12 LYS A N 19
ATOM 9621 C CA . LYS A 1 12 ? 7.506 3.876 -1.560 1.00 0.00 12 LYS A CA 19
ATOM 9622 C C . LYS A 1 12 ? 6.742 5.051 -0.979 1.00 0.00 12 LYS A C 19
ATOM 9623 O O . LYS A 1 12 ? 7.345 6.041 -0.563 1.00 0.00 12 LYS A O 19
ATOM 9642 N N . ARG A 1 13 ? 5.419 4.950 -0.940 1.00 0.00 13 ARG A N 19
ATOM 9643 C CA . ARG A 1 13 ? 4.609 6.033 -0.406 1.00 0.00 13 ARG A CA 19
ATOM 9644 C C . ARG A 1 13 ? 3.327 5.522 0.250 1.00 0.00 13 ARG A C 19
ATOM 9645 O O . ARG A 1 13 ? 2.291 5.401 -0.404 1.00 0.00 13 ARG A O 19
ATOM 9666 N N . GLY A 1 14 ? 3.402 5.228 1.546 1.00 0.00 14 GLY A N 19
ATOM 9667 C CA . GLY A 1 14 ? 2.233 4.760 2.274 1.00 0.00 14 GLY A CA 19
ATOM 9668 C C . GLY A 1 14 ? 2.106 3.250 2.315 1.00 0.00 14 GLY A C 19
ATOM 9669 O O . GLY A 1 14 ? 1.192 2.683 1.714 1.00 0.00 14 GLY A O 19
ATOM 9673 N N . GLU A 1 15 ? 3.016 2.599 3.037 1.00 0.00 15 GLU A N 19
ATOM 9674 C CA . GLU A 1 15 ? 2.993 1.146 3.170 1.00 0.00 15 GLU A CA 19
ATOM 9675 C C . GLU A 1 15 ? 2.017 0.736 4.268 1.00 0.00 15 GLU A C 19
ATOM 9676 O O . GLU A 1 15 ? 2.249 1.016 5.445 1.00 0.00 15 GLU A O 19
ATOM 9688 N N . ARG A 1 16 ? 0.925 0.077 3.888 1.00 0.00 16 ARG A N 19
ATOM 9689 C CA . ARG A 1 16 ? -0.074 -0.347 4.864 1.00 0.00 16 ARG A CA 19
ATOM 9690 C C . ARG A 1 16 ? -0.669 -1.710 4.521 1.00 0.00 16 ARG A C 19
ATOM 9691 O O . ARG A 1 16 ? -0.490 -2.232 3.417 1.00 0.00 16 ARG A O 19
ATOM 9712 N N . VAL A 1 17 ? -1.375 -2.280 5.491 1.00 0.00 17 VAL A N 19
ATOM 9713 C CA . VAL A 1 17 ? -2.016 -3.574 5.321 1.00 0.00 17 VAL A CA 19
ATOM 9714 C C . VAL A 1 17 ? -3.476 -3.501 5.775 1.00 0.00 17 VAL A C 19
ATOM 9715 O O . VAL A 1 17 ? -3.982 -4.388 6.465 1.00 0.00 17 VAL A O 19
ATOM 9728 N N . ARG A 1 18 ? -4.151 -2.430 5.370 1.00 0.00 18 ARG A N 19
ATOM 9729 C CA . ARG A 1 18 ? -5.550 -2.228 5.727 1.00 0.00 18 ARG A CA 19
ATOM 9730 C C . ARG A 1 18 ? -6.379 -3.368 5.164 1.00 0.00 18 ARG A C 19
ATOM 9731 O O . ARG A 1 18 ? -7.138 -4.022 5.881 1.00 0.00 18 ARG A O 19
ATOM 9752 N N . GLY A 1 19 ? -6.220 -3.595 3.868 1.00 0.00 19 GLY A N 19
ATOM 9753 C CA . GLY A 1 19 ? -6.923 -4.669 3.205 1.00 0.00 19 GLY A CA 19
ATOM 9754 C C . GLY A 1 19 ? -5.953 -5.705 2.685 1.00 0.00 19 GLY A C 19
ATOM 9755 O O . GLY A 1 19 ? -5.262 -6.360 3.469 1.00 0.00 19 GLY A O 19
ATOM 9759 N N . THR A 1 20 ? -5.892 -5.850 1.367 1.00 0.00 20 THR A N 19
ATOM 9760 C CA . THR A 1 20 ? -4.983 -6.803 0.745 1.00 0.00 20 THR A CA 19
ATOM 9761 C C . THR A 1 20 ? -5.124 -6.786 -0.772 1.00 0.00 20 THR A C 19
ATOM 9762 O O . THR A 1 20 ? -6.134 -6.328 -1.308 1.00 0.00 20 THR A O 19
ATOM 9773 N N . CYS A 1 21 ? -4.105 -7.289 -1.459 1.00 0.00 21 CYS A N 19
ATOM 9774 C CA . CYS A 1 21 ? -4.114 -7.338 -2.915 1.00 0.00 21 CYS A CA 19
ATOM 9775 C C . CYS A 1 21 ? -3.977 -8.772 -3.413 1.00 0.00 21 CYS A C 19
ATOM 9776 O O . CYS A 1 21 ? -4.578 -9.152 -4.418 1.00 0.00 21 CYS A O 19
ATOM 9783 N N . GLY A 1 22 ? -3.179 -9.563 -2.701 1.00 0.00 22 GLY A N 19
ATOM 9784 C CA . GLY A 1 22 ? -2.974 -10.947 -3.082 1.00 0.00 22 GLY A CA 19
ATOM 9785 C C . GLY A 1 22 ? -2.458 -11.794 -1.935 1.00 0.00 22 GLY A C 19
ATOM 9786 O O . GLY A 1 22 ? -2.879 -11.623 -0.790 1.00 0.00 22 GLY A O 19
ATOM 9790 N N . ILE A 1 23 ? -1.543 -12.707 -2.242 1.00 0.00 23 ILE A N 19
ATOM 9791 C CA . ILE A 1 23 ? -0.968 -13.585 -1.231 1.00 0.00 23 ILE A CA 19
ATOM 9792 C C . ILE A 1 23 ? 0.020 -12.831 -0.344 1.00 0.00 23 ILE A C 19
ATOM 9793 O O . ILE A 1 23 ? -0.214 -12.657 0.851 1.00 0.00 23 ILE A O 19
ATOM 9809 N N . ARG A 1 24 ? 1.124 -12.387 -0.938 1.00 0.00 24 ARG A N 19
ATOM 9810 C CA . ARG A 1 24 ? 2.145 -11.650 -0.202 1.00 0.00 24 ARG A CA 19
ATOM 9811 C C . ARG A 1 24 ? 2.024 -10.152 -0.465 1.00 0.00 24 ARG A C 19
ATOM 9812 O O . ARG A 1 24 ? 2.700 -9.344 0.173 1.00 0.00 24 ARG A O 19
ATOM 9833 N N . PHE A 1 25 ? 1.159 -9.791 -1.406 1.00 0.00 25 PHE A N 19
ATOM 9834 C CA . PHE A 1 25 ? 0.948 -8.391 -1.758 1.00 0.00 25 PHE A CA 19
ATOM 9835 C C . PHE A 1 25 ? 0.368 -7.613 -0.580 1.00 0.00 25 PHE A C 19
ATOM 9836 O O . PHE A 1 25 ? -0.121 -8.198 0.386 1.00 0.00 25 PHE A O 19
ATOM 9853 N N . LEU A 1 26 ? 0.430 -6.288 -0.672 1.00 0.00 26 LEU A N 19
ATOM 9854 C CA . LEU A 1 26 ? -0.089 -5.419 0.377 1.00 0.00 26 LEU A CA 19
ATOM 9855 C C . LEU A 1 26 ? -0.791 -4.215 -0.227 1.00 0.00 26 LEU A C 19
ATOM 9856 O O . LEU A 1 26 ? -0.811 -4.045 -1.448 1.00 0.00 26 LEU A O 19
ATOM 9872 N N . TYR A 1 27 ? -1.361 -3.375 0.631 1.00 0.00 27 TYR A N 19
ATOM 9873 C CA . TYR A 1 27 ? -2.077 -2.200 0.164 1.00 0.00 27 TYR A CA 19
ATOM 9874 C C . TYR A 1 27 ? -1.320 -0.916 0.479 1.00 0.00 27 TYR A C 19
ATOM 9875 O O . TYR A 1 27 ? -1.082 -0.584 1.641 1.00 0.00 27 TYR A O 19
ATOM 9893 N N . CYS A 1 28 ? -0.952 -0.195 -0.573 1.00 0.00 28 CYS A N 19
ATOM 9894 C CA . CYS A 1 28 ? -0.218 1.056 -0.430 1.00 0.00 28 CYS A CA 19
ATOM 9895 C C . CYS A 1 28 ? -1.109 2.243 -0.767 1.00 0.00 28 CYS A C 19
ATOM 9896 O O . CYS A 1 28 ? -1.474 2.446 -1.924 1.00 0.00 28 CYS A O 19
ATOM 9903 N N . CYS A 1 29 ? -1.450 3.033 0.244 1.00 0.00 29 CYS A N 19
ATOM 9904 C CA . CYS A 1 29 ? -2.314 4.190 0.043 1.00 0.00 29 CYS A CA 19
ATOM 9905 C C . CYS A 1 29 ? -1.507 5.486 0.013 1.00 0.00 29 CYS A C 19
ATOM 9906 O O . CYS A 1 29 ? -0.473 5.597 0.673 1.00 0.00 29 CYS A O 19
ATOM 9913 N N . PRO A 1 30 ? -1.973 6.489 -0.758 1.00 0.00 30 PRO A N 19
ATOM 9914 C CA . PRO A 1 30 ? -1.290 7.780 -0.873 1.00 0.00 30 PRO A CA 19
ATOM 9915 C C . PRO A 1 30 ? -1.497 8.660 0.354 1.00 0.00 30 PRO A C 19
ATOM 9916 O O . PRO A 1 30 ? -2.415 8.437 1.145 1.00 0.00 30 PRO A O 19
ATOM 9927 N N . ARG A 1 31 ? -0.637 9.663 0.503 1.00 0.00 31 ARG A N 19
ATOM 9928 C CA . ARG A 1 31 ? -0.716 10.583 1.632 1.00 0.00 31 ARG A CA 19
ATOM 9929 C C . ARG A 1 31 ? -1.944 11.484 1.519 1.00 0.00 31 ARG A C 19
ATOM 9930 O O . ARG A 1 31 ? -2.449 11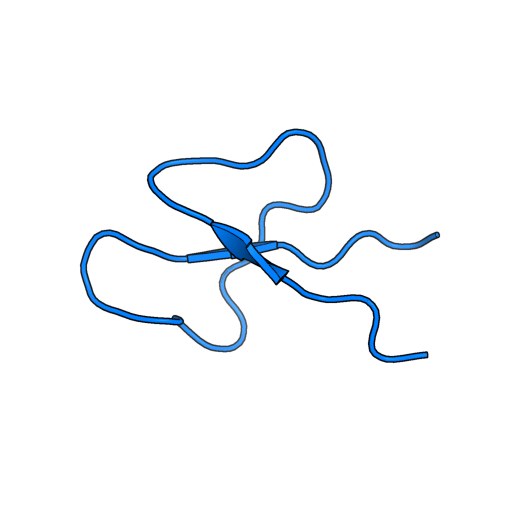.987 2.524 1.00 0.00 31 ARG A O 19
ATOM 9951 N N . ARG A 1 32 ? -2.420 11.685 0.293 1.00 0.00 32 ARG A N 19
ATOM 9952 C CA . ARG A 1 32 ? -3.591 12.525 0.060 1.00 0.00 32 ARG A CA 19
ATOM 9953 C C . ARG A 1 32 ? -4.835 11.676 -0.195 1.00 0.00 32 ARG A C 19
ATOM 9954 O O . ARG A 1 32 ? -4.902 11.018 -1.254 1.00 0.00 32 ARG A O 19
ATOM 9976 N N . GLY A 1 1 ? -6.268 12.303 -5.619 1.00 0.00 1 GLY A N 20
ATOM 9977 C CA . GLY A 1 1 ? -6.251 10.826 -5.805 1.00 0.00 1 GLY A CA 20
ATOM 9978 C C . GLY A 1 1 ? -6.440 10.075 -4.502 1.00 0.00 1 GLY A C 20
ATOM 9979 O O . GLY A 1 1 ? -5.495 9.487 -3.976 1.00 0.00 1 GLY A O 20
ATOM 9985 N N . LEU A 1 2 ? -7.663 10.094 -3.980 1.00 0.00 2 LEU A N 20
ATOM 9986 C CA . LEU A 1 2 ? -7.971 9.411 -2.729 1.00 0.00 2 LEU A CA 20
ATOM 9987 C C . LEU A 1 2 ? -8.432 7.981 -2.994 1.00 0.00 2 LEU A C 20
ATOM 9988 O O . LEU A 1 2 ? -9.631 7.701 -3.031 1.00 0.00 2 LEU A O 20
ATOM 10004 N N . LEU A 1 3 ? -7.471 7.081 -3.179 1.00 0.00 3 LEU A N 20
ATOM 10005 C CA . LEU A 1 3 ? -7.776 5.679 -3.442 1.00 0.00 3 LEU A CA 20
ATOM 10006 C C . LEU A 1 3 ? -6.541 4.808 -3.234 1.00 0.00 3 LEU A C 20
ATOM 10007 O O . LEU A 1 3 ? -5.476 5.084 -3.782 1.00 0.00 3 LEU A O 20
ATOM 10023 N N . CYS A 1 4 ? -6.694 3.756 -2.436 1.00 0.00 4 CYS A N 20
ATOM 10024 C CA . CYS A 1 4 ? -5.593 2.841 -2.155 1.00 0.00 4 CYS A CA 20
ATOM 10025 C C . CYS A 1 4 ? -5.342 1.921 -3.345 1.00 0.00 4 CYS A C 20
ATOM 10026 O O . CYS A 1 4 ? -6.232 1.699 -4.166 1.00 0.00 4 CYS A O 20
ATOM 10033 N N . TYR A 1 5 ? -4.128 1.386 -3.430 1.00 0.00 5 TYR A N 20
ATOM 10034 C CA . TYR A 1 5 ? -3.763 0.493 -4.526 1.00 0.00 5 TYR A CA 20
ATOM 10035 C C . TYR A 1 5 ? -3.046 -0.751 -4.011 1.00 0.00 5 TYR A C 20
ATOM 10036 O O . TYR A 1 5 ? -2.702 -0.843 -2.833 1.00 0.00 5 TYR A O 20
ATOM 10054 N N . CYS A 1 6 ? -2.828 -1.702 -4.912 1.00 0.00 6 CYS A N 20
ATOM 10055 C CA . CYS A 1 6 ? -2.149 -2.949 -4.577 1.00 0.00 6 CYS A CA 20
ATOM 10056 C C . CYS A 1 6 ? -0.734 -2.955 -5.143 1.00 0.00 6 CYS A C 20
ATOM 10057 O O . CYS A 1 6 ? -0.535 -2.716 -6.334 1.00 0.00 6 CYS A O 20
ATOM 10064 N N . ARG A 1 7 ? 0.247 -3.230 -4.288 1.00 0.00 7 ARG A N 20
ATOM 10065 C CA . ARG A 1 7 ? 1.640 -3.261 -4.723 1.00 0.00 7 ARG A CA 20
ATOM 10066 C C . ARG A 1 7 ? 2.335 -4.532 -4.250 1.00 0.00 7 ARG A C 20
ATOM 10067 O O . ARG A 1 7 ? 1.785 -5.299 -3.460 1.00 0.00 7 ARG A O 20
ATOM 10088 N N . LYS A 1 8 ? 3.550 -4.750 -4.745 1.00 0.00 8 LYS A N 20
ATOM 10089 C CA . LYS A 1 8 ? 4.323 -5.931 -4.388 1.00 0.00 8 LYS A CA 20
ATOM 10090 C C . LYS A 1 8 ? 5.563 -5.557 -3.578 1.00 0.00 8 LYS A C 20
ATOM 10091 O O . LYS A 1 8 ? 6.503 -4.962 -4.104 1.00 0.00 8 LYS A O 20
ATOM 10110 N N . GLY A 1 9 ? 5.553 -5.909 -2.296 1.00 0.00 9 GLY A N 20
ATOM 10111 C CA . GLY A 1 9 ? 6.685 -5.617 -1.434 1.00 0.00 9 GLY A CA 20
ATOM 10112 C C . GLY A 1 9 ? 6.619 -4.240 -0.802 1.00 0.00 9 GLY A C 20
ATOM 10113 O O . GLY A 1 9 ? 5.826 -4.005 0.110 1.00 0.00 9 GLY A O 20
ATOM 10117 N N . HIS A 1 10 ? 7.456 -3.331 -1.291 1.00 0.00 10 HIS A N 20
ATOM 10118 C CA . HIS A 1 10 ? 7.507 -1.971 -0.764 1.00 0.00 10 HIS A CA 20
ATOM 10119 C C . HIS A 1 10 ? 6.566 -1.041 -1.520 1.00 0.00 10 HIS A C 20
ATOM 10120 O O . HIS A 1 10 ? 5.993 -1.411 -2.545 1.00 0.00 10 HIS A O 20
ATOM 10135 N N . CYS A 1 11 ? 6.419 0.172 -0.997 1.00 0.00 11 CYS A N 20
ATOM 10136 C CA . CYS A 1 11 ? 5.558 1.178 -1.604 1.00 0.00 11 CYS A CA 20
ATOM 10137 C C . CYS A 1 11 ? 6.224 2.549 -1.545 1.00 0.00 11 CYS A C 20
ATOM 10138 O O . CYS A 1 11 ? 7.399 2.659 -1.197 1.00 0.00 11 CYS A O 20
ATOM 10145 N N . LYS A 1 12 ? 5.472 3.591 -1.884 1.00 0.00 12 LYS A N 20
ATOM 10146 C CA . LYS A 1 12 ? 6.011 4.947 -1.864 1.00 0.00 12 LYS A CA 20
ATOM 10147 C C . LYS A 1 12 ? 5.503 5.724 -0.664 1.00 0.00 12 LYS A C 20
ATOM 10148 O O . LYS A 1 12 ? 6.185 6.618 -0.165 1.00 0.00 12 LYS A O 20
ATOM 10167 N N . ARG A 1 13 ? 4.313 5.373 -0.194 1.00 0.00 13 ARG A N 20
ATOM 10168 C CA . ARG A 1 13 ? 3.720 6.062 0.941 1.00 0.00 13 ARG A CA 20
ATOM 10169 C C . ARG A 1 13 ? 2.547 5.280 1.522 1.00 0.00 13 ARG A C 20
ATOM 10170 O O . ARG A 1 13 ? 1.731 4.723 0.787 1.00 0.00 13 ARG A O 20
ATOM 10191 N N . GLY A 1 14 ? 2.470 5.245 2.850 1.00 0.00 14 GLY A N 20
ATOM 10192 C CA . GLY A 1 14 ? 1.390 4.544 3.521 1.00 0.00 14 GLY A CA 20
ATOM 10193 C C . GLY A 1 14 ? 1.394 3.049 3.258 1.00 0.00 14 GLY A C 20
ATOM 10194 O O . GLY A 1 14 ? 0.650 2.562 2.409 1.00 0.00 14 GLY A O 20
ATOM 10198 N N . GLU A 1 15 ? 2.235 2.324 3.991 1.00 0.00 15 GLU A N 20
ATOM 10199 C CA . GLU A 1 15 ? 2.331 0.874 3.845 1.00 0.00 15 GLU A CA 20
ATOM 10200 C C . GLU A 1 15 ? 1.601 0.162 4.982 1.00 0.00 15 GLU A C 20
ATOM 10201 O O . GLU A 1 15 ? 2.011 0.245 6.140 1.00 0.00 15 GLU A O 20
ATOM 10213 N N . ARG A 1 16 ? 0.520 -0.539 4.646 1.00 0.00 16 ARG A N 20
ATOM 10214 C CA . ARG A 1 16 ? -0.260 -1.262 5.647 1.00 0.00 16 ARG A CA 20
ATOM 10215 C C . ARG A 1 16 ? -0.751 -2.604 5.106 1.00 0.00 16 ARG A C 20
ATOM 10216 O O . ARG A 1 16 ? -0.652 -2.883 3.909 1.00 0.00 16 ARG A O 20
ATOM 10237 N N . VAL A 1 17 ? -1.284 -3.430 6.003 1.00 0.00 17 VAL A N 20
ATOM 10238 C CA . VAL A 1 17 ? -1.791 -4.743 5.625 1.00 0.00 17 VAL A CA 20
ATOM 10239 C C . VAL A 1 17 ? -3.234 -4.932 6.091 1.00 0.00 17 VAL A C 20
ATOM 10240 O O . VAL A 1 17 ? -3.587 -5.968 6.656 1.00 0.00 17 VAL A O 20
ATOM 10253 N N . ARG A 1 18 ? -4.062 -3.919 5.857 1.00 0.00 18 ARG A N 20
ATOM 10254 C CA . ARG A 1 18 ? -5.470 -3.981 6.240 1.00 0.00 18 ARG A CA 20
ATOM 10255 C C . ARG A 1 18 ? -6.212 -4.943 5.323 1.00 0.00 18 ARG A C 20
ATOM 10256 O O . ARG A 1 18 ? -6.788 -5.934 5.773 1.00 0.00 18 ARG A O 20
ATOM 10277 N N . GLY A 1 19 ? -6.192 -4.635 4.031 1.00 0.00 19 GLY A N 20
ATOM 10278 C CA . GLY A 1 19 ? -6.841 -5.481 3.048 1.00 0.00 19 GLY A CA 20
ATOM 10279 C C . GLY A 1 19 ? -5.830 -6.135 2.132 1.00 0.00 19 GLY A C 20
ATOM 10280 O O . GLY A 1 19 ? -5.662 -5.715 0.987 1.00 0.00 19 GLY A O 20
ATOM 10284 N N . THR A 1 20 ? -5.151 -7.158 2.647 1.00 0.00 20 THR A N 20
ATOM 10285 C CA . THR A 1 20 ? -4.132 -7.874 1.886 1.00 0.00 20 THR A CA 20
ATOM 10286 C C . THR A 1 20 ? -4.566 -8.117 0.446 1.00 0.00 20 THR A C 20
ATOM 10287 O O . THR A 1 20 ? -5.651 -8.640 0.187 1.00 0.00 20 THR A O 20
ATOM 10298 N N . CYS A 1 21 ? -3.705 -7.728 -0.488 1.00 0.00 21 CYS A N 20
ATOM 10299 C CA . CYS A 1 21 ? -3.983 -7.887 -1.909 1.00 0.00 21 CYS A CA 20
ATOM 10300 C C . CYS A 1 21 ? -3.647 -9.299 -2.377 1.00 0.00 21 CYS A C 20
ATOM 10301 O O . CYS A 1 21 ? -4.206 -9.786 -3.361 1.00 0.00 21 CYS A O 20
ATOM 10308 N N . GLY A 1 22 ? -2.733 -9.952 -1.668 1.00 0.00 22 GLY A N 20
ATOM 10309 C CA . GLY A 1 22 ? -2.342 -11.302 -2.029 1.00 0.00 22 GLY A CA 20
ATOM 10310 C C . GLY A 1 22 ? -1.392 -11.923 -1.024 1.00 0.00 22 GLY A C 20
ATOM 10311 O O . GLY A 1 22 ? -1.259 -11.436 0.099 1.00 0.00 22 GLY A O 20
ATOM 10315 N N . ILE A 1 23 ? -0.730 -13.003 -1.429 1.00 0.00 23 ILE A N 20
ATOM 10316 C CA . ILE A 1 23 ? 0.211 -13.695 -0.557 1.00 0.00 23 ILE A CA 20
ATOM 10317 C C . ILE A 1 23 ? 1.402 -12.804 -0.216 1.00 0.00 23 ILE A C 20
ATOM 10318 O O . ILE A 1 23 ? 1.753 -12.640 0.953 1.00 0.00 23 ILE A O 20
ATOM 10334 N N . ARG A 1 24 ? 2.016 -12.229 -1.245 1.00 0.00 24 ARG A N 20
ATOM 10335 C CA . ARG A 1 24 ? 3.169 -11.356 -1.059 1.00 0.00 24 ARG A CA 20
ATOM 10336 C C . ARG A 1 24 ? 2.800 -9.898 -1.313 1.00 0.00 24 ARG A C 20
ATOM 10337 O O . ARG A 1 24 ? 3.594 -8.992 -1.056 1.00 0.00 24 ARG A O 20
ATOM 10358 N N . PHE A 1 25 ? 1.589 -9.679 -1.818 1.00 0.00 25 PHE A N 20
ATOM 10359 C CA . PHE A 1 25 ? 1.115 -8.332 -2.107 1.00 0.00 25 PHE A CA 20
ATOM 10360 C C . PHE A 1 25 ? 0.582 -7.661 -0.845 1.00 0.00 25 PHE A C 20
ATOM 10361 O O . PHE A 1 25 ? 0.128 -8.332 0.081 1.00 0.00 25 PHE A O 20
ATOM 10378 N N . LEU A 1 26 ? 0.642 -6.333 -0.817 1.00 0.00 26 LEU A N 20
ATOM 10379 C CA . LEU A 1 26 ? 0.163 -5.572 0.330 1.00 0.00 26 LEU A CA 20
ATOM 10380 C C . LEU A 1 26 ? -0.709 -4.409 -0.117 1.00 0.00 26 LEU A C 20
ATOM 10381 O O . LEU A 1 26 ? -0.880 -4.170 -1.316 1.00 0.00 26 LEU A O 20
ATOM 10397 N N . TYR A 1 27 ? -1.250 -3.678 0.854 1.00 0.00 27 TYR A N 20
ATOM 10398 C CA . TYR A 1 27 ? -2.118 -2.551 0.559 1.00 0.00 27 TYR A CA 20
ATOM 10399 C C . TYR A 1 27 ? -1.469 -1.237 0.975 1.00 0.00 27 TYR A C 20
ATOM 10400 O O . TYR A 1 27 ? -1.069 -1.067 2.125 1.00 0.00 27 TYR A O 20
ATOM 10418 N N . CYS A 1 28 ? -1.372 -0.310 0.029 1.00 0.00 28 CYS A N 20
ATOM 10419 C CA . CYS A 1 28 ? -0.765 0.988 0.292 1.00 0.00 28 CYS A CA 20
ATOM 10420 C C . CYS A 1 28 ? -1.630 2.118 -0.255 1.00 0.00 28 CYS A C 20
ATOM 10421 O O . CYS A 1 28 ? -2.146 2.035 -1.370 1.00 0.00 28 CYS A O 20
ATOM 10428 N N . CYS A 1 29 ? -1.782 3.175 0.537 1.00 0.00 29 CYS A N 20
ATOM 10429 C CA . CYS A 1 29 ? -2.588 4.322 0.134 1.00 0.00 29 CYS A CA 20
ATOM 10430 C C . CYS A 1 29 ? -1.741 5.595 0.092 1.00 0.00 29 CYS A C 20
ATOM 10431 O O . CYS A 1 29 ? -0.846 5.775 0.919 1.00 0.00 29 CYS A O 20
ATOM 10438 N N . PRO A 1 30 ? -2.011 6.498 -0.872 1.00 0.00 30 PRO A N 20
ATOM 10439 C CA . PRO A 1 30 ? -1.262 7.753 -1.009 1.00 0.00 30 PRO A CA 20
ATOM 10440 C C . PRO A 1 30 ? -1.568 8.740 0.113 1.00 0.00 30 PRO A C 20
ATOM 10441 O O . PRO A 1 30 ? -2.729 8.975 0.447 1.00 0.00 30 PRO A O 20
ATOM 10452 N N . ARG A 1 31 ? -0.516 9.316 0.689 1.00 0.00 31 ARG A N 20
ATOM 10453 C CA . ARG A 1 31 ? -0.668 10.281 1.771 1.00 0.00 31 ARG A CA 20
ATOM 10454 C C . ARG A 1 31 ? 0.068 11.577 1.447 1.00 0.00 31 ARG A C 20
ATOM 10455 O O . ARG A 1 31 ? 1.274 11.690 1.671 1.00 0.00 31 ARG A O 20
ATOM 10476 N N . ARG A 1 32 ? -0.664 12.552 0.918 1.00 0.00 32 ARG A N 20
ATOM 10477 C CA . ARG A 1 32 ? -0.081 13.841 0.564 1.00 0.00 32 ARG A CA 20
ATOM 10478 C C . ARG A 1 32 ? -1.024 14.987 0.922 1.00 0.00 32 ARG A C 20
ATOM 10479 O O . ARG A 1 32 ? -0.901 15.521 2.044 1.00 0.00 32 ARG A O 20
#

GO terms:
  GO:0005543 phospholipid binding (F, IDA)
  GO:0005576 extracellular region (C, IDA)
  GO:0042742 defense response to bacterium (P, IDA)
  GO:0019731 antibacterial humoral response (P, IDA)
  GO:0051673 disruption of plasma membrane integrity in another organism (P, IDA)
  GO:0061844 antimicrobial humoral immune response mediated by antimicrobial peptide (P, IMP)

Organism: Mus musculus (NCBI:txid10090)

Foldseek 3Di:
DFDKDKDAADDDAAWDAPPAPDDRIGIGTDDD